Protein AF-A0AAD5WLT9-F1 (afdb_monomer_lite)

Sequence (386 aa):
MLTEQPTKDRLENIELFQLPALQAELSTLQEKHNEANNTRKHVDANSSRLSALNDRMSSLGALMKLAEESIEKNEQESLIALLRMKLLQLTTLHLRDLSEQSLVDVENQLGSLPIEHANHLRNQIDQLRDMKKKYDDTAKETLERFAMVENAVATLPSSYDIESVEANLGRIRDAREALAELSPEVIAEERIADRVENTRRMIDDLAKRNEDELERLLRERDLRNNALELFDQLERDVSNLENALPSSMTPSSELIDFKQANMPSLLAKLDAITDVPIDLLRKKDDLSNRIGTISRMLDDRLNERIKYEEKANKLQDILNECNDKLRSRSEVPIPVENIIKEVEDLSTLVARLNAIPQEDVSSCIELAGDIDNVKEGLKVIFYLSY

Organism: Parelaphostrongylus tenuis (NCBI:txid148309)

Structure (mmCIF, N/CA/C/O backbone):
data_AF-A0AAD5WLT9-F1
#
_entry.id   AF-A0AAD5WLT9-F1
#
loop_
_atom_site.group_PDB
_atom_site.id
_atom_site.type_symbol
_atom_site.label_atom_id
_atom_site.label_alt_id
_atom_site.label_comp_id
_atom_site.label_asym_id
_atom_site.label_entity_id
_atom_site.label_seq_id
_atom_site.pdbx_PDB_ins_code
_atom_site.Cartn_x
_atom_site.Cartn_y
_atom_site.Cartn_z
_atom_site.occupancy
_atom_site.B_iso_or_equiv
_atom_site.auth_seq_id
_atom_site.auth_comp_id
_atom_site.auth_asym_id
_atom_site.auth_atom_id
_atom_site.pdbx_PDB_model_num
ATOM 1 N N . MET A 1 1 ? -39.330 -34.649 67.065 1.00 31.41 1 MET A N 1
ATOM 2 C CA . MET A 1 1 ? -40.335 -33.801 66.397 1.00 31.41 1 MET A CA 1
ATOM 3 C C . MET A 1 1 ? -39.690 -32.456 66.162 1.00 31.41 1 MET A C 1
ATOM 5 O O . MET A 1 1 ? -39.186 -31.883 67.118 1.00 31.41 1 MET A O 1
ATOM 9 N N . LEU A 1 2 ? -39.600 -32.043 64.899 1.00 33.50 2 LEU A N 1
ATOM 10 C CA . LEU A 1 2 ? -39.089 -30.735 64.499 1.00 33.50 2 LEU A CA 1
ATOM 11 C C . LEU A 1 2 ? -40.018 -29.678 65.098 1.00 33.50 2 LEU A C 1
ATOM 13 O O . LEU A 1 2 ? -41.184 -29.604 64.726 1.00 33.50 2 LEU A O 1
ATOM 17 N N . THR A 1 3 ? -39.530 -28.935 66.084 1.00 43.19 3 THR A N 1
ATOM 18 C CA . THR A 1 3 ? -40.187 -27.722 66.561 1.00 43.19 3 THR A CA 1
ATOM 19 C C . THR A 1 3 ? -40.233 -26.752 65.387 1.00 43.19 3 THR A C 1
ATOM 21 O O . THR A 1 3 ? -39.179 -26.275 64.966 1.00 43.19 3 THR A O 1
ATOM 24 N N . GLU A 1 4 ? -41.420 -26.520 64.818 1.00 54.38 4 GLU A N 1
ATOM 25 C CA . GLU A 1 4 ? -41.636 -25.428 63.865 1.00 54.38 4 GLU A CA 1
ATOM 26 C C . GLU A 1 4 ? -41.076 -24.150 64.489 1.00 54.38 4 GLU A C 1
ATOM 28 O O . GLU A 1 4 ? -41.501 -23.750 65.576 1.00 54.38 4 GLU A O 1
ATOM 33 N N . GLN A 1 5 ? -40.090 -23.536 63.833 1.00 59.72 5 GLN A N 1
ATOM 34 C CA . GLN A 1 5 ? -39.663 -22.200 64.221 1.00 59.72 5 GLN A CA 1
ATOM 35 C C . GLN A 1 5 ? -40.875 -21.262 64.098 1.00 59.72 5 GLN A C 1
ATOM 37 O O . GLN A 1 5 ? -41.626 -21.360 63.122 1.00 59.72 5 GLN A O 1
ATOM 42 N N . PRO A 1 6 ? -41.114 -20.390 65.089 1.00 67.50 6 PRO A N 1
ATOM 43 C CA . PRO A 1 6 ? -42.188 -19.412 65.004 1.00 67.50 6 PRO A CA 1
ATOM 44 C C . PRO A 1 6 ? -41.974 -18.526 63.770 1.00 67.50 6 PRO A C 1
ATOM 46 O O . PRO A 1 6 ? -40.855 -18.116 63.480 1.00 67.50 6 PRO A O 1
ATOM 49 N N . THR A 1 7 ? -43.038 -18.264 63.011 1.00 77.12 7 THR A N 1
ATOM 50 C CA . THR A 1 7 ? -42.993 -17.337 61.873 1.00 77.12 7 THR A CA 1
ATOM 51 C C . THR A 1 7 ? -43.005 -15.892 62.368 1.00 77.12 7 THR A C 1
ATOM 53 O O . THR A 1 7 ? -43.504 -15.622 63.463 1.00 77.12 7 THR A O 1
ATOM 56 N N . LYS A 1 8 ? -42.506 -14.958 61.549 1.00 79.81 8 LYS A N 1
ATOM 57 C CA . LYS A 1 8 ? -42.508 -13.516 61.846 1.00 79.81 8 LYS A CA 1
ATOM 58 C C . LYS A 1 8 ? -43.901 -13.022 62.242 1.00 79.81 8 LYS A C 1
ATOM 60 O O . LYS A 1 8 ? -44.074 -12.540 63.351 1.00 79.81 8 LYS A O 1
ATOM 65 N N . ASP A 1 9 ? -44.910 -13.327 61.427 1.00 80.00 9 ASP A N 1
ATOM 66 C CA . ASP A 1 9 ? -46.315 -12.985 61.695 1.00 80.00 9 ASP A CA 1
ATOM 67 C C . ASP A 1 9 ? -46.848 -13.576 63.013 1.00 80.00 9 ASP A C 1
ATOM 69 O O . ASP A 1 9 ? -47.704 -12.988 63.675 1.00 80.00 9 ASP A O 1
ATOM 73 N N . ARG A 1 10 ? -46.368 -14.767 63.412 1.00 81.25 10 ARG A N 1
ATOM 74 C CA . ARG A 1 10 ? -46.757 -15.393 64.685 1.00 81.25 10 ARG A CA 1
ATOM 75 C C . ARG A 1 10 ? -46.123 -14.674 65.872 1.00 81.25 10 ARG A C 1
ATOM 77 O O . ARG A 1 10 ? -46.810 -14.501 66.873 1.00 81.25 10 ARG A O 1
ATOM 84 N N . LEU A 1 11 ? -44.857 -14.270 65.778 1.00 82.88 11 LEU A N 1
ATOM 85 C CA . LEU A 1 11 ? -44.188 -13.492 66.826 1.00 82.88 11 LEU A CA 1
ATOM 86 C C . LEU A 1 11 ? -44.778 -12.094 66.950 1.00 82.88 11 LEU A C 1
ATOM 88 O O . LEU A 1 11 ? -45.124 -11.707 68.058 1.00 82.88 11 LEU A O 1
ATOM 92 N N . GLU A 1 12 ? -45.001 -11.408 65.831 1.00 84.12 12 GLU A N 1
ATOM 93 C CA . GLU A 1 12 ? -45.592 -10.067 65.793 1.00 84.12 12 GLU A CA 1
ATOM 94 C C . GLU A 1 12 ? -47.002 -10.067 66.415 1.00 84.12 12 GLU A C 1
ATOM 96 O O . GLU A 1 12 ? -47.366 -9.182 67.183 1.00 84.12 12 GLU A O 1
ATOM 101 N N . ASN A 1 13 ? -47.792 -11.122 66.178 1.00 86.12 13 ASN A N 1
ATOM 102 C CA . ASN A 1 13 ? -49.098 -11.296 66.818 1.00 86.12 13 ASN A CA 1
ATOM 103 C C . ASN A 1 13 ? -48.982 -11.536 68.337 1.00 86.12 13 ASN A C 1
ATOM 105 O O . ASN A 1 13 ? -49.737 -10.967 69.130 1.00 86.12 13 ASN A O 1
ATOM 109 N N . ILE A 1 14 ? -48.021 -12.360 68.767 1.00 84.19 14 ILE A N 1
ATOM 110 C CA . ILE A 1 14 ? -47.772 -12.572 70.197 1.00 84.19 14 ILE A CA 1
ATOM 111 C C . ILE A 1 14 ? -47.316 -11.260 70.847 1.00 84.19 14 ILE A C 1
ATOM 113 O O . ILE A 1 14 ? -47.823 -10.928 71.913 1.00 84.19 14 ILE A O 1
ATOM 117 N N . GLU A 1 15 ? -46.436 -10.498 70.203 1.00 84.25 15 GLU A N 1
ATOM 118 C CA . GLU A 1 15 ? -45.879 -9.240 70.706 1.00 84.25 15 GLU A CA 1
ATOM 119 C C . GLU A 1 15 ? -46.933 -8.131 70.801 1.00 84.25 15 GLU A C 1
ATOM 121 O O . GLU A 1 15 ? -47.043 -7.470 71.831 1.00 84.25 15 GLU A O 1
ATOM 126 N N . LEU A 1 16 ? -47.756 -7.962 69.762 1.00 85.31 16 LEU A N 1
ATOM 127 C CA . LEU A 1 16 ? -48.741 -6.881 69.685 1.00 85.31 16 LEU A CA 1
ATOM 128 C C . LEU A 1 16 ? -50.012 -7.153 70.494 1.00 85.31 16 LEU A C 1
ATOM 130 O O . LEU A 1 16 ? -50.653 -6.207 70.954 1.00 85.31 16 LEU A O 1
ATOM 134 N N . PHE A 1 17 ? -50.402 -8.421 70.664 1.00 85.88 17 PHE A N 1
ATOM 135 C CA . PHE A 1 17 ? -51.709 -8.761 71.239 1.00 85.88 17 PHE A CA 1
ATOM 136 C C . PHE A 1 17 ? -51.626 -9.617 72.505 1.00 85.88 17 PHE A C 1
ATOM 138 O O . PHE A 1 17 ? -52.323 -9.330 73.479 1.00 85.88 17 PHE A O 1
ATOM 145 N N . GLN A 1 18 ? -50.797 -10.663 72.528 1.00 85.38 18 GLN A N 1
ATOM 146 C CA . GLN A 1 18 ? -50.827 -11.658 73.611 1.00 85.38 18 GLN A CA 1
ATOM 147 C C . GLN A 1 18 ? -49.940 -11.272 74.799 1.00 85.38 18 GLN A C 1
ATOM 149 O O . GLN A 1 18 ? -50.365 -11.389 75.947 1.00 85.38 18 GLN A O 1
ATOM 154 N N . LEU A 1 19 ? -48.729 -10.776 74.542 1.00 86.00 19 LEU A N 1
ATOM 155 C CA . LEU A 1 19 ? -47.795 -10.295 75.561 1.00 86.00 19 LEU A CA 1
ATOM 156 C C . LEU A 1 19 ? -48.394 -9.146 76.387 1.00 86.00 19 LEU A C 1
ATOM 158 O O . LEU A 1 19 ? -48.379 -9.250 77.615 1.00 86.00 19 LEU A O 1
ATOM 162 N N . PRO A 1 20 ? -48.978 -8.097 75.771 1.00 87.81 20 PRO A N 1
ATOM 163 C CA . PRO A 1 20 ? -49.576 -6.992 76.512 1.00 87.81 20 PRO A CA 1
ATOM 164 C C . PRO A 1 20 ? -50.776 -7.441 77.350 1.00 87.81 20 PRO A C 1
ATOM 166 O O . PRO A 1 20 ? -50.937 -6.989 78.483 1.00 87.81 20 PRO A O 1
ATOM 169 N N . ALA A 1 21 ? -51.591 -8.370 76.836 1.00 86.75 21 ALA A N 1
ATOM 170 C CA . ALA A 1 21 ? -52.712 -8.941 77.579 1.00 86.75 21 ALA A CA 1
ATOM 171 C C . ALA A 1 21 ? -52.235 -9.719 78.817 1.00 86.75 21 ALA A C 1
ATOM 173 O O . ALA A 1 21 ? -52.736 -9.494 79.917 1.00 86.75 21 ALA A O 1
ATOM 174 N N . LEU A 1 22 ? -51.214 -10.567 78.665 1.00 86.50 22 LEU A N 1
ATOM 175 C CA . LEU A 1 22 ? -50.625 -11.325 79.772 1.00 86.50 22 LEU A CA 1
ATOM 176 C C . LEU A 1 22 ? -49.940 -10.414 80.801 1.00 86.50 22 LEU A C 1
ATOM 178 O O . LEU A 1 22 ? -50.054 -10.654 82.002 1.00 86.50 22 LEU A O 1
ATOM 182 N N . GLN A 1 23 ? -49.269 -9.349 80.358 1.00 87.56 23 GLN A N 1
ATOM 183 C CA . GLN A 1 23 ? -48.682 -8.342 81.246 1.00 87.56 23 GLN A CA 1
ATOM 184 C C . GLN A 1 23 ? -49.754 -7.577 82.029 1.00 87.56 23 GLN A C 1
ATOM 186 O O . GLN A 1 23 ? -49.598 -7.366 83.232 1.00 87.56 23 GLN A O 1
ATOM 191 N N . ALA A 1 24 ? -50.859 -7.202 81.378 1.00 85.94 24 ALA A N 1
ATOM 192 C CA . ALA A 1 24 ? -51.987 -6.552 82.034 1.00 85.94 24 ALA A CA 1
ATOM 193 C C . ALA A 1 24 ? -52.639 -7.478 83.072 1.00 85.94 24 ALA A C 1
ATOM 195 O O . ALA A 1 24 ? -52.857 -7.071 84.213 1.00 85.94 24 ALA A O 1
ATOM 196 N N . GLU A 1 25 ? -52.879 -8.746 82.727 1.00 86.56 25 GLU A N 1
ATOM 197 C CA . GLU A 1 25 ? -53.397 -9.742 83.668 1.00 86.56 25 GLU A CA 1
ATOM 198 C C . GLU A 1 25 ? -52.458 -9.930 84.866 1.00 86.56 25 GLU A C 1
ATOM 200 O O . GLU A 1 25 ? -52.912 -9.899 86.011 1.00 86.56 25 GLU A O 1
ATOM 205 N N . LEU A 1 26 ? -51.148 -10.040 84.633 1.00 86.00 26 LEU A N 1
ATOM 206 C CA . LEU A 1 26 ? -50.143 -10.173 85.690 1.00 86.00 26 LEU A CA 1
ATOM 207 C C . LEU A 1 26 ? -50.096 -8.928 86.589 1.00 86.00 26 LEU A C 1
ATOM 209 O O . LEU A 1 26 ? -50.018 -9.067 87.810 1.00 86.00 26 LEU A O 1
ATOM 213 N N . SER A 1 27 ? -50.238 -7.731 86.015 1.00 86.44 27 SER A N 1
ATOM 214 C CA . SER A 1 27 ? -50.324 -6.465 86.752 1.00 86.44 27 SER A CA 1
ATOM 215 C C . SER A 1 27 ? -51.580 -6.394 87.629 1.00 86.44 27 SER A C 1
ATOM 217 O O . SER A 1 27 ? -51.480 -6.102 88.821 1.00 86.44 27 SER A O 1
ATOM 219 N N . THR A 1 28 ? -52.750 -6.783 87.106 1.00 87.94 28 THR A N 1
ATOM 220 C CA . THR A 1 28 ? -53.979 -6.864 87.921 1.00 87.94 28 THR A CA 1
ATOM 221 C C . THR A 1 28 ? -53.869 -7.911 89.033 1.00 87.94 28 THR A C 1
ATOM 223 O O . THR A 1 28 ? -54.421 -7.734 90.122 1.00 87.94 28 THR A O 1
ATOM 226 N N . LEU A 1 29 ? -53.142 -9.010 88.793 1.00 84.88 29 LEU A N 1
ATOM 227 C CA . LEU A 1 29 ? -52.882 -10.036 89.801 1.00 84.88 29 LEU A CA 1
ATOM 228 C C . LEU A 1 29 ? -51.941 -9.523 90.899 1.00 84.88 29 LEU A C 1
ATOM 230 O O . LEU A 1 29 ? -52.168 -9.809 92.074 1.00 84.88 29 LEU A O 1
ATOM 234 N N . GLN A 1 30 ? -50.908 -8.762 90.525 1.00 84.38 30 GLN A N 1
ATOM 235 C CA . GLN A 1 30 ? -49.997 -8.091 91.455 1.00 84.38 30 GLN A CA 1
ATOM 236 C C . GLN A 1 30 ? -50.741 -7.069 92.317 1.00 84.38 30 GLN A C 1
ATOM 238 O O . GLN A 1 30 ? -50.572 -7.071 93.533 1.00 84.38 30 GLN A O 1
ATOM 243 N N . GLU A 1 31 ? -51.604 -6.245 91.721 1.00 83.88 31 GLU A N 1
ATOM 244 C CA . GLU A 1 31 ? -52.405 -5.249 92.437 1.00 83.88 31 GLU A CA 1
ATOM 245 C C . GLU A 1 31 ? -53.323 -5.909 93.477 1.00 83.88 31 GLU A C 1
ATOM 247 O O . GLU A 1 31 ? -53.280 -5.559 94.658 1.00 83.88 31 GLU A O 1
ATOM 252 N N . LYS A 1 32 ? -54.051 -6.963 93.080 1.00 83.38 32 LYS A N 1
ATOM 253 C CA . LYS A 1 32 ? -54.888 -7.759 93.994 1.00 83.38 32 LYS A CA 1
ATOM 254 C C . LYS A 1 32 ? -54.079 -8.464 95.082 1.00 83.38 32 LYS A C 1
ATOM 256 O O . LYS A 1 32 ? -54.548 -8.593 96.213 1.00 83.38 32 LYS A O 1
ATOM 261 N N . HIS A 1 33 ? -52.879 -8.951 94.761 1.00 81.06 33 HIS A N 1
ATOM 262 C CA . HIS A 1 33 ? -51.999 -9.570 95.750 1.00 81.06 33 HIS A CA 1
ATOM 263 C C . HIS A 1 33 ? -51.504 -8.543 96.777 1.00 81.06 33 HIS A C 1
ATOM 265 O O . HIS A 1 33 ? -51.557 -8.818 97.975 1.00 81.06 33 HIS A O 1
ATOM 271 N N . ASN A 1 34 ? -51.109 -7.351 96.327 1.00 79.75 34 ASN A N 1
ATOM 272 C CA . ASN A 1 34 ? -50.689 -6.245 97.186 1.00 79.75 34 ASN A CA 1
ATOM 273 C C . ASN A 1 34 ? -51.837 -5.767 98.091 1.00 79.75 34 ASN A C 1
ATOM 275 O O . ASN A 1 34 ? -51.644 -5.588 99.293 1.00 79.75 34 ASN A O 1
ATOM 279 N N . GLU A 1 35 ? -53.050 -5.632 97.550 1.00 79.69 35 GLU A N 1
ATOM 280 C CA . GLU A 1 35 ? -54.256 -5.285 98.311 1.00 79.69 35 GLU A CA 1
ATOM 281 C C . GLU A 1 35 ? -54.587 -6.343 99.380 1.00 79.69 35 GLU A C 1
ATOM 283 O O . GLU A 1 35 ? -54.859 -6.012 100.540 1.00 79.69 35 GLU A O 1
ATOM 288 N N . ALA A 1 36 ? -54.504 -7.630 99.027 1.00 75.62 36 ALA A N 1
ATOM 289 C CA . ALA A 1 36 ? -54.726 -8.735 99.957 1.00 75.62 36 ALA A CA 1
ATOM 290 C C . ALA A 1 36 ? -53.658 -8.796 101.064 1.00 75.62 36 ALA A C 1
ATOM 292 O O . ALA A 1 36 ? -53.994 -9.051 102.223 1.00 75.62 36 ALA A O 1
ATOM 293 N N . ASN A 1 37 ? -52.393 -8.536 100.726 1.00 75.25 37 ASN A N 1
ATOM 294 C CA . ASN A 1 37 ? -51.284 -8.481 101.679 1.00 75.25 37 ASN A CA 1
ATOM 295 C C . ASN A 1 37 ? -51.452 -7.317 102.677 1.00 75.25 37 ASN A C 1
ATOM 297 O O . ASN A 1 37 ? -51.214 -7.474 103.872 1.00 75.25 37 ASN A O 1
ATOM 301 N N . ASN A 1 38 ? -51.972 -6.175 102.214 1.00 72.44 38 ASN A N 1
ATOM 302 C CA . ASN A 1 38 ? -52.243 -5.004 103.055 1.00 72.44 38 ASN A CA 1
ATOM 303 C C . ASN A 1 38 ? -53.476 -5.164 103.971 1.00 72.44 38 ASN A C 1
ATOM 305 O O . ASN A 1 38 ? -53.575 -4.479 104.988 1.00 72.44 38 ASN A O 1
ATOM 309 N N . THR A 1 39 ? -54.421 -6.054 103.638 1.00 69.88 39 THR A N 1
ATOM 310 C CA . THR A 1 39 ? -55.703 -6.206 104.362 1.00 69.88 39 THR A CA 1
ATOM 311 C C . THR A 1 39 ? -55.805 -7.458 105.241 1.00 69.88 39 THR A C 1
ATOM 313 O O . THR A 1 39 ? -56.633 -7.487 106.155 1.00 69.88 39 THR A O 1
ATOM 316 N N . ARG A 1 40 ? -54.992 -8.504 105.025 1.00 63.28 40 ARG A N 1
ATOM 317 C CA . ARG A 1 40 ? -55.091 -9.786 105.756 1.00 63.28 40 ARG A CA 1
ATOM 318 C C . ARG A 1 40 ? -53.749 -10.229 106.354 1.00 63.28 40 ARG A C 1
ATOM 320 O O . ARG A 1 40 ? -52.807 -10.514 105.631 1.00 63.28 40 ARG A O 1
ATOM 327 N N . LYS A 1 41 ? -53.711 -10.451 107.678 1.00 60.06 41 LYS A N 1
ATOM 328 C CA . LYS A 1 41 ? -52.529 -10.894 108.468 1.00 60.06 41 LYS A CA 1
ATOM 329 C C . LYS A 1 41 ? -51.915 -1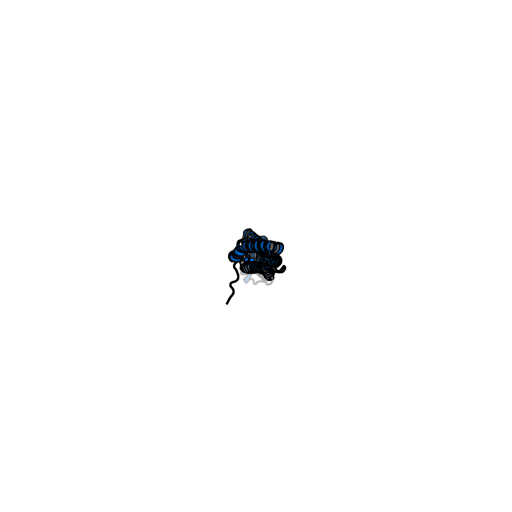2.265 108.097 1.00 60.06 41 LYS A C 1
ATOM 331 O O . LYS A 1 41 ? -50.907 -12.633 108.688 1.00 60.06 41 LYS A O 1
ATOM 336 N N . HIS A 1 42 ? -52.523 -13.032 107.188 1.00 59.66 42 HIS A N 1
ATOM 337 C CA . HIS A 1 42 ? -52.116 -14.406 106.841 1.00 59.66 42 HIS A CA 1
ATOM 338 C C . HIS A 1 42 ? -51.734 -14.593 105.362 1.00 59.66 42 HIS A C 1
ATOM 340 O O . HIS A 1 42 ? -51.597 -15.731 104.914 1.00 59.66 42 HIS A O 1
ATOM 346 N N . VAL A 1 43 ? -51.598 -13.516 104.584 1.00 59.97 43 VAL A N 1
ATOM 347 C CA . VAL A 1 43 ? -51.070 -13.609 103.215 1.00 59.97 43 VAL A CA 1
ATOM 348 C C . VAL A 1 43 ? -49.548 -13.653 103.309 1.00 59.97 43 VAL A C 1
ATOM 350 O O . VAL A 1 43 ? -48.939 -12.795 103.938 1.00 59.97 43 VAL A O 1
ATOM 353 N N . ASP A 1 44 ? -48.945 -14.697 102.744 1.00 62.06 44 ASP A N 1
ATOM 354 C CA . ASP A 1 44 ? -47.492 -14.808 102.654 1.00 62.06 44 ASP A CA 1
ATOM 355 C C . ASP A 1 44 ? -46.961 -13.646 101.806 1.00 62.06 44 ASP A C 1
ATOM 357 O O . ASP A 1 44 ? -47.331 -13.509 100.636 1.00 62.06 44 ASP A O 1
ATOM 361 N N . ALA A 1 45 ? -46.122 -12.804 102.413 1.00 58.38 45 ALA A N 1
ATOM 362 C CA . ALA A 1 45 ? -45.559 -11.618 101.777 1.00 58.38 45 ALA A CA 1
ATOM 363 C C . ALA A 1 45 ? -44.686 -11.966 100.558 1.00 58.38 45 ALA A C 1
ATOM 365 O O . ALA A 1 45 ? -44.486 -11.115 99.697 1.00 58.38 45 ALA A O 1
ATOM 366 N N . ASN A 1 46 ? -44.216 -13.216 100.462 1.00 59.47 46 ASN A N 1
ATOM 367 C CA . ASN A 1 46 ? -43.441 -13.735 99.341 1.00 59.47 46 ASN A CA 1
ATOM 368 C C . ASN A 1 46 ? -44.175 -14.902 98.669 1.00 59.47 46 ASN A C 1
ATOM 370 O O . ASN A 1 46 ? -43.698 -16.038 98.673 1.00 59.47 46 ASN A O 1
ATOM 374 N N . SER A 1 47 ? -45.334 -14.637 98.057 1.00 67.44 47 SER A N 1
ATOM 375 C CA . SER A 1 47 ? -46.025 -15.642 97.239 1.00 67.44 47 SER A CA 1
ATOM 376 C C . SER A 1 47 ? -45.107 -16.157 96.120 1.00 67.44 47 SER A C 1
ATOM 378 O O . SER A 1 47 ? -44.959 -15.530 95.067 1.00 67.44 47 SER A O 1
ATOM 380 N N . SER A 1 48 ? -44.513 -17.338 96.327 1.00 68.44 48 SER A N 1
ATOM 381 C CA . SER A 1 48 ? -43.581 -17.974 95.381 1.00 68.44 48 SER A CA 1
ATOM 382 C C . SER A 1 48 ? -44.185 -18.162 93.988 1.00 68.44 48 SER A C 1
ATOM 384 O O . SER A 1 48 ? -43.472 -18.181 92.990 1.00 68.44 48 SER A O 1
ATOM 386 N N . ARG A 1 49 ? -45.519 -18.241 93.906 1.00 77.12 49 ARG A N 1
ATOM 387 C CA . ARG A 1 49 ? -46.273 -18.363 92.656 1.00 77.12 49 ARG A CA 1
ATOM 388 C C . ARG A 1 49 ? -46.299 -17.069 91.846 1.00 77.12 49 ARG A C 1
ATOM 390 O O . ARG A 1 49 ? -46.196 -17.147 90.627 1.00 77.12 49 ARG A O 1
ATOM 397 N N . LEU A 1 50 ? -46.429 -15.907 92.494 1.00 80.31 50 LEU A N 1
ATOM 398 C CA . LEU A 1 50 ? -46.416 -14.610 91.805 1.00 80.31 50 LEU A CA 1
ATOM 399 C C . LEU A 1 50 ? -45.004 -14.289 91.300 1.00 80.31 50 LEU A C 1
ATOM 401 O O . LEU A 1 50 ? -44.852 -13.877 90.154 1.00 80.31 50 LEU A O 1
ATOM 405 N N . SER A 1 51 ? -43.979 -14.574 92.115 1.00 79.31 51 SER A N 1
ATOM 406 C CA . SER A 1 51 ? -42.571 -14.478 91.700 1.00 79.31 51 SER A CA 1
ATOM 407 C C . SER A 1 51 ? -42.284 -15.389 90.506 1.00 79.31 51 SER A C 1
ATOM 409 O O . SER A 1 51 ? -41.817 -14.915 89.479 1.00 79.31 51 SER A O 1
ATOM 411 N N . ALA A 1 52 ? -42.669 -16.669 90.580 1.00 82.94 52 ALA A N 1
ATOM 412 C CA . ALA A 1 52 ? -42.470 -17.617 89.483 1.00 82.94 52 ALA A CA 1
ATOM 413 C C . ALA A 1 52 ? -43.217 -17.226 88.193 1.00 82.94 52 ALA A C 1
ATOM 415 O O . ALA A 1 52 ? -42.753 -17.536 87.096 1.00 82.94 52 ALA A O 1
ATOM 416 N N . LEU A 1 53 ? -44.374 -16.561 88.301 1.00 84.12 53 LEU A N 1
ATOM 417 C CA . LEU A 1 53 ? -45.104 -16.039 87.144 1.00 84.12 53 LEU A CA 1
ATOM 418 C C . LEU A 1 53 ? -44.377 -14.835 86.524 1.00 84.12 53 LEU A C 1
ATOM 420 O O . LEU A 1 53 ? -44.266 -14.761 85.303 1.00 84.12 53 LEU A O 1
ATOM 424 N N . ASN A 1 54 ? -43.828 -13.943 87.351 1.00 84.25 54 ASN A N 1
ATOM 425 C CA . ASN A 1 54 ? -43.030 -12.799 86.907 1.00 84.25 54 ASN A CA 1
ATOM 426 C C . ASN A 1 54 ? -41.708 -13.239 86.240 1.00 84.25 54 ASN A C 1
ATOM 428 O O . ASN A 1 54 ? -41.333 -12.720 85.187 1.00 84.25 54 ASN A O 1
ATOM 432 N N . ASP A 1 55 ? -41.050 -14.261 86.794 1.00 86.06 55 ASP A N 1
ATOM 433 C CA . ASP A 1 55 ? -39.845 -14.879 86.222 1.00 86.06 55 ASP A CA 1
ATOM 434 C C . ASP A 1 55 ? -40.148 -15.554 84.878 1.00 86.06 55 ASP A C 1
ATOM 436 O O . ASP A 1 55 ? -39.390 -15.421 83.914 1.00 86.06 55 ASP A O 1
ATOM 440 N N . ARG A 1 56 ? -41.294 -16.243 84.775 1.00 87.38 56 ARG A N 1
ATOM 441 C CA . ARG A 1 56 ? -41.776 -16.822 83.512 1.00 87.38 56 ARG A CA 1
ATOM 442 C C . ARG A 1 56 ? -42.109 -15.761 82.474 1.00 87.38 56 ARG A C 1
ATOM 444 O O . ARG A 1 56 ? -41.797 -15.969 81.306 1.00 87.38 56 ARG A O 1
ATOM 451 N N . MET A 1 57 ? -42.706 -14.642 82.878 1.00 86.69 57 MET A N 1
ATOM 452 C CA . MET A 1 57 ? -43.015 -13.541 81.967 1.00 86.69 57 MET A CA 1
ATOM 453 C C . MET A 1 57 ? -41.738 -12.900 81.420 1.00 86.69 57 MET A C 1
ATOM 455 O O . MET A 1 57 ? -41.611 -12.689 80.215 1.00 86.69 57 MET A O 1
ATOM 459 N N . SER A 1 58 ? -40.757 -12.689 82.297 1.00 85.81 58 SER A N 1
ATOM 460 C CA . SER A 1 58 ? -39.430 -12.189 81.929 1.00 85.81 58 SER A CA 1
ATOM 461 C C . SER A 1 58 ? -38.697 -13.165 81.000 1.00 85.81 58 SER A C 1
ATOM 463 O O . SER A 1 58 ? -38.106 -12.757 80.003 1.00 85.81 58 SER A O 1
ATOM 465 N N . SER A 1 59 ? -38.793 -14.469 81.279 1.00 87.56 59 SER A N 1
ATOM 466 C CA . SER A 1 59 ? -38.229 -15.526 80.430 1.00 87.56 59 SER A CA 1
ATOM 467 C C . SER A 1 59 ? -38.906 -15.595 79.059 1.00 87.56 59 SER A C 1
ATOM 469 O O . SER A 1 59 ? -38.220 -15.792 78.060 1.00 87.56 59 SER A O 1
ATOM 471 N N . LEU A 1 60 ? -40.231 -15.409 78.985 1.00 87.00 60 LEU A N 1
ATOM 472 C CA . LEU A 1 60 ? -40.956 -15.356 77.712 1.00 87.00 60 LEU A CA 1
ATOM 473 C C . LEU A 1 60 ? -40.504 -14.153 76.876 1.00 87.00 60 LEU A C 1
ATOM 475 O O . LEU A 1 60 ? -40.222 -14.324 75.696 1.00 87.00 60 LEU A O 1
ATOM 479 N N . GLY A 1 61 ? -40.365 -12.974 77.491 1.00 82.75 61 GLY A N 1
ATOM 480 C CA . GLY A 1 61 ? -39.841 -11.785 76.811 1.00 82.75 61 GLY A CA 1
ATOM 481 C C . GLY A 1 61 ? -38.418 -11.987 76.275 1.00 82.75 61 GLY A C 1
ATOM 482 O O . GLY A 1 61 ? -38.132 -11.633 75.135 1.00 82.75 61 GLY A O 1
ATOM 483 N N . ALA A 1 62 ? -37.539 -12.631 77.051 1.00 86.69 62 ALA A N 1
ATOM 484 C CA . ALA A 1 62 ? -36.188 -12.970 76.598 1.00 86.69 62 ALA A CA 1
ATOM 485 C C . ALA A 1 62 ? -36.188 -13.975 75.431 1.00 86.69 62 ALA A C 1
ATOM 487 O O . ALA A 1 62 ? -35.410 -13.826 74.490 1.00 86.69 62 ALA A O 1
ATOM 488 N N . LEU A 1 63 ? -37.069 -14.982 75.468 1.00 86.69 63 LEU A N 1
ATOM 489 C CA . LEU A 1 63 ? -37.220 -15.957 74.385 1.00 86.69 63 LEU A CA 1
ATOM 490 C C . LEU A 1 63 ? -37.788 -15.334 73.106 1.00 86.69 63 LEU A C 1
ATOM 492 O O . LEU A 1 63 ? -37.359 -15.718 72.022 1.00 86.69 63 LEU A O 1
ATOM 496 N N . MET A 1 64 ? -38.720 -14.384 73.216 1.00 84.88 64 MET A N 1
ATOM 497 C CA . MET A 1 64 ? -39.265 -13.674 72.055 1.00 84.88 64 MET A CA 1
ATOM 498 C C . MET A 1 64 ? -38.208 -12.824 71.369 1.00 84.88 64 MET A C 1
ATOM 500 O O . MET A 1 64 ? -38.003 -12.978 70.170 1.00 84.88 64 MET A O 1
ATOM 504 N N . LYS A 1 65 ? -37.445 -12.052 72.147 1.00 85.88 65 LYS A N 1
ATOM 505 C CA . LYS A 1 65 ? -36.336 -11.260 71.618 1.00 85.88 65 LYS A CA 1
ATOM 506 C C . LYS A 1 65 ? -35.294 -12.127 70.899 1.00 85.88 65 LYS A C 1
ATOM 508 O O . LYS A 1 65 ? -34.859 -11.799 69.803 1.00 85.88 65 LYS A O 1
ATOM 513 N N . LEU A 1 66 ? -34.938 -13.278 71.478 1.00 86.56 66 LEU A N 1
ATOM 514 C CA . LEU A 1 66 ? -34.040 -14.243 70.829 1.00 86.56 66 LEU A CA 1
ATOM 515 C C . LEU A 1 66 ? -34.631 -14.828 69.535 1.00 86.56 66 LEU A C 1
ATOM 517 O O . LEU A 1 66 ? -33.893 -15.103 68.590 1.00 86.56 66 LEU A O 1
ATOM 521 N N . ALA A 1 67 ? -35.944 -15.057 69.489 1.00 85.00 67 ALA A N 1
ATOM 522 C CA . ALA A 1 67 ? -36.614 -15.580 68.304 1.00 85.00 67 ALA A CA 1
ATOM 523 C C . ALA A 1 67 ? -36.695 -14.533 67.178 1.00 85.00 67 ALA A C 1
ATOM 525 O O . ALA A 1 67 ? -36.457 -14.881 66.024 1.00 85.00 67 ALA A O 1
ATOM 526 N N . GLU A 1 68 ? -36.951 -13.266 67.510 1.00 85.62 68 GLU A N 1
A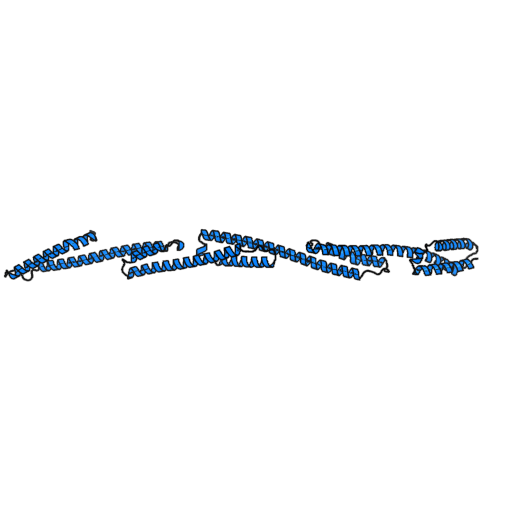TOM 527 C CA . GLU A 1 68 ? -36.887 -12.128 66.582 1.00 85.62 68 GLU A CA 1
ATOM 528 C C . GLU A 1 68 ? -35.481 -11.957 65.998 1.00 85.62 68 GLU A C 1
ATOM 530 O O . GLU A 1 68 ? -35.326 -11.980 64.777 1.00 85.62 68 GLU A O 1
ATOM 535 N N . GLU A 1 69 ? -34.451 -11.904 66.852 1.00 86.56 69 GLU A N 1
ATOM 536 C CA . GLU A 1 69 ? -33.043 -11.815 66.431 1.00 86.56 69 GLU A CA 1
ATOM 537 C C . GLU A 1 69 ? -32.654 -12.988 65.506 1.00 86.56 69 GLU A C 1
ATOM 539 O O . GLU A 1 69 ? -31.929 -12.819 64.524 1.00 86.56 69 GLU A O 1
ATOM 544 N N . SER A 1 70 ? -33.167 -14.192 65.784 1.00 86.56 70 SER A N 1
ATOM 545 C CA . SER A 1 70 ? -32.939 -15.390 64.967 1.00 86.56 70 SER A CA 1
ATOM 546 C C . SER A 1 70 ? -33.610 -15.306 63.589 1.00 86.56 70 SER A C 1
ATOM 548 O O . SER A 1 70 ? -33.012 -15.723 62.595 1.00 86.56 70 SER A O 1
ATOM 550 N N . ILE A 1 71 ? -34.839 -14.787 63.501 1.00 85.62 71 ILE A N 1
ATOM 551 C CA . ILE A 1 71 ? -35.551 -14.610 62.224 1.00 85.62 71 ILE A CA 1
ATOM 552 C C . ILE A 1 71 ? -34.890 -13.526 61.385 1.00 85.62 71 ILE A C 1
ATOM 554 O O . ILE A 1 71 ? -34.633 -13.763 60.207 1.00 85.62 71 ILE A O 1
ATOM 558 N N . GLU A 1 72 ? -34.570 -12.377 61.983 1.00 85.31 72 GLU A N 1
ATOM 559 C CA . GLU A 1 72 ? -33.895 -11.281 61.288 1.00 85.31 72 GLU A CA 1
ATOM 560 C C . GLU A 1 72 ? -32.556 -11.753 60.708 1.00 85.31 72 GLU A C 1
ATOM 562 O O . GLU A 1 72 ? -32.265 -11.530 59.532 1.00 85.31 72 GLU A O 1
ATOM 567 N N . LYS A 1 73 ? -31.777 -12.507 61.493 1.00 86.12 73 LYS A N 1
ATOM 568 C CA . LYS A 1 73 ? -30.530 -13.113 61.022 1.00 86.12 73 LYS A CA 1
ATOM 569 C C . LYS A 1 73 ? -30.751 -14.070 59.845 1.00 86.12 73 LYS A C 1
ATOM 571 O O . LYS A 1 73 ? -29.987 -14.037 58.884 1.00 86.12 73 LYS A O 1
ATOM 576 N N . ASN A 1 74 ? -31.788 -14.905 59.891 1.00 86.75 74 ASN A N 1
ATOM 577 C CA . ASN A 1 74 ? -32.088 -15.857 58.818 1.00 86.75 74 ASN A CA 1
ATOM 578 C C . ASN A 1 74 ? -32.565 -15.148 57.529 1.00 86.75 74 ASN A C 1
ATOM 580 O O . ASN A 1 74 ? -32.170 -15.526 56.425 1.00 86.75 74 ASN A O 1
ATOM 584 N N . GLU A 1 75 ? -33.366 -14.081 57.653 1.00 85.81 75 GLU A N 1
ATOM 585 C CA . GLU A 1 75 ? -33.764 -13.210 56.534 1.00 85.81 75 GLU A CA 1
ATOM 586 C C . GLU A 1 75 ? -32.535 -12.532 55.898 1.00 85.81 75 GLU A C 1
ATOM 588 O O . GLU A 1 75 ? -32.390 -12.533 54.671 1.00 85.81 75 GLU A O 1
ATOM 593 N N . GLN A 1 76 ? -31.610 -12.025 56.721 1.00 87.19 76 GLN A N 1
ATOM 594 C CA . GLN A 1 76 ? -30.349 -11.433 56.263 1.00 87.19 76 GLN A CA 1
ATOM 595 C C . GLN A 1 76 ? -29.445 -12.456 55.558 1.00 87.19 76 GLN A C 1
ATOM 597 O O . GLN A 1 76 ? -28.934 -12.172 54.473 1.00 87.19 76 GLN A O 1
ATOM 602 N N . GLU A 1 77 ? -29.258 -13.653 56.122 1.00 87.00 77 GLU A N 1
ATOM 603 C CA . GLU A 1 77 ? -28.452 -14.721 55.509 1.00 87.00 77 GLU A CA 1
ATOM 604 C C . GLU A 1 77 ? -29.021 -15.159 54.149 1.00 87.00 77 GLU A C 1
ATOM 606 O O . GLU A 1 77 ? -28.269 -15.320 53.181 1.00 87.00 77 GLU A O 1
ATOM 611 N N . SER A 1 78 ? -30.349 -15.275 54.044 1.00 87.88 78 SER A N 1
ATOM 612 C CA . SER A 1 78 ? -31.044 -15.580 52.788 1.00 87.88 78 SER A CA 1
ATOM 613 C C . SER A 1 78 ? -30.816 -14.496 51.727 1.00 87.88 78 SER A C 1
ATOM 615 O O . SER A 1 78 ? -30.463 -14.798 50.581 1.00 87.88 78 SER A O 1
ATOM 617 N N . LEU A 1 79 ? -30.928 -13.219 52.112 1.00 88.44 79 LEU A N 1
ATOM 618 C CA . LEU A 1 79 ? -30.664 -12.094 51.215 1.00 88.44 79 LEU A CA 1
ATOM 619 C C . LEU A 1 79 ? -29.199 -12.064 50.750 1.00 88.44 79 LEU A C 1
ATOM 621 O O . LEU A 1 79 ? -28.938 -11.880 49.560 1.00 88.44 79 LEU A O 1
ATOM 625 N N . ILE A 1 80 ? -28.239 -12.304 51.649 1.00 88.50 80 ILE A N 1
ATOM 626 C CA . ILE A 1 80 ? -26.809 -12.387 51.308 1.00 88.50 80 ILE A CA 1
ATOM 627 C C . ILE A 1 80 ? -26.558 -13.496 50.281 1.00 88.50 80 ILE A C 1
ATOM 629 O O . ILE A 1 80 ? -25.833 -13.277 49.308 1.00 88.50 80 ILE A O 1
ATOM 633 N N . ALA A 1 81 ? -27.150 -14.679 50.467 1.00 88.62 81 ALA A N 1
ATOM 634 C CA . ALA A 1 81 ? -26.999 -15.792 49.533 1.00 88.62 81 ALA A CA 1
ATOM 635 C C . ALA A 1 81 ? -27.555 -15.450 48.140 1.00 88.62 81 ALA A C 1
ATOM 637 O O . ALA A 1 81 ? -26.896 -15.711 47.129 1.00 88.62 81 ALA A O 1
ATOM 638 N N . LEU A 1 82 ? -28.725 -14.805 48.083 1.00 91.19 82 LEU A N 1
ATOM 639 C CA . LEU A 1 82 ? -29.333 -14.352 46.832 1.00 91.19 82 LEU A CA 1
ATOM 640 C C . LEU A 1 82 ? -28.466 -13.304 46.118 1.00 91.19 82 LEU A C 1
ATOM 642 O O . LEU A 1 82 ? -28.258 -13.398 44.908 1.00 91.19 82 LEU A O 1
ATOM 646 N N . LEU A 1 83 ? -27.944 -12.318 46.851 1.00 89.94 83 LEU A N 1
ATOM 647 C CA . LEU A 1 83 ? -27.096 -11.270 46.279 1.00 89.94 83 LEU A CA 1
ATOM 648 C C . LEU A 1 83 ? -25.769 -11.826 45.770 1.00 89.94 83 LEU A C 1
ATOM 650 O O . LEU A 1 83 ? -25.349 -11.465 44.674 1.00 89.94 83 LEU A O 1
ATOM 654 N N . ARG A 1 84 ? -25.153 -12.763 46.501 1.00 89.00 84 ARG A N 1
ATOM 655 C CA . ARG A 1 84 ? -23.956 -13.484 46.037 1.00 89.00 84 ARG A CA 1
ATOM 656 C C . ARG A 1 84 ? -24.219 -14.245 44.745 1.00 89.00 84 ARG A C 1
ATOM 658 O O . ARG A 1 84 ? -23.403 -14.180 43.834 1.00 89.00 84 ARG A O 1
ATOM 665 N N . MET A 1 85 ? -25.358 -14.929 44.648 1.00 90.00 85 MET A N 1
ATOM 666 C CA . MET A 1 85 ? -25.769 -15.628 43.427 1.00 90.00 85 MET A CA 1
ATOM 667 C C . MET A 1 85 ? -25.928 -14.666 42.244 1.00 90.00 85 MET A C 1
ATOM 669 O O . MET A 1 85 ? -25.395 -14.937 41.170 1.00 90.00 85 MET A O 1
ATOM 673 N N . LYS A 1 86 ? -26.610 -13.529 42.437 1.00 89.88 86 LYS A N 1
ATOM 674 C CA . LYS A 1 86 ? -26.760 -12.503 41.391 1.00 89.88 86 LYS A CA 1
ATOM 675 C C . LYS A 1 86 ? -25.406 -11.934 40.953 1.00 89.88 86 LYS A C 1
ATOM 677 O O . LYS A 1 86 ? -25.140 -11.856 39.760 1.00 89.88 86 LYS A O 1
ATOM 682 N N . LEU A 1 87 ? -24.532 -11.587 41.897 1.00 89.44 87 LEU A N 1
ATOM 683 C CA . LEU A 1 87 ? -23.180 -11.091 41.609 1.00 89.44 87 LEU A CA 1
ATOM 684 C C . LEU A 1 87 ? -22.332 -12.113 40.849 1.00 89.44 87 LEU A C 1
ATOM 686 O O . LEU A 1 87 ? -21.637 -11.751 39.902 1.00 89.44 87 LEU A O 1
ATOM 690 N N . LEU A 1 88 ? -22.421 -13.391 41.219 1.00 89.25 88 LEU A N 1
ATOM 691 C CA . LEU A 1 88 ? -21.741 -14.470 40.508 1.00 89.25 88 LEU A CA 1
ATOM 692 C C . LEU A 1 88 ? -22.210 -14.553 39.049 1.00 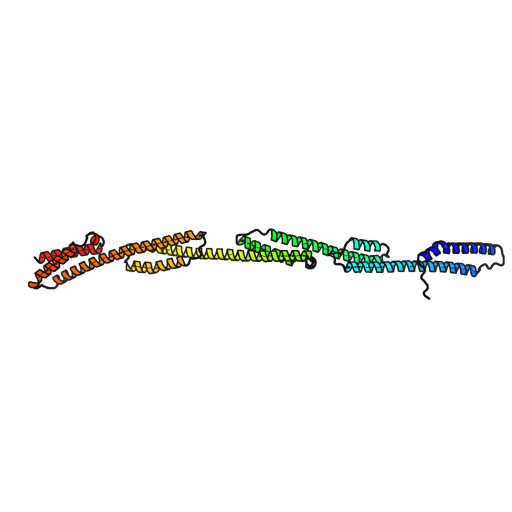89.25 88 LEU A C 1
ATOM 694 O O . LEU A 1 88 ? -21.381 -14.628 38.148 1.00 89.25 88 LEU A O 1
ATOM 698 N N . GLN A 1 89 ? -23.523 -14.472 38.809 1.00 90.12 89 GLN A N 1
ATOM 699 C CA . GLN A 1 89 ? -24.082 -14.447 37.453 1.00 90.12 89 GLN A CA 1
ATOM 700 C C . GLN A 1 89 ? -23.558 -13.248 36.653 1.00 90.12 89 GLN A C 1
ATOM 702 O O . GLN A 1 89 ? -23.126 -13.416 35.514 1.00 90.12 89 GLN A O 1
ATOM 707 N N . LEU A 1 90 ? -23.520 -12.058 37.262 1.00 90.31 90 LEU A N 1
ATOM 708 C CA . LEU A 1 90 ? -22.974 -10.859 36.620 1.00 90.31 90 LEU A CA 1
ATOM 709 C C . LEU A 1 90 ? -21.474 -10.980 36.316 1.00 90.31 90 LEU A C 1
ATOM 711 O O . LEU A 1 90 ? -21.023 -10.492 35.287 1.00 90.31 90 LEU A O 1
ATOM 715 N N . THR A 1 91 ? -20.718 -11.680 37.163 1.00 88.19 91 THR A N 1
ATOM 716 C CA . THR A 1 91 ? -19.279 -11.928 36.963 1.00 88.19 91 THR A CA 1
ATOM 717 C C . THR A 1 91 ? -19.015 -12.896 35.805 1.00 88.19 91 THR A C 1
ATOM 719 O O . THR A 1 91 ? -17.956 -12.850 35.190 1.00 88.19 91 THR A O 1
ATOM 722 N N . THR A 1 92 ? -19.968 -13.780 35.495 1.00 88.12 92 THR A N 1
ATOM 723 C CA . THR A 1 92 ? -19.856 -14.723 34.367 1.00 88.12 92 THR A CA 1
ATOM 724 C C . THR A 1 92 ? -20.279 -14.142 33.020 1.00 88.12 92 THR A C 1
ATOM 726 O O . THR A 1 92 ? -20.012 -14.762 31.992 1.00 88.12 92 THR A O 1
ATOM 729 N N . LEU A 1 93 ? -20.945 -12.983 33.001 1.00 86.69 93 LEU A N 1
ATOM 730 C CA . LEU A 1 93 ? -21.309 -12.313 31.754 1.00 86.69 93 LEU A CA 1
ATOM 731 C C . LEU A 1 93 ? -20.066 -11.747 31.063 1.00 86.69 93 LEU A C 1
ATOM 733 O O . LEU A 1 93 ? -19.111 -11.317 31.712 1.00 86.69 93 LEU A O 1
ATOM 737 N N . HIS A 1 94 ? -20.103 -11.682 29.732 1.00 83.81 94 HIS A N 1
ATOM 738 C CA . HIS A 1 94 ? -19.129 -10.883 29.000 1.00 83.81 94 HIS A CA 1
ATOM 739 C C . HIS A 1 94 ? -19.238 -9.422 29.451 1.00 83.81 94 HIS A C 1
ATOM 741 O O . HIS A 1 94 ? -20.337 -8.871 29.516 1.00 83.81 94 HIS A O 1
ATOM 747 N N . LEU A 1 95 ? -18.098 -8.776 29.727 1.00 84.75 95 LEU A N 1
ATOM 748 C CA . LEU A 1 95 ? -18.056 -7.386 30.205 1.00 84.75 95 LEU A CA 1
ATOM 749 C C . LEU A 1 95 ? -18.804 -6.427 29.267 1.00 84.75 95 LEU A C 1
ATOM 751 O O . LEU A 1 95 ? -19.387 -5.448 29.716 1.00 84.75 95 LEU A O 1
ATOM 755 N N . ARG A 1 96 ? -18.857 -6.718 27.966 1.00 82.62 96 ARG A N 1
ATOM 756 C CA . ARG A 1 96 ? -19.672 -5.972 27.002 1.00 82.62 96 ARG A CA 1
ATOM 757 C C . ARG A 1 96 ? -21.151 -5.890 27.402 1.00 82.62 96 ARG A C 1
ATOM 759 O O . ARG A 1 96 ? -21.734 -4.812 27.307 1.00 82.62 96 ARG A O 1
ATOM 766 N N . ASP A 1 97 ? -21.722 -7.006 27.841 1.00 86.12 97 ASP A N 1
ATOM 767 C CA . ASP A 1 97 ? -23.154 -7.166 28.115 1.00 86.12 97 ASP A CA 1
ATOM 768 C C . ASP A 1 97 ? -23.525 -6.776 29.552 1.00 86.12 97 ASP A C 1
ATOM 770 O O . ASP A 1 97 ? -24.704 -6.708 29.906 1.00 86.12 97 ASP A O 1
ATOM 774 N N . LEU A 1 98 ? -22.523 -6.502 30.393 1.00 89.44 98 LEU A N 1
ATOM 775 C CA . LEU A 1 98 ? -22.735 -6.035 31.753 1.00 89.44 98 LEU A CA 1
ATOM 776 C C . LEU A 1 98 ? -23.335 -4.624 31.731 1.00 89.44 98 LEU A C 1
ATOM 778 O O . LEU A 1 98 ? -22.705 -3.670 31.272 1.00 89.44 98 LEU A O 1
ATOM 782 N N . SER A 1 99 ? -24.554 -4.490 32.254 1.00 89.06 99 SER A N 1
ATOM 783 C CA . SER A 1 99 ? -25.232 -3.198 32.353 1.00 89.06 99 SER A CA 1
ATOM 784 C C . SER A 1 99 ? -25.017 -2.555 33.724 1.00 89.06 99 SER A C 1
ATOM 786 O O . SER A 1 99 ? -25.089 -3.229 34.754 1.00 89.06 99 SER A O 1
ATOM 788 N N . GLU A 1 100 ? -24.829 -1.233 33.747 1.00 88.69 100 GLU A N 1
ATOM 789 C CA . GLU A 1 100 ? -24.733 -0.475 35.003 1.00 88.69 100 GLU A CA 1
ATOM 790 C C . GLU A 1 100 ? -26.018 -0.605 35.833 1.00 88.69 100 GLU A C 1
ATOM 792 O O . GLU A 1 100 ? -25.962 -0.716 37.053 1.00 88.69 100 GLU A O 1
ATOM 797 N N . GLN A 1 101 ? -27.182 -0.688 35.179 1.00 88.88 101 GLN A N 1
ATOM 798 C CA . GLN A 1 101 ? -28.459 -0.859 35.870 1.00 88.88 101 GLN A CA 1
ATOM 799 C C . GLN A 1 101 ? -28.497 -2.163 36.676 1.00 88.88 101 GLN A C 1
ATOM 801 O O . GLN A 1 101 ? -28.954 -2.167 37.815 1.00 88.88 101 GLN A O 1
ATOM 806 N N . SER A 1 102 ? -27.958 -3.257 36.128 1.00 87.81 102 SER A N 1
ATOM 807 C CA . SER A 1 102 ? -27.881 -4.537 36.839 1.00 87.81 102 SER A CA 1
ATOM 808 C C . SER A 1 102 ? -27.004 -4.458 38.092 1.00 87.81 102 SER A C 1
ATOM 810 O O . SER A 1 102 ? -27.314 -5.108 39.088 1.00 87.81 102 SER A O 1
ATOM 812 N N . LEU A 1 103 ? -25.935 -3.654 38.068 1.00 89.88 103 LEU A N 1
ATOM 813 C CA . LEU A 1 103 ? -25.074 -3.420 39.232 1.00 89.88 103 LEU A CA 1
ATOM 814 C C . LEU A 1 103 ? -25.769 -2.528 40.270 1.00 89.88 103 LEU A C 1
ATOM 816 O O . LEU A 1 103 ? -25.757 -2.852 41.457 1.00 89.88 103 LEU A O 1
ATOM 820 N N . VAL A 1 104 ? -26.443 -1.463 39.824 1.00 90.31 104 VAL A N 1
ATOM 821 C CA . VAL A 1 104 ? -27.242 -0.567 40.678 1.00 90.31 104 VAL A CA 1
ATOM 822 C C . VAL A 1 104 ? -28.375 -1.323 41.379 1.00 90.31 104 VAL A C 1
ATOM 824 O O . VAL A 1 104 ? -28.617 -1.110 42.565 1.00 90.31 104 VAL A O 1
ATOM 827 N N . ASP A 1 105 ? -29.043 -2.250 40.692 1.00 89.00 105 ASP A N 1
ATOM 828 C CA . ASP A 1 105 ? -30.130 -3.045 41.270 1.00 89.00 105 ASP A CA 1
ATOM 829 C C . ASP A 1 105 ? -29.644 -3.955 42.411 1.00 89.00 105 ASP A C 1
ATOM 831 O O . ASP A 1 105 ? -30.337 -4.102 43.425 1.00 89.00 105 ASP A O 1
ATOM 835 N N . VAL A 1 106 ? -28.457 -4.559 42.263 1.00 87.81 106 VAL A N 1
ATOM 836 C CA . VAL A 1 106 ? -27.806 -5.339 43.329 1.00 87.81 106 VAL A CA 1
ATOM 837 C C . VAL A 1 106 ? -27.357 -4.414 44.461 1.00 87.81 106 VAL A C 1
ATOM 839 O O . VAL A 1 106 ? -27.556 -4.745 45.628 1.00 87.81 106 VAL A O 1
ATOM 842 N N . GLU A 1 107 ? -26.812 -3.240 44.140 1.00 88.75 107 GLU A N 1
ATOM 843 C CA . GLU A 1 107 ? -26.343 -2.275 45.133 1.00 88.75 107 GLU A CA 1
ATOM 844 C C . GLU A 1 107 ? -27.478 -1.704 45.998 1.00 88.75 107 GLU A C 1
ATOM 846 O O . GLU A 1 107 ? -27.337 -1.604 47.217 1.00 88.75 107 GLU A O 1
ATOM 851 N N . ASN A 1 108 ? -28.633 -1.405 45.405 1.00 88.81 108 ASN A N 1
ATOM 852 C CA . ASN A 1 108 ? -29.809 -0.929 46.136 1.00 88.81 108 ASN A CA 1
ATOM 853 C C . ASN A 1 108 ? -30.305 -1.956 47.171 1.00 88.81 108 ASN A C 1
ATOM 855 O O . ASN A 1 108 ? -30.790 -1.579 48.236 1.00 88.81 108 ASN A O 1
ATOM 859 N N . GLN A 1 109 ? -30.134 -3.254 46.895 1.00 86.31 109 GLN A N 1
ATOM 860 C CA . GLN A 1 109 ? -30.479 -4.342 47.819 1.00 86.31 109 GLN A CA 1
ATOM 861 C C . GLN A 1 109 ? -29.451 -4.524 48.956 1.00 86.31 109 GLN A C 1
ATOM 863 O O . GLN A 1 109 ? -29.743 -5.223 49.923 1.00 86.31 109 GLN A O 1
ATOM 868 N N . LEU A 1 110 ? -28.272 -3.887 48.892 1.00 86.19 110 LEU A N 1
ATOM 869 C CA . LEU A 1 110 ? -27.273 -3.924 49.974 1.00 86.19 110 LEU A CA 1
ATOM 870 C C . LEU A 1 110 ? -27.631 -3.014 51.152 1.00 86.19 110 LEU A C 1
ATOM 872 O O . LEU A 1 110 ? -27.126 -3.229 52.252 1.00 86.19 110 LEU A O 1
ATOM 876 N N . GLY A 1 111 ? -28.485 -2.005 50.944 1.00 78.25 111 GLY A N 1
ATOM 877 C CA . GLY A 1 111 ? -28.841 -1.022 51.974 1.00 78.25 111 GLY A CA 1
ATOM 878 C C . GLY A 1 111 ? -29.537 -1.614 53.205 1.00 78.25 111 GLY A C 1
ATOM 879 O O . GLY A 1 111 ? -29.527 -0.990 54.261 1.00 78.25 111 GLY A O 1
ATOM 880 N N . SER A 1 112 ? -30.108 -2.817 53.088 1.00 78.06 112 SER A N 1
ATOM 881 C CA . SER A 1 112 ? -30.782 -3.537 54.175 1.00 78.06 112 SER A CA 1
ATOM 882 C C . SER A 1 112 ? -29.882 -4.522 54.932 1.00 78.06 112 SER A C 1
ATOM 884 O O . SER A 1 112 ? -30.375 -5.234 55.803 1.00 78.06 112 SER A O 1
ATOM 886 N N . LEU A 1 113 ? -28.589 -4.617 54.596 1.00 83.00 113 LEU A N 1
ATOM 887 C CA . LEU A 1 113 ? -27.652 -5.550 55.228 1.00 83.00 113 LEU A CA 1
ATOM 888 C C . LEU A 1 113 ? -26.734 -4.868 56.258 1.00 83.00 113 LEU A C 1
ATOM 890 O O . LEU A 1 113 ? -26.419 -3.684 56.122 1.00 83.00 113 LEU A O 1
ATOM 894 N N . PRO A 1 114 ? -26.218 -5.624 57.249 1.00 80.44 114 PRO A N 1
ATOM 895 C CA . PRO A 1 114 ? -25.163 -5.147 58.137 1.00 80.44 114 PRO A CA 1
ATOM 896 C C . PRO A 1 114 ? -23.922 -4.686 57.360 1.00 80.44 114 PRO A C 1
ATOM 898 O O . PRO A 1 114 ? -23.533 -5.299 56.361 1.00 80.44 114 PRO A O 1
ATOM 901 N N . ILE A 1 115 ? -23.261 -3.640 57.867 1.00 82.06 115 ILE A N 1
ATOM 902 C CA . ILE A 1 115 ? -22.152 -2.935 57.197 1.00 82.06 115 ILE A CA 1
ATOM 903 C C . ILE A 1 115 ? -21.046 -3.893 56.725 1.00 82.06 115 ILE A C 1
ATOM 905 O O . ILE A 1 115 ? -20.569 -3.766 55.602 1.00 82.06 115 ILE A O 1
ATOM 909 N N . GLU A 1 116 ? -20.651 -4.880 57.533 1.00 78.44 116 GLU A N 1
ATOM 910 C CA . GLU A 1 116 ? -19.570 -5.812 57.172 1.00 78.44 116 GLU A CA 1
ATOM 911 C C . GLU A 1 116 ? -19.894 -6.663 55.933 1.00 78.44 116 GLU A C 1
ATOM 913 O O . GLU A 1 116 ? -19.056 -6.817 55.041 1.00 78.44 116 GLU A O 1
ATOM 918 N N . HIS A 1 117 ? -21.118 -7.190 55.843 1.00 78.38 117 HIS A N 1
ATOM 919 C CA . HIS A 1 117 ? -21.557 -7.999 54.704 1.00 78.38 117 HIS A CA 1
ATOM 920 C C . HIS A 1 117 ? -21.837 -7.139 53.472 1.00 78.38 117 HIS A C 1
ATOM 922 O O . HIS A 1 117 ? -21.479 -7.531 52.357 1.00 78.38 117 HIS A O 1
ATOM 928 N N . ALA A 1 118 ? -22.409 -5.952 53.680 1.00 84.25 118 ALA A N 1
ATOM 929 C CA . ALA A 1 118 ? -22.637 -4.980 52.622 1.00 84.25 118 ALA A CA 1
ATOM 930 C C . ALA A 1 118 ? -21.316 -4.513 51.986 1.00 84.25 118 ALA A C 1
ATOM 932 O O . ALA A 1 118 ? -21.224 -4.438 50.764 1.00 84.25 118 ALA A O 1
ATOM 933 N N . ASN A 1 119 ? -20.273 -4.277 52.789 1.00 87.12 119 ASN A N 1
ATOM 934 C CA . ASN A 1 119 ? -18.965 -3.824 52.308 1.00 87.12 119 ASN A CA 1
ATOM 935 C C . ASN A 1 119 ? -18.284 -4.847 51.395 1.00 87.12 119 ASN A C 1
ATOM 937 O O . ASN A 1 119 ? -17.724 -4.474 50.368 1.00 87.12 119 ASN A O 1
ATOM 941 N N . HIS A 1 120 ? -18.337 -6.139 51.736 1.00 86.25 120 HIS A N 1
ATOM 942 C CA . HIS A 1 120 ? -17.719 -7.167 50.896 1.00 86.25 120 HIS A CA 1
ATOM 943 C C . HIS A 1 120 ? -18.374 -7.249 49.510 1.00 86.25 120 HIS A C 1
ATOM 945 O O . HIS A 1 120 ? -17.674 -7.297 48.501 1.00 86.25 120 HIS A O 1
ATOM 951 N N . LEU A 1 121 ? -19.708 -7.233 49.459 1.00 88.31 121 LEU A N 1
ATOM 952 C CA . LEU A 1 121 ? -20.453 -7.269 48.199 1.00 88.31 121 LEU A CA 1
ATOM 953 C C . LEU A 1 121 ? -20.295 -5.963 47.411 1.00 88.31 121 LEU A C 1
ATOM 955 O O . LEU A 1 121 ? -20.135 -6.007 46.196 1.00 88.31 121 LEU A O 1
ATOM 959 N N . ARG A 1 122 ? -20.260 -4.812 48.094 1.00 89.94 122 ARG A N 1
ATOM 960 C CA . ARG A 1 122 ? -19.995 -3.510 47.469 1.00 89.94 122 ARG A CA 1
ATOM 961 C C . ARG A 1 122 ? -18.616 -3.474 46.806 1.00 89.94 122 ARG A C 1
ATOM 963 O O . ARG A 1 122 ? -18.527 -3.102 45.645 1.00 89.94 122 ARG A O 1
ATOM 970 N N . ASN A 1 123 ? -17.582 -4.004 47.462 1.00 90.88 123 ASN A N 1
ATOM 971 C CA . ASN A 1 123 ? -16.254 -4.128 46.854 1.00 90.88 123 ASN A CA 1
ATOM 972 C C . ASN A 1 123 ? -16.257 -4.985 45.573 1.00 90.88 123 ASN A C 1
ATOM 974 O O . ASN A 1 123 ? -15.517 -4.684 44.642 1.00 90.88 123 ASN A O 1
ATOM 978 N N . GLN A 1 124 ? -17.064 -6.051 45.503 1.00 90.25 124 GLN A N 1
ATOM 979 C CA . GLN A 1 124 ? -17.183 -6.861 44.281 1.00 90.25 124 GLN A CA 1
ATOM 980 C C . GLN A 1 124 ? -17.895 -6.102 43.154 1.00 90.25 124 GLN A C 1
ATOM 982 O O . GLN A 1 124 ? -17.487 -6.200 41.999 1.00 90.25 124 GLN A O 1
ATOM 987 N N . ILE A 1 125 ? -18.931 -5.323 43.484 1.00 91.75 125 ILE A N 1
ATOM 988 C CA . ILE A 1 125 ? -19.605 -4.436 42.526 1.00 91.75 125 ILE A CA 1
ATOM 989 C C . ILE A 1 125 ? -18.616 -3.404 41.978 1.00 91.75 125 ILE A C 1
ATOM 991 O O . ILE A 1 125 ? -18.537 -3.226 40.765 1.00 91.75 125 ILE A O 1
ATOM 995 N N . ASP A 1 126 ? -17.824 -2.776 42.847 1.00 92.50 126 ASP A N 1
ATOM 996 C CA . ASP A 1 126 ? -16.832 -1.779 42.442 1.00 92.50 126 ASP A CA 1
ATOM 997 C C . ASP A 1 126 ? -15.736 -2.393 41.557 1.00 92.50 126 ASP A C 1
ATOM 999 O O . ASP A 1 126 ? -15.367 -1.809 40.541 1.00 92.50 126 ASP A O 1
ATOM 1003 N N . GLN A 1 127 ? -15.287 -3.619 41.851 1.00 93.12 127 GLN A N 1
ATOM 1004 C CA . GLN A 1 127 ? -14.369 -4.356 40.973 1.00 93.12 127 GLN A CA 1
ATOM 1005 C C . GLN A 1 127 ? -14.968 -4.614 39.584 1.00 93.12 127 GLN A C 1
ATOM 1007 O O . GLN A 1 127 ? -14.280 -4.423 38.580 1.00 93.12 127 GLN A O 1
ATOM 1012 N N . LEU A 1 128 ? -16.241 -5.021 39.506 1.00 92.50 128 LEU A N 1
ATOM 1013 C CA . LEU A 1 128 ? -16.928 -5.217 38.227 1.00 92.50 128 LEU A CA 1
ATOM 1014 C C . LEU A 1 128 ? -17.074 -3.900 37.456 1.00 92.50 128 LEU A C 1
ATOM 1016 O O . LEU A 1 128 ? -16.830 -3.886 36.249 1.00 92.50 128 LEU A O 1
ATOM 1020 N N . ARG A 1 129 ? -17.402 -2.792 38.136 1.00 93.25 129 ARG A N 1
ATOM 1021 C CA . ARG A 1 129 ? -17.432 -1.450 37.530 1.00 93.25 129 ARG A CA 1
ATOM 1022 C C . ARG A 1 129 ? -16.069 -1.043 36.989 1.00 93.25 129 ARG A C 1
ATOM 1024 O O . ARG A 1 129 ? -15.985 -0.578 35.857 1.00 93.25 129 ARG A O 1
ATOM 1031 N N . ASP A 1 130 ? -15.002 -1.252 37.753 1.00 93.94 130 ASP A N 1
ATOM 1032 C CA . ASP A 1 130 ? -13.640 -0.918 37.331 1.00 93.94 130 ASP A CA 1
ATOM 1033 C C . ASP A 1 130 ? -13.194 -1.753 36.125 1.00 93.94 130 ASP A C 1
ATOM 1035 O O . ASP A 1 130 ? -12.594 -1.222 35.187 1.00 93.94 130 ASP A O 1
ATOM 1039 N N . MET A 1 131 ? -13.499 -3.055 36.115 1.00 92.00 131 MET A N 1
ATOM 1040 C CA . MET A 1 131 ? -13.224 -3.934 34.974 1.00 92.00 131 MET A CA 1
ATOM 1041 C C . MET A 1 131 ? -14.015 -3.512 33.736 1.00 92.00 131 MET A C 1
ATOM 1043 O O . MET A 1 131 ? -13.445 -3.401 32.651 1.00 92.00 131 MET A O 1
ATOM 1047 N N . LYS A 1 132 ? -15.311 -3.231 33.904 1.00 92.06 132 LYS A N 1
ATOM 1048 C CA . LYS A 1 132 ? -16.190 -2.753 32.835 1.00 92.06 132 LYS A CA 1
ATOM 1049 C C . LYS A 1 132 ? -15.699 -1.434 32.254 1.00 92.06 132 LYS A C 1
ATOM 1051 O O . LYS A 1 132 ? -15.559 -1.314 31.044 1.00 92.06 132 LYS A O 1
ATOM 1056 N N . LYS A 1 133 ? -15.359 -0.477 33.112 1.00 93.56 133 LYS A N 1
ATOM 1057 C CA . LYS A 1 133 ? -14.831 0.820 32.698 1.00 93.56 133 LYS A CA 1
ATOM 1058 C C . LYS A 1 133 ? -13.537 0.676 31.897 1.00 93.56 133 LYS A C 1
ATOM 1060 O O . LYS A 1 133 ? -13.433 1.246 30.820 1.00 93.56 133 LYS A O 1
ATOM 1065 N N . LYS A 1 134 ? -12.582 -0.135 32.371 1.00 92.44 134 LYS A N 1
ATOM 1066 C CA . LYS A 1 134 ? -11.338 -0.416 31.631 1.00 92.44 134 LYS A CA 1
ATOM 1067 C C . LYS A 1 134 ? -11.604 -1.048 30.267 1.00 92.44 134 LYS A C 1
ATOM 1069 O O . LYS A 1 134 ? -10.940 -0.684 29.300 1.00 92.44 134 LYS A O 1
ATOM 1074 N N . TYR A 1 135 ? -12.555 -1.979 30.193 1.00 91.44 135 TYR A N 1
ATOM 1075 C CA . TYR A 1 135 ? -12.975 -2.583 28.931 1.00 91.44 135 TYR A CA 1
ATOM 1076 C C . TYR A 1 135 ? -13.561 -1.538 27.982 1.00 91.44 135 TYR A C 1
ATOM 1078 O O . TYR A 1 135 ? -13.123 -1.451 26.842 1.00 91.44 135 TYR A O 1
ATOM 1086 N N . ASP A 1 136 ? -14.502 -0.717 28.450 1.00 91.38 136 ASP A N 1
ATOM 1087 C CA . ASP A 1 136 ? -15.166 0.299 27.629 1.00 91.38 136 ASP A CA 1
ATOM 1088 C C . ASP A 1 136 ? -14.186 1.379 27.144 1.00 91.38 136 ASP A C 1
ATOM 1090 O O . ASP A 1 136 ? -14.230 1.767 25.975 1.00 91.38 136 ASP A O 1
ATOM 1094 N N . ASP A 1 137 ? -13.259 1.813 28.004 1.00 93.62 137 ASP A N 1
ATOM 1095 C CA . ASP A 1 137 ? -12.190 2.751 27.648 1.00 93.62 137 ASP A CA 1
ATOM 1096 C C . ASP A 1 137 ? -11.267 2.143 26.571 1.00 93.62 137 ASP A C 1
ATOM 1098 O O . ASP A 1 137 ? -10.986 2.780 25.553 1.00 93.62 137 ASP A O 1
ATOM 1102 N N . THR A 1 138 ? -10.867 0.878 26.745 1.00 92.81 138 THR A N 1
ATOM 1103 C CA . THR A 1 138 ? -10.027 0.140 25.782 1.00 92.81 138 THR A CA 1
ATOM 1104 C C . THR A 1 138 ? -10.756 -0.096 24.459 1.00 92.81 138 THR A C 1
ATOM 1106 O O . THR A 1 138 ? -10.166 0.032 23.384 1.00 92.81 138 THR A O 1
ATOM 1109 N N . ALA A 1 139 ? -12.048 -0.426 24.512 1.00 91.44 139 ALA A N 1
ATOM 1110 C CA . ALA A 1 139 ? -12.889 -0.636 23.341 1.00 91.44 139 ALA A CA 1
ATOM 1111 C C . ALA A 1 139 ? -13.045 0.657 22.543 1.00 91.44 139 ALA A C 1
ATOM 1113 O O . ALA A 1 139 ? -12.893 0.649 21.321 1.00 91.44 139 ALA A O 1
ATOM 1114 N N . LYS A 1 140 ? -13.278 1.778 23.231 1.00 92.94 140 LYS A N 1
ATOM 1115 C CA . LYS A 1 140 ? -13.343 3.099 22.609 1.00 92.94 140 LYS A CA 1
ATOM 1116 C C . LYS A 1 140 ? -12.027 3.456 21.919 1.00 92.94 140 LYS A C 1
ATOM 1118 O O . LYS A 1 140 ? -12.048 3.798 20.741 1.00 92.94 140 LYS A O 1
ATOM 1123 N N . GLU A 1 141 ? -10.898 3.318 22.612 1.00 94.12 141 GLU A N 1
ATOM 1124 C CA . GLU A 1 141 ? -9.579 3.598 22.036 1.00 94.12 141 GLU A CA 1
ATOM 1125 C C . GLU A 1 141 ? -9.279 2.698 20.825 1.00 94.12 141 GLU A C 1
ATOM 1127 O O . GLU A 1 141 ? -8.835 3.178 19.782 1.00 94.12 141 GLU A O 1
ATOM 1132 N N . THR A 1 142 ? -9.572 1.399 20.928 1.00 93.56 142 THR A N 1
ATOM 1133 C CA . THR A 1 142 ? -9.362 0.434 19.837 1.00 93.56 142 THR A CA 1
ATOM 1134 C C . THR A 1 142 ? -10.211 0.788 18.614 1.00 93.56 142 THR A C 1
ATOM 1136 O O . THR A 1 142 ? -9.715 0.751 17.490 1.00 93.56 142 THR A O 1
ATOM 1139 N N . LEU A 1 143 ? -11.474 1.177 18.812 1.00 92.56 143 LEU A N 1
ATOM 1140 C CA . LEU A 1 143 ? -12.365 1.593 17.727 1.00 92.56 143 LEU A CA 1
ATOM 1141 C C . LEU A 1 143 ? -11.930 2.915 17.084 1.00 92.56 143 LEU A C 1
ATOM 1143 O O . LEU A 1 143 ? -12.017 3.046 15.864 1.00 92.56 143 LEU A O 1
ATOM 1147 N N . GLU A 1 144 ? -11.442 3.876 17.869 1.00 94.25 144 GLU A N 1
ATOM 1148 C CA . GLU A 1 144 ? -10.893 5.135 17.351 1.00 94.25 144 GLU A CA 1
ATOM 1149 C C . GLU A 1 144 ? -9.639 4.886 16.504 1.00 94.25 144 GLU A C 1
ATOM 1151 O O . GLU A 1 144 ? -9.558 5.369 15.373 1.00 94.25 144 GLU A O 1
ATOM 1156 N N . ARG A 1 145 ? -8.697 4.068 16.996 1.00 94.06 145 ARG A N 1
ATOM 1157 C CA . ARG A 1 145 ? -7.503 3.663 16.235 1.00 94.06 145 ARG A CA 1
ATOM 1158 C C . ARG A 1 145 ? -7.877 2.914 14.958 1.00 94.06 145 ARG A C 1
ATOM 1160 O O . ARG A 1 145 ? -7.345 3.218 13.894 1.00 94.06 145 ARG A O 1
ATOM 1167 N N . PHE A 1 146 ? -8.829 1.984 15.034 1.00 95.19 146 PHE A N 1
ATOM 1168 C CA . PHE A 1 146 ? -9.304 1.254 13.861 1.00 95.19 146 PHE A CA 1
ATOM 1169 C C . PHE A 1 146 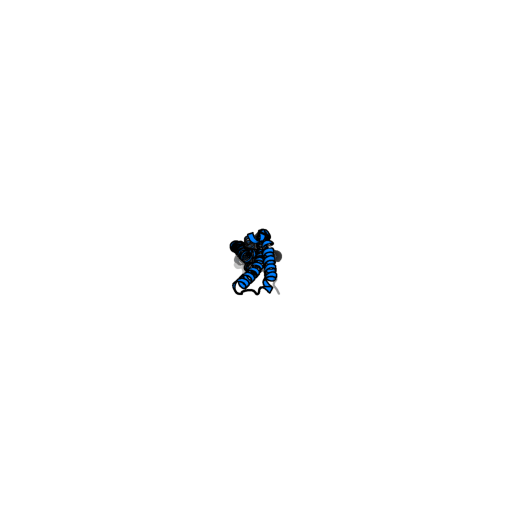? -9.932 2.187 12.813 1.00 95.19 146 PHE A C 1
ATOM 1171 O O . PHE A 1 146 ? -9.630 2.070 11.628 1.00 95.19 146 PHE A O 1
ATOM 1178 N N . ALA A 1 147 ? -10.724 3.177 13.235 1.00 94.12 147 ALA A N 1
ATOM 1179 C CA . ALA A 1 147 ? -11.283 4.179 12.329 1.00 94.12 147 ALA A CA 1
ATOM 1180 C C . ALA A 1 147 ? -10.197 5.051 11.667 1.00 94.12 147 ALA A C 1
ATOM 1182 O O . ALA A 1 147 ? -10.331 5.430 10.502 1.00 94.12 147 ALA A O 1
ATOM 1183 N N . MET A 1 148 ? -9.102 5.356 12.376 1.00 94.81 148 MET A N 1
ATOM 1184 C CA . MET A 1 148 ? -7.953 6.052 11.784 1.00 94.81 148 MET A CA 1
ATOM 1185 C C . MET A 1 148 ? -7.288 5.219 10.686 1.00 94.81 148 MET A C 1
ATOM 1187 O O . MET A 1 148 ? -6.961 5.775 9.639 1.00 94.81 148 MET A O 1
ATOM 1191 N N . VAL A 1 149 ? -7.143 3.903 10.885 1.00 95.81 149 VAL A N 1
ATOM 1192 C CA . VAL A 1 149 ? -6.647 2.986 9.845 1.00 95.81 149 VAL A CA 1
ATOM 1193 C C . VAL A 1 149 ? -7.578 2.996 8.635 1.00 95.81 149 VAL A C 1
ATOM 1195 O O . VAL A 1 149 ? -7.112 3.204 7.517 1.00 95.81 149 VAL A O 1
ATOM 1198 N N . GLU A 1 150 ? -8.887 2.811 8.840 1.00 94.44 150 GLU A N 1
ATOM 1199 C CA . GLU A 1 150 ? -9.869 2.815 7.744 1.00 94.44 150 GLU A CA 1
ATOM 1200 C C . GLU A 1 150 ? -9.780 4.117 6.928 1.00 94.44 150 GLU A C 1
ATOM 1202 O O . GLU A 1 150 ? -9.756 4.085 5.697 1.00 94.44 150 GLU A O 1
ATOM 1207 N N . ASN A 1 151 ? -9.655 5.262 7.603 1.00 94.44 151 ASN A N 1
ATOM 1208 C CA . ASN A 1 151 ? -9.514 6.558 6.948 1.00 94.44 151 ASN A CA 1
ATOM 1209 C C . ASN A 1 151 ? -8.174 6.706 6.206 1.00 94.44 151 ASN A C 1
ATOM 1211 O O . ASN A 1 151 ? -8.144 7.184 5.071 1.00 94.44 151 ASN A O 1
ATOM 1215 N N . ALA A 1 152 ? -7.063 6.277 6.810 1.00 93.06 152 ALA A N 1
ATOM 1216 C CA . ALA A 1 152 ? -5.746 6.328 6.179 1.00 93.06 152 ALA A CA 1
ATOM 1217 C C . ALA A 1 152 ? -5.718 5.519 4.876 1.00 93.06 152 ALA A C 1
ATOM 1219 O O . ALA A 1 152 ? -5.201 5.999 3.872 1.00 93.06 152 ALA A O 1
ATOM 1220 N N . VAL A 1 153 ? -6.337 4.336 4.874 1.00 92.38 153 VAL A N 1
ATOM 1221 C CA . VAL A 1 153 ? -6.452 3.474 3.690 1.00 92.38 153 VAL A CA 1
ATOM 1222 C C . VAL A 1 153 ? -7.382 4.085 2.640 1.00 92.38 153 VAL A C 1
ATOM 1224 O O . VAL A 1 153 ? -7.049 4.100 1.456 1.00 92.38 153 VAL A O 1
ATOM 1227 N N . ALA A 1 154 ? -8.531 4.628 3.052 1.00 91.50 154 ALA A N 1
ATOM 1228 C CA . ALA A 1 154 ? -9.508 5.216 2.135 1.00 91.50 154 ALA A CA 1
ATOM 1229 C C . ALA A 1 154 ? -9.021 6.511 1.459 1.00 91.50 154 ALA A C 1
ATOM 1231 O O . ALA A 1 154 ? -9.504 6.861 0.384 1.00 91.50 154 ALA A O 1
ATOM 1232 N N . THR A 1 155 ? -8.081 7.228 2.081 1.00 91.56 155 THR A N 1
ATOM 1233 C CA . THR A 1 155 ? -7.560 8.518 1.596 1.00 91.56 155 THR A CA 1
ATOM 1234 C C . THR A 1 155 ? -6.236 8.401 0.840 1.00 91.56 155 THR A C 1
ATOM 1236 O O . THR A 1 155 ? -5.640 9.424 0.490 1.00 91.56 155 THR A O 1
ATOM 1239 N N . LEU A 1 156 ? -5.768 7.180 0.555 1.00 90.19 156 LEU A N 1
ATOM 1240 C CA . LEU A 1 156 ? -4.571 6.977 -0.257 1.00 90.19 156 LEU A CA 1
ATOM 1241 C C . LEU A 1 156 ? -4.774 7.569 -1.665 1.00 90.19 156 LEU A C 1
ATOM 1243 O O . LEU A 1 156 ? -5.731 7.205 -2.355 1.00 90.19 156 LEU A O 1
ATOM 1247 N N . PRO A 1 157 ? -3.898 8.485 -2.113 1.00 85.38 157 PRO A N 1
ATOM 1248 C CA . PRO A 1 157 ? -4.001 9.077 -3.437 1.00 85.38 157 PRO A CA 1
ATOM 1249 C C . PRO A 1 157 ? -3.739 8.035 -4.527 1.00 85.38 157 PRO A C 1
ATOM 1251 O O . PRO A 1 157 ? -2.889 7.158 -4.374 1.00 85.38 157 PRO A O 1
ATOM 1254 N N . SER A 1 158 ? -4.409 8.183 -5.669 1.00 81.19 158 SER A N 1
ATOM 1255 C CA . SER A 1 158 ? -4.029 7.480 -6.897 1.00 81.19 158 SER A CA 1
ATOM 1256 C C . SER A 1 158 ? -2.719 8.077 -7.421 1.00 81.19 158 SER A C 1
ATOM 1258 O O . SER A 1 158 ? -2.709 9.181 -7.962 1.00 81.19 158 SER A O 1
ATOM 1260 N N . SER A 1 159 ? -1.610 7.381 -7.183 1.00 80.81 159 SER A N 1
ATOM 1261 C CA . SER A 1 159 ? -0.251 7.787 -7.558 1.00 80.81 159 SER A CA 1
ATOM 1262 C C . SER A 1 159 ? 0.130 7.286 -8.953 1.00 80.81 159 SER A C 1
ATOM 1264 O O . SER A 1 159 ? -0.287 6.197 -9.338 1.00 80.81 159 SER A O 1
ATOM 1266 N N . TYR A 1 160 ? 0.953 8.054 -9.674 1.00 80.12 160 TYR A N 1
ATOM 1267 C CA . TYR A 1 160 ? 1.449 7.703 -11.019 1.00 80.12 160 TYR A CA 1
ATOM 1268 C C . TYR A 1 160 ? 2.981 7.678 -11.122 1.00 80.12 160 TYR A C 1
ATOM 1270 O O . TYR A 1 160 ? 3.524 7.246 -12.135 1.00 80.12 160 TYR A O 1
ATOM 1278 N N . ASP A 1 161 ? 3.683 8.171 -10.105 1.00 92.31 161 ASP A N 1
ATOM 1279 C CA . ASP A 1 161 ? 5.135 8.301 -10.057 1.00 92.31 161 ASP A CA 1
ATOM 1280 C C . ASP A 1 161 ? 5.739 7.497 -8.899 1.00 92.31 161 ASP A C 1
ATOM 1282 O O . ASP A 1 161 ? 5.075 7.199 -7.905 1.00 92.31 161 ASP A O 1
ATOM 1286 N N . ILE A 1 162 ? 7.023 7.156 -9.043 1.00 93.25 162 ILE A N 1
ATOM 1287 C CA . ILE A 1 162 ? 7.754 6.263 -8.131 1.00 93.25 162 ILE A CA 1
ATOM 1288 C C . ILE A 1 162 ? 7.688 6.770 -6.685 1.00 93.25 162 ILE A C 1
ATOM 1290 O O . ILE A 1 162 ? 7.308 6.012 -5.799 1.00 93.25 162 ILE A O 1
ATOM 1294 N N . GLU A 1 163 ? 7.984 8.053 -6.455 1.00 94.06 163 GLU A N 1
ATOM 1295 C CA . GLU A 1 163 ? 8.030 8.638 -5.107 1.00 94.06 163 GLU A CA 1
ATOM 1296 C C . GLU A 1 163 ? 6.666 8.563 -4.404 1.00 94.06 163 GLU A C 1
ATOM 1298 O O . GLU A 1 163 ? 6.576 8.151 -3.244 1.00 94.06 163 GLU A O 1
ATOM 1303 N N . SER A 1 164 ? 5.579 8.885 -5.110 1.00 93.50 164 SER A N 1
ATOM 1304 C CA . SER A 1 164 ? 4.233 8.791 -4.537 1.00 93.50 164 SER A CA 1
ATOM 1305 C C . SER A 1 164 ? 3.799 7.345 -4.285 1.00 93.50 164 SER A C 1
ATOM 1307 O O . SER A 1 164 ? 3.137 7.079 -3.280 1.00 93.50 164 SER A O 1
ATOM 1309 N N . VAL A 1 165 ? 4.159 6.400 -5.164 1.00 94.81 165 VAL A N 1
ATOM 1310 C CA . VAL A 1 165 ? 3.854 4.970 -4.969 1.00 94.81 165 VAL A CA 1
ATOM 1311 C C . VAL A 1 165 ? 4.613 4.417 -3.757 1.00 94.81 165 VAL A C 1
ATOM 1313 O O . VAL A 1 165 ? 4.015 3.744 -2.917 1.00 94.81 165 VAL A O 1
ATOM 1316 N N . GLU A 1 166 ? 5.896 4.752 -3.602 1.00 95.44 166 GLU A N 1
ATOM 1317 C CA . GLU A 1 166 ? 6.701 4.383 -2.429 1.00 95.44 166 GLU A CA 1
ATOM 1318 C C . GLU A 1 166 ? 6.130 4.980 -1.135 1.00 95.44 166 GLU A C 1
ATOM 1320 O O . GLU A 1 166 ? 5.997 4.281 -0.125 1.00 95.44 166 GLU A O 1
ATOM 1325 N N . ALA A 1 167 ? 5.717 6.252 -1.164 1.00 94.94 167 ALA A N 1
ATOM 1326 C CA . ALA A 1 167 ? 5.062 6.896 -0.029 1.00 94.94 167 ALA A CA 1
ATOM 1327 C C . ALA A 1 167 ? 3.738 6.203 0.340 1.00 94.94 167 ALA A C 1
ATOM 1329 O O . ALA A 1 167 ? 3.448 6.003 1.524 1.00 94.94 167 ALA A O 1
ATOM 1330 N N . ASN A 1 168 ? 2.950 5.796 -0.658 1.00 95.00 168 ASN A N 1
ATOM 1331 C CA . ASN A 1 168 ? 1.724 5.033 -0.448 1.00 95.00 168 ASN A CA 1
ATOM 1332 C C . ASN A 1 168 ? 2.006 3.663 0.182 1.00 95.00 168 ASN A C 1
ATOM 1334 O O . ASN A 1 168 ? 1.330 3.297 1.140 1.00 95.00 168 ASN A O 1
ATOM 1338 N N . LEU A 1 169 ? 3.015 2.927 -0.294 1.00 95.50 169 LEU A N 1
ATOM 1339 C CA . LEU A 1 169 ? 3.436 1.657 0.313 1.00 95.50 169 LEU A CA 1
ATOM 1340 C C . LEU A 1 169 ? 3.868 1.833 1.773 1.00 95.50 169 LEU A C 1
ATOM 1342 O O . LEU A 1 169 ? 3.519 1.011 2.621 1.00 95.50 169 LEU A O 1
ATOM 1346 N N . GLY A 1 170 ? 4.556 2.935 2.087 1.00 94.94 170 GLY A N 1
ATOM 1347 C CA . GLY A 1 170 ? 4.875 3.317 3.462 1.00 94.94 170 GLY A CA 1
ATOM 1348 C C . GLY A 1 170 ? 3.622 3.443 4.331 1.00 94.94 170 GLY A C 1
ATOM 1349 O O . GLY A 1 170 ? 3.508 2.752 5.337 1.00 94.94 170 GLY A O 1
ATOM 1350 N N . ARG A 1 171 ? 2.639 4.236 3.892 1.00 94.94 171 ARG A N 1
ATOM 1351 C CA . ARG A 1 171 ? 1.369 4.426 4.619 1.00 94.94 171 ARG A CA 1
ATOM 1352 C C . ARG A 1 171 ? 0.558 3.137 4.763 1.00 94.94 171 ARG A C 1
ATOM 1354 O O . ARG A 1 171 ? -0.065 2.919 5.796 1.00 94.94 171 ARG A O 1
ATOM 1361 N N . ILE A 1 172 ? 0.556 2.286 3.737 1.00 95.75 172 ILE A N 1
ATOM 1362 C CA . ILE A 1 172 ? -0.111 0.975 3.762 1.00 95.75 172 ILE A CA 1
ATOM 1363 C C . ILE A 1 172 ? 0.534 0.070 4.816 1.00 95.75 172 ILE A C 1
ATOM 1365 O O . ILE A 1 172 ? -0.174 -0.598 5.569 1.00 95.75 172 ILE A O 1
ATOM 1369 N N . ARG A 1 173 ? 1.868 0.067 4.905 1.00 96.12 173 ARG A N 1
ATOM 1370 C CA . ARG A 1 173 ? 2.599 -0.668 5.942 1.00 96.12 173 ARG A CA 1
ATOM 1371 C C . ARG A 1 173 ? 2.274 -0.140 7.339 1.00 96.12 173 ARG A C 1
ATOM 1373 O O . ARG A 1 173 ? 1.967 -0.952 8.204 1.00 96.12 173 ARG A O 1
ATOM 1380 N N . ASP A 1 174 ? 2.266 1.176 7.533 1.00 95.94 174 ASP A N 1
ATOM 1381 C CA . ASP A 1 174 ? 1.932 1.787 8.827 1.00 95.94 174 ASP A CA 1
ATOM 1382 C C . ASP A 1 174 ? 0.493 1.435 9.249 1.00 95.94 174 ASP A C 1
ATOM 1384 O O . ASP A 1 174 ? 0.236 1.058 10.390 1.00 95.94 174 ASP A O 1
ATOM 1388 N N . ALA A 1 175 ? -0.457 1.471 8.306 1.00 95.94 175 ALA A N 1
ATOM 1389 C CA . ALA A 1 175 ? -1.839 1.049 8.535 1.00 95.94 175 ALA A CA 1
ATOM 1390 C C . ALA A 1 175 ? -1.938 -0.440 8.914 1.00 95.94 175 ALA A C 1
ATOM 1392 O O . ALA A 1 175 ? -2.717 -0.816 9.791 1.00 95.94 175 ALA A O 1
ATOM 1393 N N . ARG A 1 176 ? -1.132 -1.297 8.277 1.00 95.12 176 ARG A N 1
ATOM 1394 C CA . ARG A 1 176 ? -1.061 -2.731 8.581 1.00 95.12 176 ARG A CA 1
ATOM 1395 C C . ARG A 1 176 ? -0.501 -2.999 9.978 1.00 95.12 176 ARG A C 1
ATOM 1397 O O . ARG A 1 176 ? -1.013 -3.876 10.670 1.00 95.12 176 ARG A O 1
ATOM 1404 N N . GLU A 1 177 ? 0.530 -2.266 10.381 1.00 95.19 177 GLU A N 1
ATOM 1405 C CA . GLU A 1 177 ? 1.122 -2.356 11.718 1.00 95.19 177 GLU A CA 1
ATOM 1406 C C . GLU A 1 177 ? 0.131 -1.877 12.785 1.00 95.19 177 GLU A C 1
ATOM 1408 O O . GLU A 1 177 ? -0.154 -2.613 13.727 1.00 95.19 177 GLU A O 1
ATOM 1413 N N . ALA A 1 178 ? -0.521 -0.733 12.563 1.00 94.31 178 ALA A N 1
ATOM 1414 C CA . ALA A 1 178 ? -1.555 -0.215 13.456 1.00 94.31 178 ALA A CA 1
ATOM 1415 C C . ALA A 1 178 ? -2.734 -1.191 13.649 1.00 94.31 178 ALA A C 1
ATOM 1417 O O . ALA A 1 178 ? -3.288 -1.270 14.745 1.00 94.31 178 ALA A O 1
ATOM 1418 N N . LEU A 1 179 ? -3.109 -1.968 12.621 1.00 93.81 179 LEU A N 1
ATOM 1419 C CA . LEU A 1 179 ? -4.098 -3.047 12.765 1.00 93.81 179 LEU A CA 1
ATOM 1420 C C . LEU A 1 179 ? -3.616 -4.189 13.657 1.00 93.81 179 LEU A C 1
ATOM 1422 O O . LEU A 1 179 ? -4.419 -4.761 14.393 1.00 93.81 179 LEU A O 1
ATOM 1426 N N . ALA A 1 180 ? -2.336 -4.548 13.573 1.00 91.81 180 ALA A N 1
ATOM 1427 C CA . ALA A 1 180 ? -1.757 -5.619 14.379 1.00 91.81 180 ALA A CA 1
ATOM 1428 C C . ALA A 1 180 ? -1.639 -5.233 15.864 1.00 91.81 180 ALA A C 1
ATOM 1430 O O . ALA A 1 180 ? -1.645 -6.113 16.722 1.00 91.81 180 ALA A O 1
ATOM 1431 N N . GLU A 1 181 ? -1.567 -3.935 16.164 1.00 93.12 181 GLU A N 1
ATOM 1432 C CA . GLU A 1 181 ? -1.515 -3.389 17.526 1.00 93.12 181 GLU A CA 1
ATOM 1433 C C . GLU A 1 181 ? -2.890 -3.232 18.201 1.00 93.12 181 GLU A C 1
ATOM 1435 O O . GLU A 1 181 ? -2.959 -2.861 19.377 1.00 93.12 181 GLU A O 1
ATOM 1440 N N . LEU A 1 182 ? -3.997 -3.483 17.492 1.00 92.62 182 LEU A N 1
ATOM 1441 C CA . LEU A 1 182 ? -5.337 -3.388 18.076 1.00 92.62 182 LEU A CA 1
ATOM 1442 C C . LEU A 1 182 ? -5.548 -4.436 19.177 1.00 92.62 182 LEU A C 1
ATOM 1444 O O . LEU A 1 182 ? -5.053 -5.561 19.099 1.00 92.62 182 LEU A O 1
ATOM 1448 N N . SER A 1 183 ? -6.331 -4.078 20.202 1.00 90.00 183 SER A N 1
ATOM 1449 C CA . SER A 1 183 ? -6.576 -4.964 21.342 1.00 90.00 183 SER A CA 1
ATOM 1450 C C . SER A 1 183 ? -7.279 -6.262 20.908 1.00 90.00 183 SER A C 1
ATOM 1452 O O . SER A 1 183 ? -8.410 -6.192 20.410 1.00 90.00 183 SER A O 1
ATOM 1454 N N . PRO A 1 184 ? -6.676 -7.450 21.138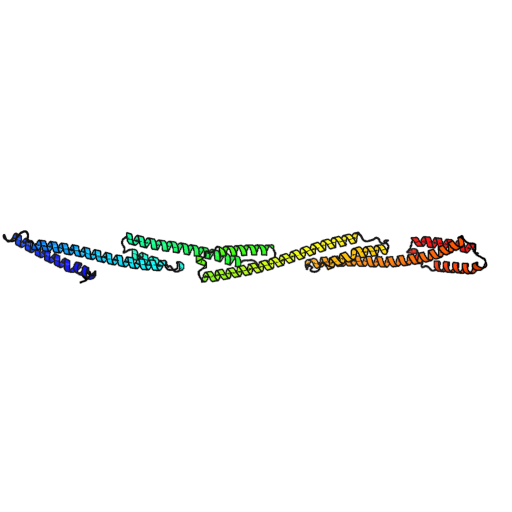 1.00 86.94 184 PRO A N 1
ATOM 1455 C CA . PRO A 1 184 ? -7.229 -8.739 20.719 1.00 86.94 184 PRO A CA 1
ATOM 1456 C C . PRO A 1 184 ? -8.586 -9.038 21.367 1.00 86.94 184 PRO A C 1
ATOM 1458 O O . PRO A 1 184 ? -9.445 -9.663 20.750 1.00 86.94 184 PRO A O 1
ATOM 1461 N N . GLU A 1 185 ? -8.797 -8.562 22.596 1.00 83.44 185 GLU A N 1
ATOM 1462 C CA . GLU A 1 185 ? -10.036 -8.771 23.353 1.00 83.44 185 GLU A CA 1
ATOM 1463 C C . GLU A 1 185 ? -11.235 -8.068 22.707 1.00 83.44 185 GLU A C 1
ATOM 1465 O O . GLU A 1 185 ? -12.337 -8.609 22.706 1.00 83.44 185 GLU A O 1
ATOM 1470 N N . VAL A 1 186 ? -11.012 -6.888 22.122 1.00 84.25 186 VAL A N 1
ATOM 1471 C CA . VAL A 1 186 ? -12.062 -6.079 21.487 1.00 84.25 186 VAL A CA 1
ATOM 1472 C C . VAL A 1 186 ? -12.301 -6.541 20.049 1.00 84.25 186 VAL A C 1
ATOM 1474 O O . VAL A 1 186 ? -13.445 -6.657 19.614 1.00 84.25 186 VAL A O 1
ATOM 1477 N N . ILE A 1 187 ? -11.237 -6.839 19.296 1.00 87.69 187 ILE A N 1
ATOM 1478 C CA . ILE A 1 187 ? -11.364 -7.252 17.887 1.00 87.69 187 ILE A CA 1
ATOM 1479 C C . ILE A 1 187 ? -11.919 -8.669 17.719 1.00 87.69 187 ILE A C 1
ATOM 1481 O O . ILE A 1 187 ? -12.403 -8.992 16.641 1.00 87.69 187 ILE A O 1
ATOM 1485 N N . ALA A 1 188 ? -11.870 -9.507 18.760 1.00 84.75 188 ALA A N 1
ATOM 1486 C CA . ALA A 1 188 ? -12.477 -10.837 18.747 1.00 84.75 188 ALA A CA 1
ATOM 1487 C C . ALA A 1 188 ? -14.017 -10.798 18.711 1.00 84.75 188 ALA A C 1
ATOM 1489 O O . ALA A 1 188 ? -14.650 -11.821 18.445 1.00 84.75 188 ALA A O 1
ATOM 1490 N N . GLU A 1 189 ? -14.639 -9.640 18.960 1.00 83.12 189 GLU A N 1
ATOM 1491 C CA . GLU A 1 189 ? -16.075 -9.475 18.766 1.00 83.12 189 GLU A CA 1
ATOM 1492 C C . GLU A 1 189 ? -16.446 -9.654 17.287 1.00 83.12 189 GLU A C 1
ATOM 1494 O O . GLU A 1 189 ? -15.960 -8.918 16.437 1.00 83.12 189 GLU A O 1
ATOM 1499 N N . GLU A 1 190 ? -17.375 -10.564 16.980 1.00 80.94 190 GLU A N 1
ATOM 1500 C CA . GLU A 1 190 ? -17.748 -10.972 15.610 1.00 80.94 190 GLU A CA 1
ATOM 1501 C C . GLU A 1 190 ? -17.955 -9.793 14.635 1.00 80.94 190 GLU A C 1
ATOM 1503 O O . GLU A 1 190 ? -17.381 -9.758 13.549 1.00 80.94 190 GLU A O 1
ATOM 1508 N N . ARG A 1 191 ? -18.694 -8.752 15.051 1.00 78.38 191 ARG A N 1
ATOM 1509 C CA . ARG A 1 191 ? -18.948 -7.562 14.213 1.00 78.38 191 ARG A CA 1
ATOM 1510 C C . ARG A 1 191 ? -17.702 -6.718 13.927 1.00 78.38 191 ARG A C 1
ATOM 1512 O O . ARG A 1 191 ? -17.677 -6.003 12.926 1.00 78.38 191 ARG A O 1
ATOM 1519 N N . ILE A 1 192 ? -16.726 -6.720 14.832 1.00 86.38 192 ILE A N 1
ATOM 1520 C CA . ILE A 1 192 ? -15.461 -5.990 14.679 1.00 86.38 192 ILE A CA 1
ATOM 1521 C C . ILE A 1 192 ? -14.475 -6.865 13.907 1.00 86.38 192 ILE A C 1
ATOM 1523 O O . ILE A 1 192 ? -13.833 -6.363 12.988 1.00 86.38 192 ILE A O 1
ATOM 1527 N N . ALA A 1 193 ? -14.431 -8.164 14.203 1.00 89.69 193 ALA A N 1
ATOM 1528 C CA . ALA A 1 193 ? -13.602 -9.152 13.525 1.00 89.69 193 ALA A CA 1
ATOM 1529 C C . ALA A 1 193 ? -13.808 -9.121 12.004 1.00 89.69 193 ALA A C 1
ATOM 1531 O O . ALA A 1 193 ? -12.839 -8.975 11.260 1.00 89.69 193 ALA A O 1
ATOM 1532 N N . ASP A 1 194 ? -15.062 -9.154 11.541 1.00 91.81 194 ASP A N 1
ATOM 1533 C CA . ASP A 1 194 ? -15.380 -9.109 10.109 1.00 91.81 194 ASP A CA 1
ATOM 1534 C C . ASP A 1 194 ? -14.912 -7.808 9.443 1.00 91.81 194 ASP A C 1
ATOM 1536 O O . ASP A 1 194 ? -14.424 -7.808 8.309 1.00 91.81 194 ASP A O 1
ATOM 1540 N N . ARG A 1 195 ? -15.047 -6.674 10.141 1.00 92.62 195 ARG A N 1
ATOM 1541 C CA . ARG A 1 195 ? -14.590 -5.373 9.634 1.00 92.62 195 ARG A CA 1
ATOM 1542 C C . ARG A 1 195 ? -13.070 -5.307 9.562 1.00 92.62 195 ARG A C 1
ATOM 1544 O O . ARG A 1 195 ? -12.543 -4.902 8.531 1.00 92.62 195 ARG A O 1
ATOM 1551 N N . VAL A 1 196 ? -12.379 -5.725 10.621 1.00 93.56 196 VAL A N 1
ATOM 1552 C CA . VAL A 1 196 ? -10.911 -5.770 10.687 1.00 93.56 196 VAL A CA 1
ATOM 1553 C C . VAL A 1 196 ? -10.355 -6.661 9.581 1.00 93.56 196 VAL A C 1
ATOM 1555 O O . VAL A 1 196 ? -9.434 -6.257 8.874 1.00 93.56 196 VAL A O 1
ATOM 1558 N N . GLU A 1 197 ? -10.949 -7.834 9.376 1.00 93.19 197 GLU A N 1
ATOM 1559 C CA . GLU A 1 197 ? -10.545 -8.767 8.327 1.00 93.19 197 GLU A CA 1
ATOM 1560 C C . GLU A 1 197 ? -10.778 -8.193 6.919 1.00 93.19 197 GLU A C 1
ATOM 1562 O O . GLU A 1 197 ? -9.907 -8.301 6.055 1.00 93.19 197 GLU A O 1
ATOM 1567 N N . ASN A 1 198 ? -11.904 -7.514 6.679 1.00 93.44 198 ASN A N 1
ATOM 1568 C CA . ASN A 1 198 ? -12.145 -6.833 5.404 1.00 93.44 198 ASN A CA 1
ATOM 1569 C C . ASN A 1 198 ? -11.131 -5.709 5.143 1.00 93.44 198 ASN A C 1
ATOM 1571 O O . ASN A 1 198 ? -10.580 -5.629 4.043 1.00 93.44 198 ASN A O 1
ATOM 1575 N N . THR A 1 199 ? -10.839 -4.872 6.144 1.00 94.62 199 THR A N 1
ATOM 1576 C CA . THR A 1 199 ? -9.826 -3.810 6.028 1.00 94.62 199 THR A CA 1
ATOM 1577 C C . THR A 1 199 ? -8.438 -4.398 5.786 1.00 94.62 199 THR A C 1
ATOM 1579 O O . THR A 1 199 ? -7.690 -3.887 4.954 1.00 94.62 199 THR A O 1
ATOM 1582 N N . ARG A 1 200 ? -8.101 -5.515 6.439 1.00 95.38 200 ARG A N 1
ATOM 1583 C CA . ARG A 1 200 ? -6.835 -6.226 6.229 1.00 95.38 200 ARG A CA 1
ATOM 1584 C C . ARG A 1 200 ? -6.688 -6.722 4.791 1.00 95.38 200 ARG A C 1
ATOM 1586 O O . ARG A 1 200 ? -5.657 -6.472 4.176 1.00 95.38 200 ARG A O 1
ATOM 1593 N N . ARG A 1 201 ? -7.725 -7.354 4.231 1.00 95.88 201 ARG A N 1
ATOM 1594 C CA . ARG A 1 201 ? -7.723 -7.776 2.818 1.00 95.88 201 ARG A CA 1
ATOM 1595 C C . ARG A 1 201 ? -7.583 -6.595 1.869 1.00 95.88 201 ARG A C 1
ATOM 1597 O O . ARG A 1 201 ? -6.816 -6.671 0.919 1.00 95.88 201 ARG A O 1
ATOM 1604 N N . MET A 1 202 ? -8.285 -5.495 2.142 1.00 95.38 202 MET A N 1
ATOM 1605 C CA . MET A 1 202 ? -8.174 -4.277 1.339 1.00 95.38 202 MET A CA 1
ATOM 1606 C C . MET A 1 202 ? -6.747 -3.709 1.358 1.00 95.38 202 MET A C 1
ATOM 1608 O O . MET A 1 202 ? -6.240 -3.311 0.313 1.00 95.38 202 MET A O 1
ATOM 1612 N N . ILE A 1 203 ? -6.091 -3.699 2.520 1.00 96.50 203 ILE A N 1
ATOM 1613 C CA . ILE A 1 203 ? -4.684 -3.302 2.666 1.00 96.50 203 ILE A CA 1
ATOM 1614 C C . ILE A 1 203 ? -3.767 -4.223 1.865 1.00 96.50 203 ILE A C 1
ATOM 1616 O O . ILE A 1 203 ? -2.924 -3.720 1.129 1.00 96.50 203 ILE A O 1
ATOM 1620 N N . ASP A 1 204 ? -3.933 -5.543 1.976 1.00 96.12 204 ASP A N 1
ATOM 1621 C CA . ASP A 1 204 ? -3.103 -6.507 1.245 1.00 96.12 204 ASP A CA 1
ATOM 1622 C C . ASP A 1 204 ? -3.287 -6.358 -0.284 1.00 96.12 204 ASP A C 1
ATOM 1624 O O . ASP A 1 204 ? -2.308 -6.362 -1.034 1.00 96.12 204 ASP A O 1
ATOM 1628 N N . ASP A 1 205 ? -4.519 -6.137 -0.755 1.00 95.94 205 ASP A N 1
ATOM 1629 C CA . ASP A 1 205 ? -4.814 -5.875 -2.170 1.00 95.94 205 ASP A CA 1
ATOM 1630 C C . ASP A 1 205 ? -4.181 -4.566 -2.666 1.00 95.94 205 ASP A C 1
ATOM 1632 O O . ASP A 1 205 ? -3.657 -4.510 -3.781 1.00 95.94 205 ASP A O 1
ATOM 1636 N N . LEU A 1 206 ? -4.246 -3.499 -1.864 1.00 94.81 206 LEU A N 1
ATOM 1637 C CA . LEU A 1 206 ? -3.645 -2.206 -2.198 1.00 94.81 206 LEU A CA 1
ATOM 1638 C C . LEU A 1 206 ? -2.118 -2.268 -2.184 1.00 94.81 206 LEU A C 1
ATOM 1640 O O . LEU A 1 206 ? -1.490 -1.703 -3.078 1.00 94.81 206 LEU A O 1
ATOM 1644 N N . ALA A 1 207 ? -1.532 -2.972 -1.210 1.00 95.56 207 ALA A N 1
ATOM 1645 C CA . ALA A 1 207 ? -0.095 -3.210 -1.136 1.00 95.56 207 ALA A CA 1
ATOM 1646 C C . ALA A 1 207 ? 0.388 -3.861 -2.430 1.00 95.56 207 ALA A C 1
ATOM 1648 O O . ALA A 1 207 ? 1.246 -3.311 -3.112 1.00 95.56 207 ALA A O 1
ATOM 1649 N N . LYS A 1 208 ? -0.262 -4.961 -2.824 1.00 96.06 208 LYS A N 1
ATOM 1650 C CA . LYS A 1 208 ? 0.093 -5.696 -4.034 1.00 96.06 208 LYS A CA 1
ATOM 1651 C C . LYS A 1 208 ? -0.014 -4.839 -5.295 1.00 96.06 208 LYS A C 1
ATOM 1653 O O . LYS A 1 208 ? 0.906 -4.825 -6.101 1.00 96.06 208 LYS A O 1
ATOM 1658 N N . ARG A 1 209 ? -1.114 -4.096 -5.469 1.00 94.00 209 ARG A N 1
ATOM 1659 C CA . ARG A 1 209 ? -1.284 -3.221 -6.646 1.00 94.00 209 ARG A CA 1
ATOM 1660 C C . ARG A 1 209 ? -0.198 -2.151 -6.730 1.00 94.00 209 ARG A C 1
ATOM 1662 O O . ARG A 1 209 ? 0.284 -1.872 -7.821 1.00 94.00 209 ARG A O 1
ATOM 1669 N N . ASN A 1 210 ? 0.167 -1.551 -5.599 1.00 94.44 210 ASN A N 1
ATOM 1670 C CA . ASN A 1 210 ? 1.200 -0.522 -5.564 1.00 94.44 210 ASN A CA 1
ATOM 1671 C C . ASN A 1 210 ? 2.607 -1.109 -5.753 1.00 94.44 210 ASN A C 1
ATOM 1673 O O . ASN A 1 210 ? 3.431 -0.471 -6.395 1.00 94.44 210 ASN A O 1
ATOM 1677 N N . GLU A 1 211 ? 2.883 -2.312 -5.243 1.00 95.75 211 GLU A N 1
ATOM 1678 C CA . GLU A 1 211 ? 4.130 -3.042 -5.513 1.00 95.75 211 GLU A CA 1
ATOM 1679 C C . GLU A 1 211 ? 4.264 -3.367 -7.008 1.00 95.75 211 GLU A C 1
ATOM 1681 O O . GLU A 1 211 ? 5.276 -3.021 -7.617 1.00 95.75 211 GLU A O 1
ATOM 1686 N N . ASP A 1 212 ? 3.217 -3.930 -7.621 1.00 95.19 212 ASP A N 1
ATOM 1687 C CA . ASP A 1 212 ? 3.184 -4.247 -9.055 1.00 95.19 212 ASP A CA 1
ATOM 1688 C C . ASP A 1 212 ? 3.409 -2.984 -9.916 1.00 95.19 212 ASP A C 1
ATOM 1690 O O . ASP A 1 212 ? 4.150 -3.003 -10.905 1.00 95.19 212 ASP A O 1
ATOM 1694 N N . GLU A 1 213 ? 2.789 -1.863 -9.531 1.00 94.44 213 GLU A N 1
ATOM 1695 C CA . GLU A 1 213 ? 2.940 -0.577 -10.216 1.00 94.44 213 GLU A CA 1
ATOM 1696 C C . GLU A 1 213 ? 4.343 0.018 -10.036 1.00 94.44 213 GLU A C 1
ATOM 1698 O O . GLU A 1 213 ? 4.935 0.511 -10.999 1.00 94.44 213 GLU A O 1
ATOM 1703 N N . LEU A 1 214 ? 4.917 -0.071 -8.833 1.00 95.69 214 LEU A N 1
ATOM 1704 C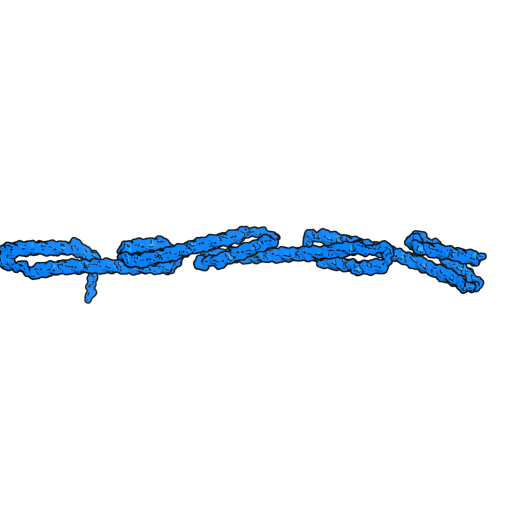 CA . LEU A 1 214 ? 6.287 0.366 -8.568 1.00 95.69 214 LEU A CA 1
ATOM 1705 C C . LEU A 1 214 ? 7.285 -0.423 -9.419 1.00 95.69 214 LEU A C 1
ATOM 1707 O O . LEU A 1 214 ? 8.151 0.165 -10.068 1.00 95.69 214 LEU A O 1
ATOM 1711 N N . GLU A 1 215 ? 7.140 -1.747 -9.475 1.00 95.75 215 GLU A N 1
ATOM 1712 C CA . GLU A 1 215 ? 7.975 -2.602 -10.318 1.00 95.75 215 GLU A CA 1
ATOM 1713 C C . GLU A 1 215 ? 7.841 -2.261 -11.805 1.00 95.75 215 GLU A C 1
ATOM 1715 O O . GLU A 1 215 ? 8.819 -2.346 -12.554 1.00 95.75 215 GLU A O 1
ATOM 1720 N N . ARG A 1 216 ? 6.639 -1.897 -12.266 1.00 94.62 216 ARG A N 1
ATOM 1721 C CA . ARG A 1 216 ? 6.418 -1.443 -13.645 1.00 94.62 216 ARG A CA 1
ATOM 1722 C C . ARG A 1 216 ? 7.164 -0.136 -13.913 1.00 94.62 216 ARG A C 1
ATOM 1724 O O . ARG A 1 216 ? 7.933 -0.070 -14.870 1.00 94.62 216 ARG A O 1
ATOM 1731 N N . LEU A 1 217 ? 6.982 0.870 -13.058 1.00 94.62 217 LEU A N 1
ATOM 1732 C CA . LEU A 1 217 ? 7.610 2.185 -13.205 1.00 94.62 217 LEU A CA 1
ATOM 1733 C C . LEU A 1 217 ? 9.141 2.111 -13.133 1.00 94.62 217 LEU A C 1
ATOM 1735 O O . LEU A 1 217 ? 9.828 2.773 -13.911 1.00 94.62 217 LEU A O 1
ATOM 1739 N N . LEU A 1 218 ? 9.688 1.282 -12.240 1.00 95.19 218 LEU A N 1
ATOM 1740 C CA . LEU A 1 218 ? 11.131 1.057 -12.143 1.00 95.19 218 LEU A CA 1
ATOM 1741 C C . LEU A 1 218 ? 11.682 0.395 -13.408 1.00 95.19 218 LEU A C 1
ATOM 1743 O O . LEU A 1 218 ? 12.684 0.863 -13.946 1.00 95.19 218 LEU A O 1
ATOM 1747 N N . ARG A 1 219 ? 10.999 -0.628 -13.939 1.00 92.88 219 ARG A N 1
ATOM 1748 C CA . ARG A 1 219 ? 11.385 -1.257 -15.211 1.00 92.88 219 ARG A CA 1
ATOM 1749 C C . ARG A 1 219 ? 11.347 -0.272 -16.375 1.00 92.88 219 ARG A C 1
ATOM 1751 O O . ARG A 1 219 ? 12.281 -0.249 -17.168 1.00 92.88 219 ARG A O 1
ATOM 1758 N N . GLU A 1 220 ? 10.309 0.557 -16.472 1.00 91.69 220 GLU A N 1
ATOM 1759 C CA . GLU A 1 220 ? 10.208 1.593 -17.509 1.00 91.69 220 GLU A CA 1
ATOM 1760 C C . GLU A 1 220 ? 11.327 2.631 -17.396 1.00 91.69 220 GLU A C 1
ATOM 1762 O O . GLU A 1 220 ? 11.946 2.989 -18.402 1.00 91.69 220 GLU A O 1
ATOM 1767 N N . ARG A 1 221 ? 11.638 3.077 -16.174 1.00 93.25 221 ARG A N 1
ATOM 1768 C CA . ARG A 1 221 ? 12.760 3.984 -15.909 1.00 93.25 221 ARG A CA 1
ATOM 1769 C C . ARG A 1 221 ? 14.089 3.364 -16.334 1.00 93.25 221 ARG A C 1
ATOM 1771 O O . ARG A 1 221 ? 14.875 4.029 -17.004 1.00 93.25 221 ARG A O 1
ATOM 1778 N N . ASP A 1 222 ? 14.344 2.116 -15.958 1.00 92.19 222 ASP A N 1
ATOM 1779 C CA . ASP A 1 222 ? 15.609 1.441 -16.247 1.00 92.19 222 ASP A CA 1
ATOM 1780 C C . ASP A 1 222 ? 15.761 1.163 -17.750 1.00 92.19 222 ASP A C 1
ATOM 1782 O O . ASP A 1 222 ? 16.821 1.422 -18.316 1.00 92.19 222 ASP A O 1
ATOM 1786 N N . LEU A 1 223 ? 14.686 0.748 -18.432 1.00 90.88 223 LEU A N 1
ATOM 1787 C CA . LEU A 1 223 ? 14.650 0.638 -19.896 1.00 90.88 223 LEU A CA 1
ATOM 1788 C C . LEU A 1 223 ? 14.969 1.977 -20.568 1.00 90.88 223 LEU A C 1
ATOM 1790 O O . LEU A 1 223 ? 15.791 2.033 -21.484 1.00 90.88 223 LEU A O 1
ATOM 1794 N N . ARG A 1 224 ? 14.361 3.068 -20.090 1.00 92.81 224 ARG A N 1
ATOM 1795 C CA . ARG A 1 224 ? 14.611 4.414 -20.613 1.00 92.81 224 ARG A CA 1
ATOM 1796 C C . ARG A 1 224 ? 16.052 4.864 -20.393 1.00 92.81 224 ARG A C 1
ATOM 1798 O O . ARG A 1 224 ? 16.653 5.408 -21.316 1.00 92.81 224 ARG A O 1
ATOM 1805 N N . ASN A 1 225 ? 16.612 4.621 -19.212 1.00 93.31 225 ASN A N 1
ATOM 1806 C CA . ASN A 1 225 ? 18.001 4.958 -18.902 1.00 93.31 225 ASN A CA 1
ATOM 1807 C C . ASN A 1 225 ? 18.980 4.157 -19.769 1.00 93.31 225 ASN A C 1
ATOM 1809 O O . ASN A 1 225 ? 19.876 4.745 -20.368 1.00 93.31 225 ASN A O 1
ATOM 1813 N N . ASN A 1 226 ? 18.753 2.852 -19.929 1.00 92.75 226 ASN A N 1
ATOM 1814 C CA . ASN A 1 226 ? 19.563 2.010 -20.809 1.00 92.75 226 ASN A CA 1
ATOM 1815 C C . ASN A 1 226 ? 19.511 2.503 -22.265 1.00 92.75 226 ASN A C 1
ATOM 1817 O O . ASN A 1 226 ? 20.542 2.601 -22.928 1.00 92.75 226 ASN A O 1
ATOM 1821 N N . ALA A 1 227 ? 18.321 2.856 -22.766 1.00 93.50 227 ALA A N 1
ATOM 1822 C CA . ALA A 1 227 ? 18.172 3.414 -24.108 1.00 93.50 227 ALA A CA 1
ATOM 1823 C C . ALA A 1 227 ? 18.930 4.743 -24.261 1.00 93.50 227 ALA A C 1
ATOM 1825 O O . ALA A 1 227 ? 19.605 4.942 -25.270 1.00 93.50 227 ALA A O 1
ATOM 1826 N N . LEU A 1 228 ? 18.860 5.635 -23.265 1.00 93.88 228 LEU A N 1
ATOM 1827 C CA . LEU A 1 228 ? 19.614 6.892 -23.256 1.00 93.88 228 LEU A CA 1
ATOM 1828 C C . LEU A 1 228 ? 21.124 6.657 -23.323 1.00 93.88 228 LEU A C 1
ATOM 1830 O O . LEU A 1 228 ? 21.784 7.259 -24.165 1.00 93.88 228 LEU A O 1
ATOM 1834 N N . GLU A 1 229 ? 21.662 5.752 -22.505 1.00 94.06 229 GLU A N 1
ATOM 1835 C CA . GLU A 1 229 ? 23.093 5.427 -22.519 1.00 94.06 229 GLU A CA 1
ATOM 1836 C C . GLU A 1 229 ? 23.548 4.886 -23.881 1.00 94.06 229 GLU A C 1
ATOM 1838 O O . GLU A 1 229 ? 24.582 5.308 -24.410 1.00 94.06 229 GLU A O 1
ATOM 1843 N N . LEU A 1 230 ? 22.756 3.991 -24.483 1.00 94.75 230 LEU A N 1
ATOM 1844 C CA . LEU A 1 230 ? 23.028 3.461 -25.819 1.00 94.75 230 LEU A CA 1
ATOM 1845 C C . LEU A 1 230 ? 22.968 4.558 -26.888 1.00 94.75 230 LEU A C 1
ATOM 1847 O O . LEU A 1 230 ? 23.840 4.608 -27.757 1.00 94.75 230 LEU A O 1
ATOM 1851 N N . PHE A 1 231 ? 21.989 5.464 -26.812 1.00 95.94 231 PHE A N 1
ATOM 1852 C CA . PHE A 1 231 ? 21.905 6.602 -27.723 1.00 95.94 231 PHE A CA 1
ATOM 1853 C C . PHE A 1 231 ? 23.076 7.567 -27.559 1.00 95.94 231 PHE A C 1
ATOM 1855 O O . PHE A 1 231 ? 23.613 8.018 -28.564 1.00 95.94 231 PHE A O 1
ATOM 1862 N N . ASP A 1 232 ? 23.499 7.869 -26.335 1.00 94.56 232 ASP A N 1
ATOM 1863 C CA . ASP A 1 232 ? 24.629 8.765 -26.074 1.00 94.56 232 ASP A CA 1
ATOM 1864 C C . ASP A 1 232 ? 25.955 8.151 -26.533 1.00 94.56 232 ASP A C 1
ATOM 1866 O O . ASP A 1 232 ? 26.862 8.861 -26.976 1.00 94.56 232 ASP A O 1
ATOM 1870 N N . GLN A 1 233 ? 26.095 6.827 -26.440 1.00 95.31 233 GLN A N 1
ATOM 1871 C CA . GLN A 1 233 ? 27.239 6.121 -27.010 1.00 95.31 233 GLN A CA 1
ATOM 1872 C C . GLN A 1 233 ? 27.204 6.145 -28.542 1.00 95.31 233 GLN A C 1
ATOM 1874 O O . GLN A 1 233 ? 28.214 6.474 -29.163 1.00 95.31 233 GLN A O 1
ATOM 1879 N N . LEU A 1 234 ? 26.053 5.845 -29.149 1.00 96.12 234 LEU A N 1
ATOM 1880 C CA . LEU A 1 234 ? 25.893 5.873 -30.601 1.00 96.12 234 LEU A CA 1
ATOM 1881 C C . LEU A 1 234 ? 26.124 7.279 -31.164 1.00 96.12 234 LEU A C 1
ATOM 1883 O O . LEU A 1 234 ? 26.815 7.434 -32.163 1.00 96.12 234 LEU A O 1
ATOM 1887 N N . GLU A 1 235 ? 25.604 8.309 -30.505 1.00 96.44 235 GLU A N 1
ATOM 1888 C CA . GLU A 1 235 ? 25.790 9.707 -30.887 1.00 96.44 235 GLU A CA 1
ATOM 1889 C C . GLU A 1 235 ? 27.265 10.122 -30.849 1.00 96.44 235 GLU A C 1
ATOM 1891 O O . GLU A 1 235 ? 27.742 10.786 -31.775 1.00 96.44 235 GLU A O 1
ATOM 1896 N N . ARG A 1 236 ? 28.013 9.684 -29.827 1.00 96.12 236 ARG A N 1
ATOM 1897 C CA . ARG A 1 236 ? 29.469 9.879 -29.764 1.00 96.12 236 ARG A CA 1
ATOM 1898 C C . ARG A 1 236 ? 30.179 9.177 -30.917 1.00 96.12 236 ARG A C 1
ATOM 1900 O O . ARG A 1 236 ? 31.026 9.790 -31.560 1.00 96.12 236 ARG A O 1
ATOM 1907 N N . ASP A 1 237 ? 29.820 7.933 -31.211 1.00 95.06 237 ASP A N 1
ATOM 1908 C CA . ASP A 1 237 ? 30.458 7.158 -32.279 1.00 95.06 237 ASP A CA 1
ATOM 1909 C C . ASP A 1 237 ? 30.152 7.727 -33.675 1.00 95.06 237 ASP A C 1
ATOM 1911 O O . ASP A 1 237 ? 31.057 7.832 -34.503 1.00 95.06 237 ASP A O 1
ATOM 1915 N N . VAL A 1 238 ? 28.912 8.166 -33.921 1.00 95.69 238 VAL A N 1
ATOM 1916 C CA . VAL A 1 238 ? 28.518 8.861 -35.158 1.00 95.69 238 VAL A CA 1
ATOM 1917 C C . VAL A 1 238 ? 29.289 10.169 -35.300 1.00 95.69 238 VAL A C 1
ATOM 1919 O O . VAL A 1 238 ? 29.870 10.418 -36.350 1.00 95.69 238 VAL A O 1
ATOM 1922 N N . SER A 1 239 ? 29.369 10.973 -34.238 1.00 94.81 239 SER A N 1
ATOM 1923 C CA . SER A 1 239 ? 30.093 12.251 -34.271 1.00 94.81 239 SER A CA 1
ATOM 1924 C C . SER A 1 239 ? 31.599 12.051 -34.484 1.00 94.81 239 SER A C 1
ATOM 1926 O O . SER A 1 239 ? 32.238 12.803 -35.218 1.00 94.81 239 SER A O 1
ATOM 1928 N N . ASN A 1 240 ? 32.188 11.012 -33.886 1.00 93.62 240 ASN A N 1
ATOM 1929 C CA . ASN A 1 240 ? 33.579 10.639 -34.138 1.00 93.62 240 ASN A CA 1
ATOM 1930 C C . ASN A 1 240 ? 33.790 10.240 -35.601 1.00 93.62 240 ASN A C 1
ATOM 1932 O O . ASN A 1 240 ? 34.778 10.655 -36.205 1.00 93.62 240 ASN A O 1
ATOM 1936 N N . LEU A 1 241 ? 32.857 9.479 -36.181 1.00 93.00 241 LEU A N 1
ATOM 1937 C CA . LEU A 1 241 ? 32.931 9.081 -37.582 1.00 93.00 241 LEU A CA 1
ATOM 1938 C C . LEU A 1 241 ? 32.808 10.282 -38.525 1.00 93.00 241 LEU A C 1
ATOM 1940 O O . LEU A 1 241 ? 33.588 10.382 -39.466 1.00 93.00 241 LEU A O 1
ATOM 1944 N N . GLU A 1 242 ? 31.878 11.203 -38.255 1.00 92.06 242 GLU A N 1
ATOM 1945 C CA . GLU A 1 242 ? 31.702 12.452 -39.012 1.00 92.06 242 GLU A CA 1
ATOM 1946 C C . GLU A 1 242 ? 32.996 13.280 -39.037 1.00 92.06 242 GLU A C 1
ATOM 1948 O O . GLU A 1 242 ? 33.381 13.802 -40.084 1.00 92.06 242 GLU A O 1
ATOM 1953 N N . ASN A 1 243 ? 33.707 13.345 -37.908 1.00 91.12 243 ASN A N 1
ATOM 1954 C CA . ASN A 1 243 ? 34.983 14.056 -37.797 1.00 91.12 243 ASN A CA 1
ATOM 1955 C C . ASN A 1 243 ? 36.169 13.301 -38.423 1.00 91.12 243 ASN A C 1
ATOM 1957 O O . ASN A 1 243 ? 37.159 13.926 -38.799 1.00 91.12 243 ASN A O 1
ATOM 1961 N N . ALA A 1 244 ? 36.087 11.975 -38.533 1.00 90.62 244 ALA A N 1
ATOM 1962 C CA . ALA A 1 244 ? 37.136 11.115 -39.082 1.00 90.62 244 ALA A CA 1
ATOM 1963 C C . ALA A 1 244 ? 36.926 10.773 -40.569 1.00 90.62 244 ALA A C 1
ATOM 1965 O O . ALA A 1 244 ? 37.588 9.873 -41.089 1.00 90.62 244 ALA A O 1
ATOM 1966 N N . LEU A 1 245 ? 36.000 11.454 -41.257 1.00 88.56 245 LEU A N 1
ATOM 1967 C CA . LEU A 1 245 ? 35.696 11.168 -42.656 1.00 88.56 245 LEU A CA 1
ATOM 1968 C C . LEU A 1 245 ? 36.943 11.331 -43.547 1.00 88.56 245 LEU A C 1
ATOM 1970 O O . LEU A 1 245 ? 37.612 12.368 -43.480 1.00 88.56 245 LEU A O 1
ATOM 1974 N N . PRO A 1 246 ? 37.235 10.357 -44.430 1.00 83.75 246 PRO A N 1
ATOM 1975 C CA . PRO A 1 246 ? 38.384 10.421 -45.322 1.00 83.75 246 PRO A CA 1
ATOM 1976 C C . PRO A 1 246 ? 38.340 11.643 -46.242 1.00 83.75 246 PRO A C 1
ATOM 1978 O O . PRO A 1 246 ? 37.271 12.144 -46.611 1.00 83.75 246 PRO A O 1
ATOM 1981 N N . SER A 1 247 ? 39.518 12.116 -46.642 1.00 79.88 247 SER A N 1
ATOM 1982 C CA . SER A 1 247 ? 39.649 13.221 -47.592 1.00 79.88 247 SER A CA 1
ATOM 1983 C C . SER A 1 247 ? 39.117 12.843 -48.982 1.00 79.88 247 SER A C 1
ATOM 1985 O O . SER A 1 247 ? 39.006 11.667 -49.324 1.00 79.88 247 SER A O 1
ATOM 1987 N N . SER A 1 248 ? 38.832 13.834 -49.830 1.00 70.06 248 SER A N 1
ATOM 1988 C CA . SER A 1 248 ? 38.401 13.593 -51.218 1.00 70.06 248 SER A CA 1
ATOM 1989 C C . SER A 1 248 ? 39.459 12.901 -52.093 1.00 70.06 248 SER A C 1
ATOM 1991 O O . SER A 1 248 ? 39.125 12.415 -53.170 1.00 70.06 248 SER A O 1
ATOM 1993 N N . MET A 1 249 ? 40.719 12.852 -51.649 1.00 69.94 249 MET A N 1
ATOM 1994 C CA . MET A 1 249 ? 41.841 12.256 -52.385 1.00 69.94 249 MET A CA 1
ATOM 1995 C C . MET A 1 249 ? 42.203 10.840 -51.914 1.00 69.94 249 MET A C 1
ATOM 1997 O O . MET A 1 249 ? 43.150 10.254 -52.434 1.00 69.94 249 MET A O 1
ATOM 2001 N N . THR A 1 250 ? 41.471 10.283 -50.945 1.00 82.44 250 THR A N 1
ATOM 2002 C CA . THR A 1 250 ? 41.740 8.948 -50.399 1.00 82.44 250 THR A CA 1
ATOM 2003 C C . THR A 1 250 ? 41.528 7.854 -51.469 1.00 82.44 250 THR A C 1
ATOM 2005 O O . THR A 1 250 ? 40.528 7.915 -52.193 1.00 82.44 250 THR A O 1
ATOM 2008 N N . PRO A 1 251 ? 42.437 6.863 -51.593 1.00 84.06 251 PRO A N 1
ATOM 2009 C CA . PRO A 1 251 ? 42.300 5.750 -52.537 1.00 84.06 251 PRO A CA 1
ATOM 2010 C C . PRO A 1 251 ? 41.033 4.917 -52.317 1.00 84.06 251 PRO A C 1
ATOM 2012 O O . PRO A 1 251 ? 40.539 4.809 -51.191 1.00 84.06 251 PRO A O 1
ATOM 2015 N N . SER A 1 252 ? 40.533 4.265 -53.372 1.00 87.62 252 SER A N 1
ATOM 2016 C CA . SER A 1 252 ? 39.324 3.431 -53.273 1.00 87.62 252 SER A CA 1
ATOM 2017 C C . SER A 1 252 ? 39.472 2.271 -52.278 1.00 87.62 252 SER A C 1
ATOM 2019 O O . SER A 1 252 ? 38.530 1.987 -51.538 1.00 87.62 252 SER A O 1
ATOM 2021 N N . SER A 1 253 ? 40.654 1.652 -52.189 1.00 87.12 253 SER A N 1
ATOM 2022 C CA . SER A 1 253 ? 40.940 0.568 -51.239 1.00 87.12 253 SER A CA 1
ATOM 2023 C C . SER A 1 253 ? 40.806 1.022 -49.784 1.00 87.12 253 SER A C 1
ATOM 2025 O O . SER A 1 253 ? 40.134 0.370 -48.992 1.00 87.12 253 SER A O 1
ATOM 2027 N N . GLU A 1 254 ? 41.363 2.187 -49.448 1.00 88.69 254 GLU A N 1
ATOM 2028 C CA . GLU A 1 254 ? 41.281 2.755 -48.098 1.00 88.69 254 GLU A CA 1
ATOM 2029 C C . GLU A 1 254 ? 39.851 3.199 -47.750 1.00 88.69 254 GLU A C 1
ATOM 2031 O O . GLU A 1 254 ? 39.419 3.050 -46.607 1.00 88.69 254 GLU A O 1
ATOM 2036 N N . LEU A 1 255 ? 39.083 3.700 -48.727 1.00 88.81 255 LEU A N 1
ATOM 2037 C CA . LEU A 1 255 ? 37.661 4.018 -48.545 1.00 88.81 255 LEU A CA 1
ATOM 2038 C C . LEU A 1 255 ? 36.821 2.763 -48.256 1.00 88.81 255 LEU A C 1
ATOM 2040 O O . LEU A 1 255 ? 35.921 2.812 -47.412 1.00 88.81 255 LEU A O 1
ATOM 2044 N N . ILE A 1 256 ? 37.110 1.646 -48.934 1.00 90.81 256 ILE A N 1
ATOM 2045 C CA . ILE A 1 256 ? 36.453 0.353 -48.692 1.00 90.81 256 ILE A CA 1
ATOM 2046 C C . ILE A 1 256 ? 36.762 -0.134 -47.277 1.00 90.81 256 ILE A C 1
ATOM 2048 O O . ILE A 1 256 ? 35.826 -0.427 -46.527 1.00 90.81 256 ILE A O 1
ATOM 2052 N N . ASP A 1 257 ? 38.040 -0.161 -46.896 1.00 92.56 257 ASP A N 1
ATOM 2053 C CA . ASP A 1 257 ? 38.477 -0.599 -45.569 1.00 92.56 257 ASP A CA 1
ATOM 2054 C C . ASP A 1 257 ? 37.851 0.270 -44.470 1.00 92.56 257 ASP A C 1
ATOM 2056 O O . ASP A 1 257 ? 37.296 -0.242 -43.494 1.00 92.56 257 ASP A O 1
ATOM 2060 N N . PHE A 1 258 ? 37.841 1.594 -44.662 1.00 91.62 258 PHE A N 1
ATOM 2061 C CA . PHE A 1 258 ? 37.214 2.535 -43.737 1.00 91.62 258 PHE A CA 1
ATOM 2062 C C . PHE A 1 258 ? 35.712 2.273 -43.575 1.00 91.62 258 PHE A C 1
ATOM 2064 O O . PHE A 1 258 ? 35.204 2.233 -42.449 1.00 91.62 258 PHE A O 1
ATOM 2071 N N . LYS A 1 259 ? 34.982 2.071 -44.680 1.00 90.94 259 LYS A N 1
ATOM 2072 C CA . LYS A 1 259 ? 33.541 1.793 -44.634 1.00 90.94 259 LYS A CA 1
ATOM 2073 C C . LYS A 1 259 ? 33.259 0.467 -43.926 1.00 90.94 259 LYS A C 1
ATOM 2075 O O . LYS A 1 259 ? 32.373 0.418 -43.073 1.00 90.94 259 LYS A O 1
ATOM 2080 N N . GLN A 1 260 ? 34.005 -0.587 -44.259 1.00 91.88 260 GLN A N 1
ATOM 2081 C CA . GLN A 1 260 ? 33.835 -1.920 -43.675 1.00 91.88 260 GLN A CA 1
ATOM 2082 C C . GLN A 1 260 ? 34.178 -1.957 -42.184 1.00 91.88 260 GLN A C 1
ATOM 2084 O O . GLN A 1 260 ? 33.506 -2.656 -41.428 1.00 91.88 260 GLN A O 1
ATOM 2089 N N . ALA A 1 261 ? 35.167 -1.178 -41.744 1.00 92.12 261 ALA A N 1
ATOM 2090 C CA . ALA A 1 261 ? 35.544 -1.105 -40.338 1.00 92.12 261 ALA A CA 1
ATOM 2091 C C . ALA A 1 261 ? 34.501 -0.374 -39.473 1.00 92.12 261 ALA A C 1
ATOM 2093 O O . ALA A 1 261 ? 34.259 -0.773 -38.334 1.00 92.12 261 ALA A O 1
ATOM 2094 N N . ASN A 1 262 ? 33.875 0.688 -39.995 1.00 91.50 262 ASN A N 1
ATOM 2095 C CA . ASN A 1 262 ? 33.097 1.617 -39.167 1.00 91.50 262 ASN A CA 1
ATOM 2096 C C . ASN A 1 262 ? 31.572 1.470 -39.304 1.00 91.50 262 ASN A C 1
ATOM 2098 O O . ASN A 1 262 ? 30.860 1.479 -38.298 1.00 91.50 262 ASN A O 1
ATOM 2102 N N . MET A 1 263 ? 31.046 1.311 -40.524 1.00 93.25 263 MET A N 1
ATOM 2103 C CA . MET A 1 263 ? 29.594 1.348 -40.760 1.00 93.25 263 MET A CA 1
ATOM 2104 C C . MET A 1 263 ? 28.819 0.173 -40.139 1.00 93.25 263 MET A C 1
ATOM 2106 O O . MET A 1 263 ? 27.781 0.427 -39.523 1.00 93.25 263 MET A O 1
ATOM 2110 N N . PRO A 1 264 ? 29.283 -1.092 -40.231 1.00 94.06 264 PRO A N 1
ATOM 2111 C CA . PRO A 1 264 ? 28.548 -2.223 -39.660 1.00 94.06 264 PRO A CA 1
ATOM 2112 C C . PRO A 1 264 ? 28.356 -2.111 -38.143 1.00 94.06 264 PRO A C 1
ATOM 2114 O O . PRO A 1 264 ? 27.302 -2.469 -37.628 1.00 94.06 264 PRO A O 1
ATOM 2117 N N . SER A 1 265 ? 29.351 -1.570 -37.432 1.00 93.06 265 SER A N 1
ATOM 2118 C CA . SER A 1 265 ? 29.302 -1.386 -35.976 1.00 93.06 265 SER A CA 1
ATOM 2119 C C . SER A 1 265 ? 28.225 -0.381 -35.557 1.00 93.06 265 SER A C 1
ATOM 2121 O O . SER A 1 265 ? 27.470 -0.639 -34.620 1.00 93.06 265 SER A O 1
ATOM 2123 N N . LEU A 1 266 ? 28.100 0.741 -36.277 1.00 94.31 266 LEU A N 1
ATOM 2124 C CA . LEU A 1 266 ? 27.069 1.751 -36.006 1.00 94.31 266 LEU A CA 1
ATOM 2125 C C . LEU A 1 266 ? 25.659 1.227 -36.284 1.00 94.31 266 LEU A C 1
ATOM 2127 O O . LEU A 1 266 ? 24.757 1.457 -35.483 1.00 94.31 266 LEU A O 1
ATOM 2131 N N . LEU A 1 267 ? 25.480 0.499 -37.391 1.00 94.31 267 LEU A N 1
ATOM 2132 C CA . LEU A 1 267 ? 24.197 -0.118 -37.732 1.00 94.31 267 LEU A CA 1
ATOM 2133 C C . LEU A 1 267 ? 23.795 -1.167 -36.690 1.00 94.31 267 LEU A C 1
ATOM 2135 O O . LEU A 1 267 ? 22.679 -1.123 -36.189 1.00 94.31 267 LEU A O 1
ATOM 2139 N N . ALA A 1 268 ? 24.728 -2.027 -36.271 1.00 94.31 268 ALA A N 1
ATOM 2140 C CA . ALA A 1 268 ? 24.473 -3.012 -35.223 1.00 94.31 268 ALA A CA 1
ATOM 2141 C C . ALA A 1 268 ? 24.096 -2.360 -33.881 1.00 94.31 268 ALA A C 1
ATOM 2143 O O . ALA A 1 268 ? 23.186 -2.830 -33.201 1.00 94.31 268 ALA A O 1
ATOM 2144 N N . LYS A 1 269 ? 24.764 -1.261 -33.500 1.00 94.31 269 LYS A N 1
ATOM 2145 C CA . LYS A 1 269 ? 24.425 -0.493 -32.291 1.00 94.31 269 LYS A CA 1
ATOM 2146 C C . LYS A 1 269 ? 23.053 0.170 -32.391 1.00 94.31 269 LYS A C 1
ATOM 2148 O O . LYS A 1 269 ? 22.334 0.180 -31.401 1.00 94.31 269 LYS A O 1
ATOM 2153 N N . LEU A 1 270 ? 22.683 0.701 -33.556 1.00 94.31 270 LEU A N 1
ATOM 2154 C CA . LEU A 1 270 ? 21.359 1.282 -33.791 1.00 94.31 270 LEU A CA 1
ATOM 2155 C C . LEU A 1 270 ? 20.252 0.217 -33.725 1.00 94.31 270 LEU A C 1
ATOM 2157 O O . LEU A 1 270 ? 19.215 0.453 -33.105 1.00 94.31 270 LEU A O 1
ATOM 2161 N N . ASP A 1 271 ? 20.486 -0.952 -34.324 1.00 92.44 271 ASP A N 1
ATOM 2162 C CA . ASP A 1 271 ? 19.542 -2.075 -34.336 1.00 92.44 271 ASP A CA 1
ATOM 2163 C C . ASP A 1 271 ? 19.370 -2.709 -32.951 1.00 92.44 271 ASP A C 1
ATOM 2165 O O . ASP A 1 271 ? 18.276 -3.154 -32.607 1.00 92.44 271 ASP A O 1
ATOM 2169 N N . ALA A 1 272 ? 20.422 -2.704 -32.125 1.00 92.25 272 ALA A N 1
ATOM 2170 C CA . ALA A 1 272 ? 20.359 -3.171 -30.741 1.00 92.25 272 ALA A CA 1
ATOM 2171 C C . ALA A 1 272 ? 19.422 -2.323 -29.858 1.00 92.25 272 ALA A C 1
ATOM 2173 O O . ALA A 1 272 ? 18.969 -2.795 -28.816 1.00 92.25 272 ALA A O 1
ATOM 2174 N N . ILE A 1 273 ? 19.102 -1.088 -30.266 1.00 91.31 273 ILE A N 1
ATOM 2175 C CA . ILE A 1 273 ? 18.167 -0.208 -29.559 1.00 91.31 273 ILE A CA 1
ATOM 2176 C C . ILE A 1 273 ? 16.743 -0.482 -30.075 1.00 91.31 273 ILE A C 1
ATOM 2178 O O . ILE A 1 273 ? 16.211 0.236 -30.930 1.00 91.31 273 ILE A O 1
ATOM 2182 N N . THR A 1 274 ? 16.126 -1.558 -29.582 1.00 83.69 274 THR A N 1
ATOM 2183 C CA . THR A 1 274 ? 14.805 -2.038 -30.028 1.00 83.69 274 THR A CA 1
ATOM 2184 C C . THR A 1 274 ? 13.647 -1.333 -29.321 1.00 83.69 274 THR A C 1
ATOM 2186 O O . THR A 1 274 ? 12.860 -0.643 -29.973 1.00 83.69 274 THR A O 1
ATOM 2189 N N . ASP A 1 275 ? 13.564 -1.472 -27.998 1.00 83.00 275 ASP A N 1
ATOM 2190 C CA . ASP A 1 275 ? 12.430 -1.032 -27.177 1.00 83.00 275 ASP A CA 1
ATOM 2191 C C . ASP A 1 275 ? 12.583 0.436 -26.785 1.00 83.00 275 ASP A C 1
ATOM 2193 O O . ASP A 1 275 ? 12.978 0.783 -25.673 1.00 83.00 275 ASP A O 1
ATOM 2197 N N . VAL A 1 276 ? 12.324 1.314 -27.754 1.00 88.69 276 VAL A N 1
ATOM 2198 C CA . VAL A 1 276 ? 12.583 2.749 -27.618 1.00 88.69 276 VAL A CA 1
ATOM 2199 C C . VAL A 1 276 ? 11.386 3.456 -26.987 1.00 88.69 276 VAL A C 1
ATOM 2201 O O . VAL A 1 276 ? 10.300 3.445 -27.573 1.00 88.69 276 VAL A O 1
ATOM 2204 N N . PRO A 1 277 ? 11.573 4.131 -25.838 1.00 89.81 277 PRO A N 1
ATOM 2205 C CA . PRO A 1 277 ? 10.557 5.005 -25.268 1.00 89.81 277 PRO A CA 1
ATOM 2206 C C . PRO A 1 277 ? 10.084 6.059 -26.274 1.00 89.81 277 PRO A C 1
ATOM 2208 O O . PRO A 1 277 ? 10.880 6.596 -27.047 1.00 89.81 277 PRO A O 1
ATOM 2211 N N . ILE A 1 278 ? 8.789 6.385 -26.250 1.00 89.31 278 ILE A N 1
ATOM 2212 C CA . ILE A 1 278 ? 8.153 7.283 -27.231 1.00 89.31 278 ILE A CA 1
ATOM 2213 C C . ILE A 1 278 ? 8.867 8.640 -27.312 1.00 89.31 278 ILE A C 1
ATOM 2215 O O . ILE A 1 278 ? 9.057 9.179 -28.401 1.00 89.31 278 ILE A O 1
ATOM 2219 N N . ASP A 1 279 ? 9.299 9.180 -26.172 1.00 90.00 279 ASP A N 1
ATOM 2220 C CA . ASP A 1 279 ? 10.017 10.453 -26.087 1.00 90.00 279 ASP A CA 1
ATOM 2221 C C . ASP A 1 279 ? 11.408 10.415 -26.743 1.00 90.00 279 ASP A C 1
ATOM 2223 O O . ASP A 1 279 ? 11.922 11.458 -27.149 1.00 90.00 279 ASP A O 1
ATOM 2227 N N . LEU A 1 280 ? 11.999 9.228 -26.910 1.00 92.94 280 LEU A N 1
ATOM 2228 C CA . LEU A 1 280 ? 13.325 9.028 -27.503 1.00 92.94 280 LEU A CA 1
ATOM 2229 C C . LEU A 1 280 ? 13.289 8.611 -28.979 1.00 92.94 280 LEU A C 1
ATOM 2231 O O . LEU A 1 280 ? 14.336 8.603 -29.630 1.00 92.94 280 LEU A O 1
ATOM 2235 N N . LEU A 1 281 ? 12.111 8.330 -29.546 1.00 92.56 281 LEU A N 1
ATOM 2236 C CA . LEU A 1 281 ? 11.969 7.942 -30.958 1.00 92.56 281 LEU A CA 1
ATOM 2237 C C . LEU A 1 281 ? 12.594 8.968 -31.907 1.00 92.56 281 LEU A C 1
ATOM 2239 O O . LEU A 1 281 ? 13.335 8.611 -32.817 1.00 92.56 281 LEU A O 1
ATOM 2243 N N . ARG A 1 282 ? 12.394 10.260 -31.628 1.00 93.06 282 ARG A N 1
ATOM 2244 C CA . ARG A 1 282 ? 12.977 11.336 -32.437 1.00 93.06 282 ARG A CA 1
ATOM 2245 C C . ARG A 1 282 ? 14.510 11.295 -32.457 1.00 93.06 282 ARG A C 1
ATOM 2247 O O . ARG A 1 282 ? 15.103 11.611 -33.484 1.00 93.06 282 ARG A O 1
ATOM 2254 N N . LYS A 1 283 ? 15.149 10.913 -31.343 1.00 94.25 283 LYS A N 1
ATOM 2255 C CA . LYS A 1 283 ? 16.613 10.779 -31.258 1.00 94.25 283 LYS A CA 1
ATOM 2256 C C . LYS A 1 283 ? 17.099 9.589 -32.090 1.00 94.25 283 LYS A C 1
ATOM 2258 O O . LYS A 1 283 ? 18.102 9.708 -32.789 1.00 94.25 283 LYS A O 1
ATOM 2263 N N . LYS A 1 284 ? 16.361 8.473 -32.076 1.00 94.38 284 LYS A N 1
ATOM 2264 C CA . LYS A 1 284 ? 16.642 7.313 -32.937 1.00 94.38 284 LYS A CA 1
ATOM 2265 C C . LYS A 1 284 ? 16.586 7.677 -34.416 1.00 94.38 284 LYS A C 1
ATOM 2267 O O . LYS A 1 284 ? 17.512 7.346 -35.154 1.00 94.38 284 LYS A O 1
ATOM 2272 N N . ASP A 1 285 ? 15.527 8.366 -34.827 1.00 94.50 285 ASP A N 1
ATOM 2273 C CA . ASP A 1 285 ? 15.330 8.757 -36.223 1.00 94.50 285 ASP A CA 1
ATOM 2274 C C . ASP A 1 285 ? 16.427 9.717 -36.697 1.00 94.50 285 ASP A C 1
ATOM 2276 O O . ASP A 1 285 ? 16.955 9.560 -37.797 1.00 94.50 285 ASP A O 1
ATOM 2280 N N . ASP A 1 286 ? 16.823 10.682 -35.860 1.00 96.12 286 ASP A N 1
ATOM 2281 C CA . ASP A 1 286 ? 17.935 11.592 -36.156 1.00 96.12 286 ASP A CA 1
ATOM 2282 C C . ASP A 1 286 ? 19.255 10.838 -36.382 1.00 96.12 286 ASP A C 1
ATOM 2284 O O . ASP A 1 286 ? 19.886 10.983 -37.433 1.00 96.12 286 ASP A O 1
ATOM 2288 N N . LEU A 1 287 ? 19.637 9.961 -35.448 1.00 96.00 287 LEU A N 1
ATOM 2289 C CA . LEU A 1 287 ? 20.866 9.170 -35.558 1.00 96.00 287 LEU A CA 1
ATOM 2290 C C . LEU A 1 287 ? 20.832 8.217 -36.758 1.00 96.00 287 LEU A C 1
ATOM 2292 O O . LEU A 1 287 ? 21.827 8.093 -37.472 1.00 96.00 287 LEU A O 1
ATOM 2296 N N . SER A 1 288 ? 19.684 7.593 -37.031 1.00 96.25 288 SER A N 1
ATOM 2297 C CA . SER A 1 288 ? 19.485 6.753 -38.216 1.00 96.25 288 SER A CA 1
ATOM 2298 C C . SER A 1 288 ? 19.698 7.545 -39.511 1.00 96.25 288 SER A C 1
ATOM 2300 O O . SER A 1 288 ? 20.441 7.111 -40.396 1.00 96.25 288 SER A O 1
ATOM 2302 N N . ASN A 1 289 ? 19.127 8.749 -39.600 1.00 96.25 289 ASN A N 1
ATOM 2303 C CA . ASN A 1 289 ? 19.286 9.629 -40.756 1.00 96.25 289 ASN A CA 1
ATOM 2304 C C . ASN A 1 289 ? 20.736 10.096 -40.940 1.00 96.25 289 ASN A C 1
ATOM 2306 O O . ASN A 1 289 ? 21.227 10.139 -42.074 1.00 96.25 289 ASN A O 1
ATOM 2310 N N . ARG A 1 290 ? 21.445 10.412 -39.849 1.00 96.81 290 ARG A N 1
ATOM 2311 C CA . ARG A 1 290 ? 22.872 10.776 -39.881 1.00 96.81 290 ARG A CA 1
ATOM 2312 C C . ARG A 1 290 ? 23.733 9.620 -40.382 1.00 96.81 290 ARG A C 1
ATOM 2314 O O . ARG A 1 290 ? 24.479 9.798 -41.344 1.00 96.81 290 ARG A O 1
ATOM 2321 N N . ILE A 1 291 ? 23.556 8.416 -39.830 1.00 96.19 291 ILE A N 1
ATOM 2322 C CA . ILE A 1 291 ? 24.254 7.199 -40.282 1.00 96.19 291 ILE A CA 1
ATOM 2323 C C . ILE A 1 291 ? 23.965 6.929 -41.766 1.00 96.19 291 ILE A C 1
ATOM 2325 O O . ILE A 1 291 ? 24.887 6.680 -42.545 1.00 96.19 291 ILE A O 1
ATOM 2329 N N . GLY A 1 292 ? 22.701 7.034 -42.185 1.00 94.38 292 GLY A N 1
ATOM 2330 C CA . GLY A 1 292 ? 22.305 6.863 -43.583 1.00 94.38 292 GLY A CA 1
ATOM 2331 C C . GLY A 1 292 ? 22.935 7.902 -44.517 1.00 94.38 292 GLY A C 1
ATOM 2332 O O . GLY A 1 292 ? 23.340 7.569 -45.632 1.00 94.38 292 GLY A O 1
ATOM 2333 N N . THR A 1 293 ? 23.071 9.148 -44.059 1.00 94.94 293 THR A N 1
ATOM 2334 C CA . THR A 1 293 ? 23.728 10.226 -44.812 1.00 94.94 293 THR A CA 1
ATOM 2335 C C . THR A 1 293 ? 25.220 9.955 -44.981 1.00 94.94 293 THR A C 1
ATOM 2337 O O . THR A 1 293 ? 25.716 10.023 -46.105 1.00 94.94 293 THR A O 1
ATOM 2340 N N . ILE A 1 294 ? 25.916 9.563 -43.910 1.00 93.56 294 ILE A N 1
ATOM 2341 C CA . ILE A 1 294 ? 27.337 9.189 -43.958 1.00 93.56 294 ILE A CA 1
ATOM 2342 C C . ILE A 1 294 ? 27.555 8.012 -44.911 1.00 93.56 294 ILE A C 1
ATOM 2344 O O . ILE A 1 294 ? 28.433 8.074 -45.770 1.00 93.56 294 ILE A O 1
ATOM 2348 N N . SER A 1 295 ? 26.731 6.962 -44.806 1.00 93.81 295 SER A N 1
ATOM 2349 C CA . SER A 1 295 ? 26.833 5.800 -45.695 1.00 93.81 295 SER A CA 1
ATOM 2350 C C . SER A 1 295 ? 26.705 6.205 -47.158 1.00 93.81 295 SER A C 1
ATOM 2352 O O . SER A 1 295 ? 27.528 5.801 -47.973 1.00 93.81 295 SER A O 1
ATOM 2354 N N . ARG A 1 296 ? 25.697 7.027 -47.483 1.00 93.81 296 ARG A N 1
ATOM 2355 C CA . ARG A 1 296 ? 25.459 7.493 -48.852 1.00 93.81 296 ARG A CA 1
ATOM 2356 C C . ARG A 1 296 ? 26.633 8.320 -49.370 1.00 93.81 296 ARG A C 1
ATOM 2358 O O . ARG A 1 296 ? 27.105 8.067 -50.467 1.00 93.81 296 ARG A O 1
ATOM 2365 N N . MET A 1 297 ? 27.155 9.240 -48.559 1.00 91.94 297 MET A N 1
ATOM 2366 C CA . MET A 1 297 ? 28.331 10.035 -48.924 1.00 91.94 297 MET A CA 1
ATOM 2367 C C . MET A 1 297 ? 29.564 9.168 -49.202 1.00 91.94 297 MET A C 1
ATOM 2369 O O . MET A 1 297 ? 30.309 9.452 -50.137 1.00 91.94 297 MET A O 1
ATOM 2373 N N . LEU A 1 298 ? 29.800 8.127 -48.396 1.00 91.06 298 LEU A N 1
ATOM 2374 C CA . LEU A 1 298 ? 30.902 7.189 -48.621 1.00 91.06 298 LEU A CA 1
ATOM 2375 C C . LEU A 1 298 ? 30.693 6.373 -49.902 1.00 91.06 298 LEU A C 1
ATOM 2377 O O . LEU A 1 298 ? 31.649 6.182 -50.648 1.00 91.06 298 LEU A O 1
ATOM 2381 N N . ASP A 1 299 ? 29.464 5.934 -50.177 1.00 91.75 299 ASP A N 1
ATOM 2382 C CA . ASP A 1 299 ? 29.114 5.219 -51.409 1.00 91.75 299 ASP A CA 1
ATOM 2383 C C . ASP A 1 299 ? 29.311 6.081 -52.659 1.00 91.75 299 ASP A C 1
ATOM 2385 O O . ASP A 1 299 ? 29.926 5.635 -53.629 1.00 91.75 299 ASP A O 1
ATOM 2389 N N . ASP A 1 300 ? 28.853 7.331 -52.623 1.00 91.44 300 ASP A N 1
ATOM 2390 C CA . ASP A 1 300 ? 29.012 8.275 -53.728 1.00 91.44 300 ASP A CA 1
ATOM 2391 C C . ASP A 1 300 ? 30.500 8.549 -54.000 1.00 91.44 300 ASP A C 1
ATOM 2393 O O . ASP A 1 300 ? 30.961 8.401 -55.134 1.00 91.44 300 ASP A O 1
ATOM 2397 N N . ARG A 1 301 ? 31.286 8.832 -52.949 1.00 89.44 301 ARG A N 1
ATOM 2398 C CA . ARG A 1 301 ? 32.739 9.048 -53.064 1.00 89.44 301 ARG A CA 1
ATOM 2399 C C . ARG A 1 301 ? 33.482 7.819 -53.572 1.00 89.44 301 ARG A C 1
ATOM 2401 O O . ARG A 1 301 ? 34.375 7.951 -54.405 1.00 89.44 301 ARG A O 1
ATOM 2408 N N . LEU A 1 302 ? 33.133 6.630 -53.085 1.00 91.12 302 LEU A N 1
ATOM 2409 C CA . LEU A 1 302 ? 33.755 5.387 -53.529 1.00 91.12 302 LEU A CA 1
ATOM 2410 C C . LEU A 1 302 ? 33.477 5.139 -55.016 1.00 91.12 302 LEU A C 1
ATOM 2412 O O . LEU A 1 302 ? 34.397 4.831 -55.770 1.00 91.12 302 LEU A O 1
ATOM 2416 N N . ASN A 1 303 ? 32.232 5.333 -55.456 1.00 89.88 303 ASN A N 1
ATOM 2417 C CA . ASN A 1 303 ? 31.848 5.186 -56.859 1.00 89.88 303 ASN A CA 1
ATOM 2418 C C . ASN A 1 303 ? 32.582 6.179 -57.770 1.00 89.88 303 ASN A C 1
ATOM 2420 O O . ASN A 1 303 ? 33.015 5.810 -58.863 1.00 89.88 303 ASN A O 1
ATOM 2424 N N . GLU A 1 304 ? 32.723 7.434 -57.342 1.00 87.81 304 GLU A N 1
ATOM 2425 C CA . GLU A 1 304 ? 33.508 8.438 -58.067 1.00 87.81 304 GLU A CA 1
ATOM 2426 C C . GLU A 1 304 ? 34.989 8.052 -58.133 1.00 87.81 304 GLU A C 1
ATOM 2428 O O . GLU A 1 304 ? 35.596 8.118 -59.205 1.00 87.81 304 GLU A O 1
ATOM 2433 N N . ARG A 1 305 ? 35.560 7.582 -57.018 1.00 86.88 305 ARG A N 1
ATOM 2434 C CA . ARG A 1 305 ? 36.978 7.225 -56.941 1.00 86.88 305 ARG A CA 1
ATOM 2435 C C . ARG A 1 305 ? 37.326 5.989 -57.762 1.00 86.88 305 ARG A C 1
ATOM 2437 O O . ARG A 1 305 ? 38.328 6.018 -58.467 1.00 86.88 305 ARG A O 1
ATOM 2444 N N . ILE A 1 306 ? 36.494 4.948 -57.738 1.00 87.62 306 ILE A N 1
ATOM 2445 C CA . ILE A 1 306 ? 36.679 3.754 -58.577 1.00 87.62 306 ILE A CA 1
ATOM 2446 C C . ILE A 1 306 ? 36.681 4.147 -60.056 1.00 87.62 306 ILE A C 1
ATOM 2448 O O . ILE A 1 306 ? 37.587 3.769 -60.792 1.00 87.62 306 ILE A O 1
ATOM 2452 N N . LYS A 1 307 ? 35.719 4.974 -60.492 1.00 86.62 307 LYS A N 1
ATOM 2453 C CA . LYS A 1 307 ? 35.677 5.464 -61.880 1.00 86.62 307 LYS A CA 1
ATOM 2454 C C . LYS A 1 307 ? 36.930 6.257 -62.244 1.00 86.62 307 LYS A C 1
ATOM 2456 O O . LYS A 1 307 ? 37.432 6.117 -63.356 1.00 86.62 307 LYS A O 1
ATOM 2461 N N . TYR A 1 308 ? 37.416 7.097 -61.332 1.00 84.62 308 TYR A N 1
ATOM 2462 C CA . TYR A 1 308 ? 38.655 7.845 -61.524 1.00 84.62 308 TYR A CA 1
ATOM 2463 C C . TYR A 1 308 ? 39.870 6.914 -61.650 1.00 84.62 308 TYR A C 1
ATOM 2465 O O . TYR A 1 308 ? 40.634 7.041 -62.601 1.00 84.62 308 TYR A O 1
ATOM 2473 N N . GLU A 1 309 ? 40.030 5.952 -60.742 1.00 85.38 309 GLU A N 1
ATOM 2474 C CA . GLU A 1 309 ? 41.157 5.011 -60.743 1.00 85.38 309 GLU A CA 1
ATOM 2475 C C . GLU A 1 309 ? 41.128 4.080 -61.961 1.00 85.38 309 GLU A C 1
ATOM 2477 O O . GLU A 1 309 ? 42.163 3.848 -62.578 1.00 85.38 309 GLU A O 1
ATOM 2482 N N . GLU A 1 310 ? 39.954 3.615 -62.393 1.00 86.44 310 GLU A N 1
ATOM 2483 C CA . GLU A 1 310 ? 39.804 2.867 -63.647 1.00 86.44 310 GLU A CA 1
ATOM 2484 C C . GLU A 1 310 ? 40.237 3.686 -64.870 1.00 86.44 310 GLU A C 1
ATOM 2486 O O . GLU A 1 310 ? 40.875 3.151 -65.780 1.00 86.44 310 GLU A O 1
ATOM 2491 N N . LYS A 1 311 ? 39.887 4.979 -64.913 1.00 83.31 311 LYS A N 1
ATOM 2492 C CA . LYS A 1 311 ? 40.338 5.886 -65.977 1.00 83.31 311 LYS A CA 1
ATOM 2493 C C . LYS A 1 311 ? 41.849 6.091 -65.918 1.00 83.31 311 LYS A C 1
ATOM 2495 O O . LYS A 1 311 ? 42.507 5.943 -66.945 1.00 83.31 311 LYS A O 1
ATOM 2500 N N . ALA A 1 312 ? 42.395 6.370 -64.737 1.00 82.62 312 ALA A N 1
ATOM 2501 C CA . ALA A 1 312 ? 43.825 6.559 -64.529 1.00 82.62 312 ALA A CA 1
ATOM 2502 C C . ALA A 1 312 ? 44.627 5.313 -64.938 1.00 82.62 312 ALA A C 1
ATOM 2504 O O . ALA A 1 312 ? 45.601 5.433 -65.674 1.00 82.62 312 ALA A O 1
ATOM 2505 N N . ASN A 1 313 ? 44.169 4.113 -64.568 1.00 84.19 313 ASN A N 1
ATOM 2506 C CA . ASN A 1 313 ? 44.804 2.853 -64.958 1.00 84.19 313 ASN A CA 1
ATOM 2507 C C . ASN A 1 313 ? 44.796 2.652 -66.480 1.00 84.19 313 ASN A C 1
ATOM 2509 O O . ASN A 1 313 ? 45.831 2.337 -67.053 1.00 84.19 313 ASN A O 1
ATOM 2513 N N . LYS A 1 314 ? 43.670 2.915 -67.162 1.00 83.38 314 LYS A N 1
ATOM 2514 C CA . LYS A 1 314 ? 43.608 2.855 -68.637 1.00 83.38 314 LYS A CA 1
ATOM 2515 C C . LYS A 1 314 ? 44.580 3.835 -69.298 1.00 83.38 314 LYS A C 1
ATOM 2517 O O . LYS A 1 314 ? 45.211 3.488 -70.292 1.00 83.38 314 LYS A O 1
ATOM 2522 N N . LEU A 1 315 ? 44.691 5.056 -68.768 1.00 81.81 315 LEU A N 1
ATOM 2523 C CA . LEU A 1 315 ? 45.649 6.052 -69.257 1.00 81.81 315 LEU A CA 1
ATOM 2524 C C . LEU A 1 315 ? 47.095 5.601 -69.016 1.00 81.81 315 LEU A C 1
ATOM 2526 O O . LEU A 1 315 ? 47.925 5.725 -69.915 1.00 81.81 315 LEU A O 1
ATOM 2530 N N . GLN A 1 316 ? 47.381 5.033 -67.846 1.00 83.19 316 GLN A N 1
ATOM 2531 C CA . GLN A 1 316 ? 48.693 4.496 -67.502 1.00 83.19 316 GLN A CA 1
ATOM 2532 C C . GLN A 1 316 ? 49.076 3.300 -68.384 1.00 83.19 316 GLN A C 1
ATOM 2534 O O . GLN A 1 316 ? 50.223 3.219 -68.812 1.00 83.19 316 GLN A O 1
ATOM 2539 N N . ASP A 1 317 ? 48.141 2.403 -68.707 1.00 84.44 317 ASP A N 1
ATOM 2540 C CA . ASP A 1 317 ? 48.377 1.275 -69.616 1.00 84.44 317 ASP A CA 1
ATOM 2541 C C . ASP A 1 317 ? 48.762 1.762 -71.017 1.00 84.44 317 ASP A C 1
ATOM 2543 O O . ASP A 1 317 ? 49.737 1.279 -71.595 1.00 84.44 317 ASP A O 1
ATOM 2547 N N . ILE A 1 318 ? 48.049 2.771 -71.538 1.00 81.12 318 ILE A N 1
ATOM 2548 C CA . ILE A 1 318 ? 48.408 3.419 -72.808 1.00 81.12 318 ILE A CA 1
ATOM 2549 C C . ILE A 1 318 ? 49.806 4.032 -72.693 1.00 81.12 318 ILE A C 1
ATOM 2551 O O . ILE A 1 318 ? 50.634 3.837 -73.581 1.00 81.12 318 ILE A O 1
ATOM 2555 N N . LEU A 1 319 ? 50.097 4.747 -71.605 1.00 80.38 319 LEU A N 1
ATOM 2556 C CA . LEU A 1 319 ? 51.389 5.392 -71.391 1.00 80.38 319 LEU A CA 1
ATOM 2557 C C . LEU A 1 319 ? 52.545 4.381 -71.313 1.00 80.38 319 LEU A C 1
ATOM 2559 O O . LEU A 1 319 ? 53.599 4.606 -71.908 1.00 80.38 319 LEU A O 1
ATOM 2563 N N . ASN A 1 320 ? 52.340 3.254 -70.633 1.00 82.62 320 ASN A N 1
ATOM 2564 C CA . ASN A 1 320 ? 53.298 2.156 -70.554 1.00 82.62 320 ASN A CA 1
ATOM 2565 C C . ASN A 1 320 ? 53.521 1.524 -71.935 1.00 82.62 320 ASN A C 1
ATOM 2567 O O . ASN A 1 320 ? 54.671 1.390 -72.342 1.00 82.62 320 ASN A O 1
ATOM 2571 N N . GLU A 1 321 ? 52.455 1.249 -72.705 1.00 82.06 321 GLU A N 1
ATOM 2572 C CA . GLU A 1 321 ? 52.570 0.754 -74.090 1.00 82.06 321 GLU A CA 1
ATOM 2573 C C . GLU A 1 321 ? 53.403 1.721 -74.954 1.00 82.06 321 GLU A C 1
ATOM 2575 O O . GLU A 1 321 ? 54.261 1.301 -75.733 1.00 82.06 321 GLU A O 1
ATOM 2580 N N . CYS A 1 322 ? 53.187 3.030 -74.795 1.00 75.94 322 CYS A N 1
ATOM 2581 C CA . CYS A 1 322 ? 53.952 4.057 -75.498 1.00 75.94 322 CYS A CA 1
ATOM 2582 C C . CYS A 1 322 ? 55.425 4.070 -75.078 1.00 75.94 322 CYS A C 1
ATOM 2584 O O . CYS A 1 322 ? 56.307 4.084 -75.936 1.00 75.94 322 CYS A O 1
ATOM 2586 N N . ASN A 1 323 ? 55.698 4.049 -73.774 1.00 78.06 323 ASN A N 1
ATOM 2587 C CA . ASN A 1 323 ? 57.054 4.071 -73.232 1.00 78.06 323 ASN A CA 1
ATOM 2588 C C . ASN A 1 323 ? 57.849 2.810 -73.580 1.00 78.06 323 ASN A C 1
ATOM 2590 O O . ASN A 1 323 ? 59.031 2.920 -73.905 1.00 78.06 323 ASN A O 1
ATOM 2594 N N . ASP A 1 324 ? 57.218 1.638 -73.580 1.00 79.62 324 ASP A N 1
ATOM 2595 C CA . ASP A 1 324 ? 57.853 0.385 -73.986 1.00 79.62 324 ASP A CA 1
ATOM 2596 C C . ASP A 1 324 ? 58.260 0.432 -75.465 1.00 79.62 324 ASP A C 1
ATOM 2598 O O . ASP A 1 324 ? 59.397 0.091 -75.808 1.00 79.62 324 ASP A O 1
ATOM 2602 N N . LYS A 1 325 ? 57.390 0.954 -76.345 1.00 73.38 325 LYS A N 1
ATOM 2603 C CA . LYS A 1 325 ? 57.746 1.158 -77.760 1.00 73.38 325 LYS A CA 1
ATOM 2604 C C . LYS A 1 325 ? 58.853 2.202 -77.930 1.00 73.38 325 LYS A C 1
ATOM 2606 O O . LYS A 1 325 ? 59.806 1.951 -78.668 1.00 73.38 325 LYS A O 1
ATOM 2611 N N . LEU A 1 326 ? 58.795 3.330 -77.217 1.00 71.12 326 LEU A N 1
ATOM 2612 C CA . LEU A 1 326 ? 59.852 4.352 -77.237 1.00 71.12 326 LEU A CA 1
ATOM 2613 C C . LEU A 1 326 ? 61.212 3.789 -76.782 1.00 71.12 326 LEU A C 1
ATOM 2615 O O . LEU A 1 326 ? 62.223 4.029 -77.446 1.00 71.12 326 LEU A O 1
ATOM 2619 N N . ARG A 1 327 ? 61.247 3.009 -75.693 1.00 71.38 327 ARG A N 1
ATOM 2620 C CA . ARG A 1 327 ? 62.471 2.355 -75.196 1.00 71.38 327 ARG A CA 1
ATOM 2621 C C . ARG A 1 327 ? 63.022 1.346 -76.194 1.00 71.38 327 ARG A C 1
ATOM 2623 O O . ARG A 1 327 ? 64.214 1.401 -76.493 1.00 71.38 327 ARG A O 1
ATOM 2630 N N . SER A 1 328 ? 62.162 0.507 -76.776 1.00 68.62 328 SER A N 1
ATOM 2631 C CA . SER A 1 328 ? 62.575 -0.485 -77.780 1.00 68.62 328 SER A CA 1
ATOM 2632 C C . SER A 1 328 ? 63.281 0.143 -78.993 1.00 68.62 328 SER A C 1
ATOM 2634 O O . SER A 1 328 ? 64.230 -0.436 -79.517 1.00 68.62 328 SER A O 1
ATOM 2636 N N . ARG A 1 329 ? 62.903 1.374 -79.373 1.00 62.44 329 ARG A N 1
ATOM 2637 C CA . ARG A 1 329 ? 63.556 2.149 -80.441 1.00 62.44 329 ARG A CA 1
ATOM 2638 C C . ARG A 1 329 ? 64.904 2.748 -80.029 1.00 62.44 329 ARG A C 1
ATOM 2640 O O . ARG A 1 329 ? 65.776 2.927 -80.872 1.00 62.44 329 ARG A O 1
ATOM 2647 N N . SER A 1 330 ? 65.078 3.092 -78.752 1.00 59.44 330 SER A N 1
ATOM 2648 C CA . SER A 1 330 ? 66.324 3.695 -78.253 1.00 59.44 330 SER A CA 1
ATOM 2649 C C . SER A 1 330 ? 67.477 2.695 -78.099 1.00 59.44 330 SER A C 1
ATOM 2651 O O . SER A 1 330 ? 68.637 3.102 -78.138 1.00 59.44 330 SER A O 1
ATOM 2653 N N . GLU A 1 331 ? 67.177 1.400 -77.956 1.00 56.19 331 GLU A N 1
ATOM 2654 C CA . GLU A 1 331 ? 68.171 0.372 -77.619 1.00 56.19 331 GLU A CA 1
ATOM 2655 C C . GLU A 1 331 ? 68.665 -0.463 -78.818 1.00 56.19 331 GLU A C 1
ATOM 2657 O O . GLU A 1 331 ? 69.739 -1.058 -78.726 1.00 56.19 331 GLU A O 1
ATOM 2662 N N . VAL A 1 332 ? 67.946 -0.512 -79.952 1.00 56.62 332 VAL A N 1
ATOM 2663 C CA . VAL A 1 332 ? 68.270 -1.441 -81.058 1.00 56.62 332 VAL A CA 1
ATOM 2664 C C . VAL A 1 332 ? 68.165 -0.772 -82.441 1.00 56.62 332 VAL A C 1
ATOM 2666 O O . VAL A 1 332 ? 67.108 -0.245 -82.778 1.00 56.62 332 VAL A O 1
ATOM 2669 N N . PRO A 1 333 ? 69.207 -0.828 -83.300 1.00 57.44 333 PRO A N 1
ATOM 2670 C CA . PRO A 1 333 ? 69.092 -0.451 -84.709 1.00 57.44 333 PRO A CA 1
ATOM 2671 C C . PRO A 1 333 ? 68.186 -1.432 -85.463 1.00 57.44 333 PRO A C 1
ATOM 2673 O O . PRO A 1 333 ? 68.414 -2.643 -85.444 1.00 57.44 333 PRO A O 1
ATOM 2676 N N . ILE A 1 334 ? 67.169 -0.915 -86.147 1.00 57.47 334 ILE A N 1
ATOM 2677 C CA . ILE A 1 334 ? 66.116 -1.726 -86.767 1.00 57.47 334 ILE A CA 1
ATOM 2678 C C . ILE A 1 334 ? 66.508 -2.091 -88.209 1.00 57.47 334 ILE A C 1
ATOM 2680 O O . ILE A 1 334 ? 66.982 -1.225 -88.949 1.00 57.47 334 ILE A O 1
ATOM 2684 N N . PRO A 1 335 ? 66.333 -3.356 -88.647 1.00 57.84 335 PRO A N 1
ATOM 2685 C CA . PRO A 1 335 ? 66.542 -3.747 -90.040 1.00 57.84 335 PRO A CA 1
ATOM 2686 C C . PRO A 1 335 ? 65.594 -2.993 -90.983 1.00 57.84 335 PRO A C 1
ATOM 2688 O O . PRO A 1 335 ? 64.404 -2.869 -90.698 1.00 57.84 335 PRO A O 1
ATOM 2691 N N . VAL A 1 336 ? 66.102 -2.552 -92.139 1.00 56.03 336 VAL A N 1
ATOM 2692 C CA . VAL A 1 336 ? 65.382 -1.702 -93.115 1.00 56.03 336 VAL A CA 1
ATOM 2693 C C . VAL A 1 336 ? 64.015 -2.271 -93.534 1.00 56.03 336 VAL A C 1
ATOM 2695 O O . VAL A 1 336 ? 63.082 -1.520 -93.801 1.00 56.03 336 VAL A O 1
ATOM 2698 N N . GLU A 1 337 ? 63.863 -3.595 -93.528 1.00 56.69 337 GLU A N 1
ATOM 2699 C CA . GLU A 1 337 ? 62.637 -4.303 -93.924 1.00 56.69 337 GLU A CA 1
ATOM 2700 C C . GLU A 1 337 ? 61.474 -4.177 -92.922 1.00 56.69 337 GLU A C 1
ATOM 2702 O O . GLU A 1 337 ? 60.324 -4.384 -93.305 1.00 56.69 337 GLU A O 1
ATOM 2707 N N . ASN A 1 338 ? 61.733 -3.779 -91.671 1.00 63.00 338 ASN A N 1
ATOM 2708 C CA . ASN A 1 338 ? 60.703 -3.651 -90.630 1.00 63.00 338 ASN A CA 1
ATOM 2709 C C . ASN A 1 338 ? 60.239 -2.204 -90.384 1.00 63.00 338 ASN A C 1
ATOM 2711 O O . ASN A 1 338 ? 59.255 -1.999 -89.673 1.00 63.00 338 ASN A O 1
ATOM 2715 N N . ILE A 1 339 ? 60.887 -1.216 -91.013 1.00 63.41 339 ILE A N 1
ATOM 2716 C CA . ILE A 1 339 ? 60.636 0.218 -90.788 1.00 63.41 339 ILE A CA 1
ATOM 2717 C C . ILE A 1 339 ? 59.192 0.609 -91.146 1.00 63.41 339 ILE A C 1
ATOM 2719 O O . ILE A 1 339 ? 58.565 1.383 -90.432 1.00 63.41 339 ILE A O 1
ATOM 2723 N N . ILE A 1 340 ? 58.625 0.054 -92.225 1.00 65.31 340 ILE A N 1
ATOM 2724 C CA . ILE A 1 340 ? 57.262 0.403 -92.676 1.00 65.31 340 ILE A CA 1
ATOM 2725 C C . ILE A 1 340 ? 56.211 -0.025 -91.644 1.00 65.31 340 ILE A C 1
ATOM 2727 O O . ILE A 1 340 ? 55.334 0.762 -91.292 1.00 65.31 340 ILE A O 1
ATOM 2731 N N . LYS A 1 341 ? 56.324 -1.255 -91.130 1.00 70.19 341 LYS A N 1
ATOM 2732 C CA . LYS A 1 341 ? 55.404 -1.797 -90.122 1.00 70.19 341 LYS A CA 1
ATOM 2733 C C . LYS A 1 341 ? 55.511 -1.031 -88.803 1.00 70.19 341 LYS A C 1
ATOM 2735 O O . LYS A 1 341 ? 54.512 -0.750 -88.157 1.00 70.19 341 LYS A O 1
ATOM 2740 N N . GLU A 1 342 ? 56.722 -0.641 -88.436 1.00 65.19 342 GLU A N 1
ATOM 2741 C CA . GLU A 1 342 ? 56.970 0.129 -87.225 1.00 65.19 342 GLU A CA 1
ATOM 2742 C C . GLU A 1 342 ? 56.420 1.561 -87.309 1.00 65.19 342 GLU A C 1
ATOM 2744 O O . GLU A 1 342 ? 55.833 2.050 -86.347 1.00 65.19 342 GLU A O 1
ATOM 2749 N N . VAL A 1 343 ? 56.546 2.228 -88.464 1.00 68.19 343 VAL A N 1
ATOM 2750 C CA . VAL A 1 343 ? 55.928 3.545 -88.706 1.00 68.19 343 VAL A CA 1
ATOM 2751 C C . VAL A 1 343 ? 54.400 3.455 -88.629 1.00 68.19 343 VAL A C 1
ATOM 2753 O O . VAL A 1 343 ? 53.759 4.374 -88.113 1.00 68.19 343 VAL A O 1
ATOM 2756 N N . GLU A 1 344 ? 53.809 2.349 -89.084 1.00 71.81 344 GLU A N 1
ATOM 2757 C CA . GLU A 1 344 ? 52.373 2.073 -88.954 1.00 71.81 344 GLU A CA 1
ATOM 2758 C C . GLU A 1 344 ? 51.964 1.833 -87.485 1.00 71.81 344 GLU A C 1
ATOM 2760 O O . GLU A 1 344 ? 50.980 2.411 -87.011 1.00 71.81 344 GLU A O 1
ATOM 2765 N N . ASP A 1 345 ? 52.767 1.085 -86.721 1.00 71.12 345 ASP A N 1
ATOM 2766 C CA . ASP A 1 345 ? 52.557 0.834 -85.288 1.00 71.12 345 ASP A CA 1
ATOM 2767 C C . ASP A 1 345 ? 52.692 2.115 -84.436 1.00 71.12 345 ASP A C 1
ATOM 2769 O O . ASP A 1 345 ? 51.900 2.337 -83.512 1.00 71.12 345 ASP A O 1
ATOM 2773 N N . LEU A 1 346 ? 53.657 2.986 -84.763 1.00 69.25 346 LEU A N 1
ATOM 2774 C CA . LEU A 1 346 ? 53.855 4.314 -84.161 1.00 69.25 346 LEU A CA 1
ATOM 2775 C C . LEU A 1 346 ? 52.713 5.268 -84.526 1.00 69.25 346 LEU A C 1
ATOM 2777 O O . LEU A 1 346 ? 52.193 5.962 -83.653 1.00 69.25 346 LEU A O 1
ATOM 2781 N N . SER A 1 347 ? 52.277 5.276 -85.789 1.00 71.75 347 SER A N 1
ATOM 2782 C CA . SER A 1 347 ? 51.150 6.103 -86.244 1.00 71.75 347 SER A CA 1
ATOM 2783 C C . SER A 1 347 ? 49.843 5.702 -85.560 1.00 71.75 347 SER A C 1
ATOM 2785 O O . SER A 1 347 ? 49.074 6.562 -85.130 1.00 71.75 347 SER A O 1
ATOM 2787 N N . THR A 1 348 ? 49.616 4.398 -85.390 1.00 77.62 348 THR A N 1
ATOM 2788 C CA . THR A 1 348 ? 48.452 3.859 -84.673 1.00 77.62 348 THR A CA 1
ATOM 2789 C C . THR A 1 348 ? 48.463 4.271 -83.201 1.00 77.62 348 THR A C 1
ATOM 2791 O O . THR A 1 348 ? 47.423 4.604 -82.633 1.00 77.62 348 THR A O 1
ATOM 2794 N N . LEU A 1 349 ? 49.639 4.300 -82.579 1.00 70.88 349 LEU A N 1
ATOM 2795 C CA . LEU A 1 349 ? 49.802 4.664 -81.176 1.00 70.88 349 LEU A CA 1
ATOM 2796 C C . LEU A 1 349 ? 49.660 6.179 -80.942 1.00 70.88 349 LEU A C 1
ATOM 2798 O O . LEU A 1 349 ? 48.971 6.592 -80.010 1.00 70.88 349 LEU A O 1
ATOM 2802 N N . VAL A 1 350 ? 50.184 7.014 -81.844 1.00 70.75 350 VAL A N 1
ATOM 2803 C CA . VAL A 1 350 ? 49.926 8.466 -81.848 1.00 70.75 350 VAL A CA 1
ATOM 2804 C C . VAL A 1 350 ? 48.438 8.762 -82.068 1.00 70.75 350 VAL A C 1
ATOM 2806 O O . VAL A 1 350 ? 47.876 9.624 -81.391 1.00 70.75 350 VAL A O 1
ATOM 2809 N N . ALA A 1 351 ? 47.765 8.030 -82.961 1.00 76.00 351 ALA A N 1
ATOM 2810 C CA . ALA A 1 351 ? 46.323 8.159 -83.162 1.00 76.00 351 ALA A CA 1
ATOM 2811 C C . ALA A 1 351 ? 45.529 7.782 -81.899 1.00 76.00 351 ALA A C 1
ATOM 2813 O O . ALA A 1 351 ? 44.598 8.498 -81.538 1.00 76.00 351 ALA A O 1
ATOM 2814 N N . ARG A 1 352 ? 45.927 6.718 -81.184 1.00 75.69 352 ARG A N 1
ATOM 2815 C CA . ARG A 1 352 ? 45.327 6.334 -79.893 1.00 75.69 352 ARG A CA 1
ATOM 2816 C C . ARG A 1 352 ? 45.526 7.402 -78.817 1.00 75.69 352 ARG A C 1
ATOM 2818 O O . ARG A 1 352 ? 44.554 7.750 -78.159 1.00 75.69 352 ARG A O 1
ATOM 2825 N N . LEU A 1 353 ? 46.728 7.967 -78.681 1.00 72.25 353 LEU A N 1
ATOM 2826 C CA . LEU A 1 353 ? 47.013 9.054 -77.729 1.00 72.25 353 LEU A CA 1
ATOM 2827 C C . LEU A 1 353 ? 46.233 10.342 -78.031 1.00 72.25 353 LEU A C 1
ATOM 2829 O O . LEU A 1 353 ? 45.839 11.060 -77.113 1.00 72.25 353 LEU A O 1
ATOM 2833 N N . ASN A 1 354 ? 46.015 10.651 -79.309 1.00 71.62 354 ASN A N 1
ATOM 2834 C CA . ASN A 1 354 ? 45.233 11.816 -79.728 1.00 71.62 354 ASN A CA 1
ATOM 2835 C C . ASN A 1 354 ? 43.718 11.586 -79.638 1.00 71.62 354 ASN A C 1
ATOM 2837 O O . ASN A 1 354 ? 42.965 12.554 -79.575 1.00 71.62 354 ASN A O 1
ATOM 2841 N N . ALA A 1 355 ? 43.273 10.327 -79.619 1.00 78.75 355 ALA A N 1
ATOM 2842 C CA . ALA A 1 355 ? 41.872 9.954 -79.442 1.00 78.75 355 ALA A CA 1
ATOM 2843 C C . ALA A 1 355 ? 41.417 9.957 -77.969 1.00 78.75 355 ALA A C 1
ATOM 2845 O O . ALA A 1 355 ? 40.225 9.793 -77.713 1.00 78.75 355 ALA A O 1
ATOM 2846 N N . ILE A 1 356 ? 42.331 10.144 -77.006 1.00 74.19 356 ILE A N 1
ATOM 2847 C CA . ILE A 1 356 ? 41.984 10.262 -75.584 1.00 74.19 356 ILE A CA 1
ATOM 2848 C C . ILE A 1 356 ? 41.222 11.583 -75.358 1.00 74.19 356 ILE A C 1
ATOM 2850 O O . ILE A 1 356 ? 41.757 12.649 -75.684 1.00 74.19 356 ILE A O 1
ATOM 2854 N N . PRO A 1 357 ? 40.001 11.554 -74.787 1.00 75.69 357 PRO A N 1
ATOM 2855 C CA . PRO A 1 357 ? 39.254 12.767 -74.478 1.00 75.69 357 PRO A CA 1
ATOM 2856 C C . PRO A 1 357 ? 40.032 13.686 -73.529 1.00 75.69 357 PRO A C 1
ATOM 2858 O O . PRO A 1 357 ? 40.520 13.258 -72.485 1.00 75.69 357 PRO A O 1
ATOM 2861 N N . GLN A 1 358 ? 40.113 14.977 -73.862 1.00 66.88 358 GLN A N 1
ATOM 2862 C CA . GLN A 1 358 ? 40.831 15.965 -73.043 1.00 66.88 358 GLN A CA 1
ATOM 2863 C C . GLN A 1 358 ? 40.239 16.123 -71.636 1.00 66.88 358 GLN A C 1
ATOM 2865 O O . GLN A 1 358 ? 40.966 16.434 -70.697 1.00 66.88 358 GLN A O 1
ATOM 2870 N N . GLU A 1 359 ? 38.941 15.864 -71.474 1.00 68.94 359 GLU A N 1
ATOM 2871 C CA . GLU A 1 359 ? 38.271 15.840 -70.169 1.00 68.94 359 GLU A CA 1
ATOM 2872 C C . GLU A 1 359 ? 38.815 14.722 -69.264 1.00 68.94 359 GLU A C 1
ATOM 2874 O O . GLU A 1 359 ? 38.982 14.933 -68.063 1.00 68.94 359 GLU A O 1
ATOM 2879 N N . ASP A 1 360 ? 39.171 13.566 -69.835 1.00 65.06 360 ASP A N 1
ATOM 2880 C CA . ASP A 1 360 ? 39.740 12.443 -69.086 1.00 65.06 360 ASP A CA 1
ATOM 2881 C C . ASP A 1 360 ? 41.196 12.722 -68.692 1.00 65.06 360 ASP A C 1
ATOM 2883 O O . ASP A 1 360 ? 41.577 12.493 -67.545 1.00 65.06 360 ASP A O 1
ATOM 2887 N N . VAL A 1 361 ? 41.989 13.305 -69.598 1.00 64.25 361 VAL A N 1
ATOM 2888 C CA . VAL A 1 361 ? 43.379 13.712 -69.318 1.00 64.25 361 VAL A CA 1
ATOM 2889 C C . VAL A 1 361 ? 43.428 14.812 -68.256 1.00 64.25 361 VAL A C 1
ATOM 2891 O O . VAL A 1 361 ? 44.191 14.715 -67.301 1.00 64.25 361 VAL A O 1
ATOM 2894 N N . SER A 1 362 ? 42.565 15.825 -68.371 1.00 66.12 362 SER A N 1
ATOM 2895 C CA . SER A 1 362 ? 42.512 16.955 -67.431 1.00 66.12 362 SER A CA 1
ATOM 2896 C C . SER A 1 362 ? 42.081 16.534 -66.027 1.00 66.12 362 SER A C 1
ATOM 2898 O O . SER A 1 362 ? 42.450 17.180 -65.048 1.00 66.12 362 SER A O 1
ATOM 2900 N N . SER A 1 363 ? 41.301 15.454 -65.919 1.00 66.25 363 SER A N 1
ATOM 2901 C CA . SER A 1 363 ? 40.887 14.915 -64.626 1.00 66.25 363 SER A CA 1
ATOM 2902 C C . SER A 1 363 ? 42.042 14.250 -63.864 1.00 66.25 363 SER A C 1
ATOM 2904 O O . SER A 1 363 ? 42.051 14.302 -62.637 1.00 66.25 363 SER A O 1
ATOM 2906 N N . CYS A 1 364 ? 43.053 13.717 -64.563 1.00 70.31 364 CYS A N 1
ATOM 2907 C CA . CYS A 1 364 ? 44.221 13.039 -63.993 1.00 70.31 364 CYS A CA 1
ATOM 2908 C C . CYS A 1 364 ? 45.491 13.899 -64.122 1.00 70.31 364 CYS A C 1
ATOM 2910 O O . CYS A 1 364 ? 46.367 13.598 -64.930 1.00 70.31 364 CYS A O 1
ATOM 2912 N N . ILE A 1 365 ? 45.606 14.959 -63.315 1.00 67.62 365 ILE A N 1
ATOM 2913 C CA . ILE A 1 365 ? 46.677 15.977 -63.416 1.00 67.62 365 ILE A CA 1
ATOM 2914 C C . ILE A 1 365 ? 48.093 15.371 -63.441 1.00 67.62 365 ILE A C 1
ATOM 2916 O O . ILE A 1 365 ? 48.938 15.837 -64.201 1.00 67.62 365 ILE A O 1
ATOM 2920 N N . GLU A 1 366 ? 48.351 14.324 -62.652 1.00 67.00 366 GLU A N 1
ATOM 2921 C CA . GLU A 1 366 ? 49.656 13.643 -62.623 1.00 67.00 366 GLU A CA 1
ATOM 2922 C C . GLU A 1 366 ? 49.974 12.945 -63.957 1.00 67.00 366 GLU A C 1
ATOM 2924 O O . GLU A 1 366 ? 51.071 13.093 -64.485 1.00 67.00 366 GLU A O 1
ATOM 2929 N N . LEU A 1 367 ? 48.989 12.272 -64.561 1.00 70.62 367 LEU A N 1
ATOM 2930 C CA . LEU A 1 367 ? 49.146 11.579 -65.846 1.00 70.62 367 LEU A CA 1
ATOM 2931 C C . LEU A 1 367 ? 49.108 12.532 -67.043 1.00 70.62 367 LEU A C 1
ATOM 2933 O O . LEU A 1 367 ? 49.631 12.200 -68.104 1.00 70.62 367 LEU A O 1
ATOM 2937 N N . ALA A 1 368 ? 48.507 13.714 -66.895 1.00 70.81 368 ALA A N 1
ATOM 2938 C CA . ALA A 1 368 ? 48.445 14.715 -67.953 1.00 70.81 368 ALA A CA 1
ATOM 2939 C C . ALA A 1 368 ? 49.847 15.166 -68.390 1.00 70.81 368 ALA A C 1
ATOM 2941 O O . ALA A 1 368 ? 50.140 15.194 -69.586 1.00 70.81 368 ALA A O 1
ATOM 2942 N N . GLY A 1 369 ? 50.733 15.438 -67.424 1.00 73.12 369 GLY A N 1
ATOM 2943 C CA . GLY A 1 369 ? 52.121 15.811 -67.705 1.00 73.12 369 GLY A CA 1
ATOM 2944 C C . GLY A 1 369 ? 52.907 14.691 -68.389 1.00 73.12 369 GLY A C 1
ATOM 2945 O O . GLY A 1 369 ? 53.649 14.941 -69.340 1.00 73.12 369 GLY A O 1
ATOM 2946 N N . ASP A 1 370 ? 52.700 13.446 -67.962 1.00 72.94 370 ASP A N 1
ATOM 2947 C CA . ASP A 1 370 ? 53.371 12.286 -68.553 1.00 72.94 370 ASP A CA 1
ATOM 2948 C C . ASP A 1 370 ? 52.885 12.006 -69.981 1.00 72.94 370 ASP A C 1
ATOM 2950 O O . ASP A 1 370 ? 53.694 11.723 -70.869 1.00 72.94 370 ASP A O 1
ATOM 2954 N N . ILE A 1 371 ? 51.583 12.150 -70.241 1.00 75.25 371 ILE A N 1
ATOM 2955 C CA . ILE A 1 371 ? 51.006 12.025 -71.586 1.00 75.25 371 ILE A CA 1
ATOM 2956 C C . ILE A 1 371 ? 51.594 13.083 -72.526 1.00 75.25 371 ILE A C 1
ATOM 2958 O O . ILE A 1 371 ? 51.940 12.758 -73.666 1.00 75.25 371 ILE A O 1
ATOM 2962 N N . ASP A 1 372 ? 51.740 14.329 -72.071 1.00 76.38 372 ASP A N 1
ATOM 2963 C CA . ASP A 1 372 ? 52.330 15.401 -72.877 1.00 76.38 372 ASP A CA 1
ATOM 2964 C C . ASP A 1 372 ? 53.820 15.150 -73.165 1.00 76.38 372 ASP A C 1
ATOM 2966 O O . ASP A 1 372 ? 54.266 15.311 -74.306 1.00 76.38 372 ASP A O 1
ATOM 2970 N N . ASN A 1 373 ? 54.572 14.645 -72.182 1.00 77.00 373 ASN A N 1
ATOM 2971 C CA . ASN A 1 373 ? 55.972 14.251 -72.361 1.00 77.00 373 ASN A CA 1
ATOM 2972 C C . ASN A 1 373 ? 56.131 13.111 -73.383 1.00 77.00 373 ASN A C 1
ATOM 2974 O O . ASN A 1 373 ? 56.993 13.174 -74.263 1.00 77.00 373 ASN A O 1
ATOM 2978 N N . VAL A 1 374 ? 55.281 12.081 -73.311 1.00 74.62 374 VAL A N 1
ATOM 2979 C CA . VAL A 1 374 ? 55.284 10.956 -74.261 1.00 74.62 374 VAL A CA 1
ATOM 2980 C C . VAL A 1 374 ? 54.883 11.409 -75.666 1.00 74.62 374 VAL A C 1
ATOM 2982 O O . VAL A 1 374 ? 55.492 10.972 -76.647 1.00 74.62 374 VAL A O 1
ATOM 2985 N N . LYS A 1 375 ? 53.909 12.322 -75.790 1.00 74.69 375 LYS A N 1
ATOM 2986 C CA . LYS A 1 375 ? 53.524 12.923 -77.077 1.00 74.69 375 LYS A CA 1
ATOM 2987 C C . LYS A 1 375 ? 54.691 13.662 -77.728 1.00 74.69 375 LYS A C 1
ATOM 2989 O O . LYS A 1 375 ? 54.917 13.480 -78.924 1.00 74.69 375 LYS A O 1
ATOM 2994 N N . GLU A 1 376 ? 55.439 14.465 -76.975 1.00 75.56 376 GLU A N 1
ATOM 2995 C CA . GLU A 1 376 ? 56.626 15.146 -77.505 1.00 75.56 376 GLU A CA 1
ATOM 2996 C C . GLU A 1 376 ? 57.753 14.165 -77.854 1.00 75.56 376 GLU A C 1
ATOM 2998 O O . GLU A 1 376 ? 58.343 14.265 -78.931 1.00 75.56 376 GLU A O 1
ATOM 3003 N N . GLY A 1 377 ? 57.992 13.148 -77.021 1.00 68.75 377 GLY A N 1
ATOM 3004 C CA . GLY A 1 377 ? 58.958 12.086 -77.317 1.00 68.75 377 GLY A CA 1
ATOM 3005 C C . GLY A 1 377 ? 58.651 11.361 -78.631 1.00 68.75 377 GLY A C 1
ATOM 3006 O O . GLY A 1 377 ? 59.526 11.220 -79.486 1.00 68.75 377 GLY A O 1
ATOM 3007 N N . LEU A 1 378 ? 57.390 10.975 -78.846 1.00 70.44 378 LEU A N 1
ATOM 3008 C CA . LEU A 1 378 ? 56.940 10.342 -80.090 1.00 70.44 378 LEU A CA 1
ATOM 3009 C C . LEU A 1 378 ? 57.074 11.269 -81.300 1.00 70.44 378 LEU A C 1
ATOM 3011 O O . LEU A 1 378 ? 57.478 10.795 -82.360 1.00 70.44 378 LEU A O 1
ATOM 3015 N N . LYS A 1 379 ? 56.802 12.576 -81.162 1.00 70.00 379 LYS A N 1
ATOM 3016 C CA . LYS A 1 379 ? 57.026 13.552 -82.245 1.00 70.00 379 LYS A CA 1
ATOM 3017 C C . LYS A 1 379 ? 58.494 13.608 -82.645 1.00 70.00 379 LYS A C 1
ATOM 3019 O O . LYS A 1 379 ? 58.794 13.459 -83.826 1.00 70.00 379 LYS A O 1
ATOM 3024 N N . VAL A 1 380 ? 59.407 13.785 -81.686 1.00 66.06 380 VAL A N 1
ATOM 3025 C CA . VAL A 1 380 ? 60.858 13.842 -81.950 1.00 66.06 380 VAL A CA 1
ATOM 3026 C C . VAL A 1 380 ? 61.323 12.578 -82.672 1.00 66.06 380 VAL A C 1
ATOM 3028 O O . VAL A 1 380 ? 62.074 12.643 -83.641 1.00 66.06 380 VAL A O 1
ATOM 3031 N N . ILE A 1 381 ? 60.821 11.424 -82.241 1.00 63.91 381 ILE A N 1
ATOM 3032 C CA . ILE A 1 381 ? 61.090 10.132 -82.863 1.00 63.91 381 ILE A CA 1
ATOM 3033 C C . ILE A 1 381 ? 60.562 10.065 -84.302 1.00 63.91 381 ILE A C 1
ATOM 3035 O O . ILE A 1 381 ? 61.318 9.692 -85.199 1.00 63.91 381 ILE A O 1
ATOM 3039 N N . PHE A 1 382 ? 59.320 10.479 -84.540 1.00 61.22 382 PHE A N 1
ATOM 3040 C CA . PHE A 1 382 ? 58.693 10.476 -85.862 1.00 61.22 382 PHE A CA 1
ATOM 3041 C C . PHE A 1 382 ? 59.409 11.414 -86.851 1.00 61.22 382 PHE A C 1
ATOM 3043 O O . PHE A 1 382 ? 59.600 11.045 -88.006 1.00 61.22 382 PHE A O 1
ATOM 3050 N N . TYR A 1 383 ? 59.878 12.580 -86.386 1.00 58.84 383 TYR A N 1
ATOM 3051 C CA . TYR A 1 383 ? 60.668 13.536 -87.177 1.00 58.84 383 TYR A CA 1
ATOM 3052 C C . TYR A 1 383 ? 62.096 13.068 -87.491 1.00 58.84 383 TYR A C 1
ATOM 3054 O O . TYR A 1 383 ? 62.706 13.607 -88.403 1.00 58.84 383 TYR A O 1
ATOM 3062 N N . LEU A 1 384 ? 62.633 12.096 -86.746 1.00 53.94 384 LEU A N 1
ATOM 3063 C CA . LEU A 1 384 ? 63.943 11.481 -87.008 1.00 53.94 384 LEU A CA 1
ATOM 3064 C C . LEU A 1 384 ? 63.856 10.230 -87.905 1.00 53.94 384 LEU A C 1
ATOM 3066 O O . LEU A 1 384 ? 64.888 9.736 -88.349 1.00 53.94 384 LEU A O 1
ATOM 3070 N N . SER A 1 385 ? 62.652 9.679 -88.117 1.00 51.56 385 SER A N 1
ATOM 3071 C CA . SER A 1 385 ? 62.396 8.522 -88.998 1.00 51.56 385 SER A CA 1
ATOM 3072 C C . SER A 1 385 ? 62.082 8.906 -90.453 1.00 51.56 385 SER A C 1
ATOM 3074 O O . SER A 1 385 ? 61.993 8.017 -91.300 1.00 51.56 385 SER A O 1
ATOM 3076 N N . TYR A 1 386 ? 61.882 10.198 -90.724 1.00 45.91 386 TYR A N 1
ATOM 3077 C CA . TYR A 1 386 ? 61.773 10.814 -92.051 1.00 45.91 386 TYR A CA 1
ATOM 3078 C C . TYR A 1 386 ? 63.028 11.641 -92.319 1.00 45.91 386 TYR A C 1
ATOM 3080 O O . TYR A 1 386 ? 63.421 11.729 -93.504 1.00 45.91 386 TYR A O 1
#

Radius of gyration: 67.49 Å; chains: 1; bounding box: 125×51×202 Å

pLDDT: mean 84.32, std 11.44, range [31.41, 96.81]

Secondary structure (DSSP, 8-state):
---PPPPHHHHHHIIIIIHHHHHHHHHHHHHHHHHHHHH-TTS-TT-HHHHHHHHHHHHHHHHHHHHHHHHHHHHHHHHHHHHHHHHHHHHHS-GGG--HHHHHHHHHGGGGS-HHHHHHHHHHHHHHHHHHHHHHHHHHHHHHHHHHHHHHHHT-----SHHHHHHHHHHHHHHHHHHHTS-HHHHTSHHHHHHHHHHHHHHHHHHHHHHHHHHHHHHHHHHHHHHHHHHHHHHHHHHHHHHTPPPTT--HHHHHHHHHHHHHHHHHHHHT--S--GGGHHHHHHHHHHHHHHHHHHHHHHHHHHHHHHHHHHHHHHHHHHHHHHHHHHH-PPPGGGHHHHHHHHHHHHHHHHTS-HHHHHH-HHHHHHHHHHHHHHHHHHHH--

Foldseek 3Di:
DPDPQQDPVRLVCCVPPVLVVLVVVLVVVVVVLVVCVVPDPPRDPCPVVSVVSVVVSVVVVVVSVVSVVVVLVVVQVVLLVVLVVLLVVLVPDDLVPRDPVSLVVSLVSLVSHDPVSSVVSVVSSVVSVVVSVVVVVLLVVLVVLLVVLVVLLVPQDPDQDLVSLVVSLVSLVVSLVSLVPRDPSNCVPPVNVVVSVVSNVSSVVSNVVSVVSNVVNVVVVVLAVVLVVLLVVLVVLLVVCVVVDDDLPDALVVLVVSCVVRLVVSVVSLVVSDPYDPVCVVSSVVSVVSSVVSNVVSVVSSVVNVVLVVLVVVLVVLLVVLVVLLVVVVPDDDDPVCLVVSLVVLVVSLVVLVPPDPVSLVSVVVSVVSSVVSNVSSVVVNVVSD